Protein 6JEQ (pdb70)

Secondary structure (DSSP, 8-state):
----SS------GGGGTT--TTSGGGGGS-----S--EEEE-SS-EEEEEE-TT-SEEEEEEESSTTS-EEEEEEPEE-STTEEEEEE-S--TT-EEEEEEEETTEEEEE--TT-SSB-GGG-SEEP--GGGGPPTTGGG--PPP-S-GGG--EEEE-HHHHH-STTS--SSTTSGGGGG--S-B-GGG-B-HHHHHHHHT--EEEES--EEE-TTT--TT-TTS-------SEEEEEEE-GGGSS-TTSHHHHHHHHHHHHHHHHHTT-EEEEEE-TT--S-TTTSHHHHHSTTTSB-B-TTSSBP-TTSSS--B-TTSHHHHHHHHHHHHHHHHHH---EEEETTGGGSBHHHHHHHHHHHHHH-TTSEEEE-------SS-GGGB-SGGGGGGSTT-EEE-HHHHHHHH--SSSTT---TTTT-SS-HHHHHHHHTTTSEEETTEE-S-SSGGGEEE-S--SSSS-HHHHHHHH-TTS-HHHHHHHHHHHHHHHHHSSSEEEEETTGGGT---TT-S--TT--HHHHS--HHHHHHTHHHHHHHHHHHHHHHH-GGGG---HHHHHHHEEEEP--TTEEEEEE-SSGGG-SSSEEEEEEE---SEEEEE--SSS--EEEE-GGGEEEEE---EEEEESSEEEEEEE--

Foldseek 3Di:
DDDDPDDFFQADCVLVVNDGLQDPVVLPFLQDDDPDAAWDADQFKIKHKAQFSRFPWKWKFKAQAQPDDTPDIGTWDQDPSRMTMDIDGHGRANMWIWMWTHGHNDIFTAERLPAQWAAFQRGIGHDDDLVVLADVCNVVQDAFDDDFLLLAAEAEDELQQQFQAPFQQFDLHSALCSQLDPCGAGPPGHDGHVVLVLLLVGAEYEYQAFAAFGCVQPPLVPLVDFHFFSRLAHARLNYTHLNNFPHSRPRSGSLNSLLSSQSSCRVSRHAYEYEHEQFDHNDLCPHRCCRRNNPHQWDADPVRAAWCQVVRRTTTPCVRSVNLVSVLSSVVSCCVSRVHQEYEYEQQQSHFLVSLQVSQVVVVVVPNRRAAEYAQDQIDTPPDNCGGRHLVNQVSRPLYAHEDVLLLCQQAHDLVPLQGGHLLQDDFDSQLSLVLQLLLQDCLDDPSHHRDPWSQHYEYENAELAFFGSLLSLCNNRVPDDVVSSVLSLQLSLLSQLQGEHRRYYYVLSLLSDGQPNDTHCRTPTSVRRHNNVVSCVVRVVSSVSSSVSSVVSVLFCLSYAGGSVLSSVFKAWDDDDISKTKIKGAQCRRVHQFHMKIKMQHSDAAKDKADDDLPADKDWDPDCVFWPDFDNVTITIGHGGHMTMITHGD

Sequence (651 aa):
QKEFHGTIDYGDVTVTGGISVFDDAKFDELYVYDGDDLGAVYAPEETRRFRLWAPTASEAFVVLYETEDGMMPVKELPMKRDVQGTWTLTVAEDCGGLFYTYRVKVGEQWNEAVDPYAKAVGVNGTKTAILDLRSTNPEGWENDQKPPLASPTDAVIYELHVRDLSIHPQSGIREKGKFLGLTEEGTRGPNNGIPTGLDHITGLGVTHVQLLPIYDYSQESVDESRLDEPHYNWGYDPQNYNVVPEGSYSSTDPHNPAARILELKRLIIQKLHARGLRVIMMDVVYNHVYDGYLIHFTKLVPGYYLRYKADRTFSDGTFCGNECASERPIMRKYIIESILHWVRREYHIDGFRFDLMGMIDIEETMNEIRRRRLDEIDPTILLTIGEGWMMETVLPKELRANQDNAEKLPGIGMFNDGMMRDAVKGDIFIFDRKGFISGGDGFEDGVKRGVAGGINYGGQLRQFAVEPVQSVNYVECHDNHTLWDKIELSTPGASDEERRAMHRLASAIVLTSQGIPFLHAGQEFMMRTKGGVENSYKSPIEVNWLDWERCAAHQDDVSSYMRSSLIALRKAHPAFRLKTADEIRAHLRFEAAPPHTVAFTLRDHAGGDPDRHLYVLYNANPGALSLELPALGPWEVRFGGEHVLALEAGARLEVRGVGVVVLAVPR

B-factor: mean 20.43, std 9.41, range [8.05, 74.99]

InterPro domains:
  IPR004193 Glycoside hydrolase, family 13, N-terminal [PF02922] (41-119)
  IPR006047 Glycosyl hydrolase family 13, catalytic domain [PF00128] (192-286)
  IPR006047 Glycosyl hydrolase family 13, catalytic domain [SM00642] (167-558)
  IPR011840 Pullulanase, type I [TIGR02104] (30-626)
  IPR013780 Glycosyl hydrolase, all-beta [G3DSA:2.60.40.1180] (568-672)
  IPR013783 Immunoglobulin-like fold [G3DSA:2.60.40.10] (28-140)
  IPR014756 Immunoglobulin E-set [SSF81296] (37-139)
  IPR017853 Glycoside hydrolase superfamily [SSF51445] (138-565)
  IPR049117 Pullulanase, all-beta domain [PF21653] (572-628)

CATH classification: 2.60.40.10

Organism: NCBI:txid343517

Solvent-accessible surface area: 23795 Å² total; per-residue (Å²): 132,92,132,63,168,48,86,42,34,70,20,71,73,108,51,7,71,47,49,26,4,42,52,94,134,1,41,129,59,42,57,16,117,18,142,48,19,2,32,64,58,28,94,145,60,0,107,4,38,5,7,0,0,6,2,53,71,1,40,0,0,0,13,110,72,35,124,26,157,60,70,94,75,49,83,14,142,87,42,84,80,0,0,15,23,34,70,7,92,61,87,0,38,56,24,18,3,4,0,55,0,55,0,10,140,60,115,30,52,2,14,3,10,32,2,78,1,0,1,23,11,0,70,26,3,10,11,32,52,24,190,90,0,55,8,165,19,16,134,104,33,141,67,19,135,20,84,5,43,0,38,0,9,0,0,1,2,6,4,25,6,2,0,26,13,81,88,0,44,1,200,57,67,1,35,0,43,0,2,18,39,87,42,11,162,14,22,151,45,14,66,0,0,0,36,7,0,32,36,1,37,7,38,1,0,0,0,5,0,0,2,1,4,3,82,145,17,6,19,4,64,126,41,134,84,139,34,13,12,12,0,31,27,0,23,4,5,6,0,0,0,0,5,4,0,63,57,13,90,66,24,29,10,0,0,68,15,0,0,73,0,0,29,42,0,8,81,78,40,4,10,0,0,0,0,2,1,3,1,4,0,38,1,2,85,50,2,8,0,6,69,1,1,1,3,3,12,5,5,34,84,102,96,120,66,28,4,67,11,5,169,46,31,0,0,1,1,1,58,25,37,5,1,50,30,2,0,15,45,1,2,6,9,0,11,146,37,0,41,0,0,0,0,6,0,14,23,0,1,1,0,2,13,111,0,0,48,50,2,24,114,80,0,60,117,85,32,95,45,2,6,3,1,0,14,0,50,84,35,130,13,63,2,65,107,105,60,12,0,0,18,76,15,0,106,106,2,92,38,1,1,2,6,0,40,36,1,18,40,8,0,6,0,45,8,145,70,74,95,122,77,0,1,2,6,33,9,116,64,56,33,62,13,0,42,63,0,1,1,0,0,1,64,41,32,74,153,25,135,44,35,4,75,61,0,26,4,0,0,0,7,0,1,15,6,43,30,7,0,0,25,4,2,1,78,61,0,5,105,84,22,58,70,117,96,29,79,30,24,3,67,0,0,1,0,0,0,0,2,0,2,0,1,0,1,2,6,0,0,1,4,0,2,8,48,6,73,29,48,63,83,0,86,130,20,78,37,109,33,1,46,0,43,0,87,53,0,20,85,26,58,116,16,1,52,24,5,89,43,1,7,58,18,3,160,59,10,31,1,0,42,2,110,54,0,102,54,0,88,66,37,0,96,43,30,86,41,41,100,44,2,0,2,1,0,2,69,91,60,1,38,58,4,79,10,82,21,2,2,0,0,0,2,7,35,98,33,79,42,54,15,106,8,23,90,36,35,94,23,69,57,85,27,5,35,129,34,26,120,48,52,97,124,96,15,88,0,50,2,143,15,23,4,3,1,0,0,0,0,43,223

Nearest PDB structures (foldseek):
  6jhf-assembly1_A  TM=1.001E+00  e=0.000E+00  Paenibacillus barengoltzii
  6jfj-assembly1_A  TM=1.000E+00  e=0.000E+00  Paenibacillus barengoltzii
  6jhi-assembly1_A  TM=1.000E+00  e=0.000E+00  Paenibacillus barengoltzii
  6jhh-assembly1_A  TM=1.000E+00  e=0.000E+00  Paenibacillus barengoltzii
  2wan-assembly1_A  TM=9.531E-01  e=9.839E-85  Bacillus acidopullulyticus

Radius of gyration: 26.3 Å; Cα contacts (8 Å, |Δi|>4): 1578; chains: 1; bounding box: 51×52×86 Å

Structure (mmCIF, N/CA/C/O backbone):
data_6JEQ
#
_entry.id   6JEQ
#
_cell.length_a   50.108
_cell.length_b   97.866
_cell.length_c   141.027
_cell.angle_alpha   90.00
_cell.angle_beta   90.00
_cell.angle_gamma   90.00
#
_symmetry.space_group_name_H-M   'P 2 21 21'
#
loop_
_entity.id
_entity.type
_entity.pdbx_description
1 polymer Pulullanase
2 branched Cycloheptakis-(1-4)-(alpha-D-glucopyranose)
3 non-polymer IMIDAZOLE
4 non-polymer 'TRIETHYLENE GLYCOL'
5 non-polymer DI(HYDROXYETHYL)ETHER
6 non-polymer 'CALCIUM ION'
7 non-polymer 'CHLORIDE ION'
8 water water
#
loop_
_atom_site.group_PDB
_atom_site.id
_atom_site.type_symbol
_atom_site.label_atom_id
_atom_site.label_alt_id
_atom_site.label_comp_id
_atom_site.label_asym_id
_atom_site.label_entity_id
_atom_site.label_seq_id
_atom_site.pdbx_PDB_ins_code
_atom_site.Cartn_x
_atom_site.Cartn_y
_atom_site.Cartn_z
_atom_site.occupancy
_atom_site.B_iso_or_equiv
_atom_site.auth_seq_id
_atom_site.auth_comp_id
_atom_site.auth_asym_id
_atom_site.auth_atom_id
_atom_site.pdbx_PDB_model_num
ATOM 1 N N . GLN A 1 5 ? -17.094 24.694 -48.126 1.00 41.88 5 GLN A N 1
ATOM 2 C CA . GLN A 1 5 ? -16.443 25.879 -47.578 1.00 46.61 5 GLN A CA 1
ATOM 3 C C . GLN A 1 5 ? -16.434 27.029 -48.586 1.00 46.70 5 GLN A C 1
ATOM 4 O O . GLN A 1 5 ? -16.866 28.132 -48.259 1.00 55.12 5 GLN A O 1
ATOM 10 N N . LYS A 1 6 ? -15.959 26.776 -49.806 1.00 44.42 6 LYS A N 1
ATOM 11 C CA . LYS A 1 6 ? -15.756 27.825 -50.801 1.00 51.41 6 LYS A CA 1
ATOM 12 C C . LYS A 1 6 ? -16.664 27.623 -52.015 1.00 53.09 6 LYS A C 1
ATOM 13 O O . LYS A 1 6 ? -17.281 26.570 -52.210 1.00 42.91 6 LYS A O 1
ATOM 19 N N . GLU A 1 7 ? -16.741 28.669 -52.837 1.00 50.62 7 GLU A N 1
ATOM 20 C CA . GLU A 1 7 ? -17.454 28.584 -54.106 1.00 55.86 7 GLU A CA 1
ATOM 21 C C . GLU A 1 7 ? -16.673 27.703 -55.074 1.00 52.20 7 GLU A C 1
ATOM 22 O O . GLU A 1 7 ? -15.458 27.861 -55.233 1.00 44.03 7 GLU A O 1
ATOM 28 N N . PHE A 1 8 ? -17.369 26.772 -55.721 1.00 42.17 8 PHE A N 1
ATOM 29 C CA . PHE A 1 8 ? -16.720 25.770 -56.561 1.00 36.78 8 PHE A CA 1
ATOM 30 C C . PHE A 1 8 ? -16.737 26.241 -58.012 1.00 41.37 8 PHE A C 1
ATOM 31 O O . PHE A 1 8 ? -17.786 26.246 -58.663 1.00 36.40 8 PHE A O 1
ATOM 39 N N . HIS A 1 9 ? -15.572 26.636 -58.519 1.00 46.71 9 HIS A N 1
ATOM 40 C CA . HIS A 1 9 ? -15.452 27.051 -59.910 1.00 48.10 9 HIS A CA 1
ATOM 41 C C . HIS A 1 9 ? -15.545 25.847 -60.840 1.00 46.62 9 HIS A C 1
ATOM 42 O O . HIS A 1 9 ? -14.565 25.505 -61.512 1.00 47.66 9 HIS A O 1
ATOM 49 N N . GLY A 1 10 ? -16.705 25.200 -60.887 1.00 40.88 10 GLY A N 1
ATOM 50 C CA . GLY A 1 10 ? -16.834 24.007 -61.701 1.00 32.75 10 GLY A CA 1
ATOM 51 C C . GLY A 1 10 ? -18.192 23.352 -61.560 1.00 26.35 10 GLY A C 1
ATOM 52 O O . GLY A 1 10 ? -19.088 23.841 -60.868 1.00 30.59 10 GLY A O 1
ATOM 53 N N . THR A 1 11 ? -18.307 22.207 -62.213 1.00 22.49 11 THR A N 1
ATOM 54 C CA . THR A 1 11 ? -19.564 21.500 -62.399 1.00 17.80 11 THR A CA 1
ATOM 55 C C . THR A 1 11 ? -19.527 20.193 -61.618 1.00 20.28 11 THR A C 1
ATOM 56 O O . THR A 1 11 ? -18.485 19.534 -61.573 1.00 18.35 11 THR A O 1
ATOM 60 N N . ILE A 1 12 ? -20.657 19.810 -61.016 1.00 15.65 12 ILE A N 1
ATOM 61 C CA . ILE A 1 12 ? -20.845 18.444 -60.519 1.00 15.69 12 ILE A CA 1
ATOM 62 C C . ILE A 1 12 ? -21.764 17.713 -61.487 1.00 18.51 12 ILE A C 1
ATOM 63 O O . ILE A 1 12 ? -22.898 18.149 -61.724 1.00 15.09 12 ILE A O 1
ATOM 68 N N . ASP A 1 13 ? -21.291 16.590 -62.015 1.00 16.89 13 ASP A N 1
ATOM 69 C CA . ASP A 1 13 ? -22.057 15.733 -62.915 1.00 16.22 13 ASP A CA 1
ATOM 70 C C . ASP A 1 13 ? -22.389 14.457 -62.147 1.00 14.36 13 ASP A C 1
ATOM 71 O O . ASP A 1 13 ? -21.482 13.767 -61.681 1.00 13.86 13 ASP A O 1
ATOM 76 N N . TYR A 1 14 ? -23.675 14.152 -61.994 1.00 12.28 14 TYR A N 1
ATOM 77 C CA . TYR A 1 14 ? -24.068 13.035 -61.140 1.00 14.58 14 TYR A CA 1
ATOM 78 C C . TYR A 1 14 ? -24.081 11.697 -61.859 1.00 15.37 14 TYR A C 1
ATOM 79 O O . TYR A 1 14 ? -24.336 10.670 -61.222 1.00 15.54 14 TYR A O 1
ATOM 88 N N . GLY A 1 15 ? -23.757 11.674 -63.147 1.00 15.95 15 GLY A N 1
ATOM 89 C CA . GLY A 1 15 ? -23.498 10.415 -63.812 1.00 13.59 15 GLY A CA 1
ATOM 90 C C . GLY A 1 15 ? -24.378 10.161 -65.011 1.00 19.69 15 GLY A C 1
ATOM 91 O O . GLY A 1 15 ? -25.451 10.756 -65.148 1.00 18.08 15 GLY A O 1
ATOM 92 N N . ASP A 1 16 ? -23.905 9.288 -65.894 1.00 16.97 16 ASP A N 1
ATOM 93 C CA . ASP A 1 16 ? -24.712 8.720 -66.969 1.00 22.72 16 ASP A CA 1
ATOM 94 C C . ASP A 1 16 ? -25.550 7.597 -66.364 1.00 19.51 16 ASP A C 1
ATOM 95 O O . ASP A 1 16 ? -25.013 6.543 -66.012 1.00 19.44 16 ASP A O 1
ATOM 100 N N . VAL A 1 17 ? -26.859 7.820 -66.196 1.00 17.21 17 VAL A N 1
ATOM 101 C CA . VAL A 1 17 ? -27.656 6.853 -65.441 1.00 17.71 17 VAL A CA 1
ATOM 102 C C . VAL A 1 17 ? -27.798 5.516 -66.153 1.00 20.31 17 VAL A C 1
ATOM 103 O O . VAL A 1 17 ? -28.207 4.534 -65.519 1.00 21.37 17 VAL A O 1
ATOM 107 N N . THR A 1 18 ? -27.457 5.429 -67.441 1.00 21.32 18 THR A N 1
ATOM 108 C CA . THR A 1 18 ? -27.460 4.109 -68.066 1.00 24.85 18 THR A CA 1
ATOM 109 C C . THR A 1 18 ? -26.403 3.199 -67.455 1.00 26.80 18 THR A C 1
ATOM 110 O O . THR A 1 18 ? -26.523 1.973 -67.562 1.00 23.41 18 THR A O 1
ATOM 114 N N . VAL A 1 19 ? -25.386 3.769 -66.800 1.00 20.81 19 VAL A N 1
ATOM 115 C CA . VAL A 1 19 ? -24.349 2.954 -66.173 1.00 21.43 19 VAL A CA 1
ATOM 116 C C . VAL A 1 19 ? -24.923 2.154 -65.003 1.00 25.40 19 VAL A C 1
ATOM 117 O O . VAL A 1 19 ? -24.444 1.051 -64.696 1.00 20.11 19 VAL A O 1
ATOM 121 N N . THR A 1 20 ? -25.972 2.662 -64.362 1.00 18.88 20 THR A N 1
ATOM 122 C CA . THR A 1 20 ? -26.552 2.034 -63.182 1.00 20.29 20 THR A CA 1
ATOM 123 C C . THR A 1 20 ? -27.995 1.612 -63.440 1.00 19.50 20 THR A C 1
ATOM 124 O O . THR A 1 20 ? -28.852 1.683 -62.560 1.00 21.22 20 THR A O 1
ATOM 128 N N . GLY A 1 21 ? -28.269 1.159 -64.663 1.00 25.42 21 GLY A N 1
ATOM 129 C CA . GLY A 1 21 ? -29.574 0.604 -64.985 1.00 26.45 21 GLY A CA 1
ATOM 130 C C . GLY A 1 21 ? -30.705 1.604 -64.931 1.00 28.42 21 GLY A C 1
ATOM 131 O O . GLY A 1 21 ? -31.861 1.216 -64.713 1.00 25.13 21 GLY A O 1
ATOM 132 N N . GLY A 1 22 ? -30.406 2.887 -65.129 1.00 25.75 22 GLY A N 1
ATOM 133 C CA . GLY A 1 22 ? -31.412 3.923 -65.051 1.00 22.69 22 GLY A CA 1
ATOM 134 C C . GLY A 1 22 ? -31.708 4.422 -63.654 1.00 27.73 22 GLY A C 1
ATOM 135 O O . GLY A 1 22 ? -32.605 5.262 -63.493 1.00 25.89 22 GLY A O 1
ATOM 136 N N . ILE A 1 23 ? -30.982 3.951 -62.642 1.00 17.67 23 ILE A N 1
ATOM 137 C CA . ILE A 1 23 ? -31.240 4.302 -61.248 1.00 20.89 23 ILE A CA 1
ATOM 138 C C . ILE A 1 23 ? -30.279 5.412 -60.838 1.00 21.73 23 ILE A C 1
ATOM 139 O O . ILE A 1 23 ? -29.058 5.258 -60.943 1.00 20.68 23 ILE A O 1
ATOM 144 N N . SER A 1 24 ? -30.825 6.521 -60.351 1.00 22.98 24 SER A N 1
ATOM 145 C CA . SER A 1 24 ? -30.014 7.680 -60.000 1.00 19.26 24 SER A CA 1
ATOM 146 C C . SER A 1 24 ? -29.397 7.505 -58.619 1.00 18.65 24 SER A C 1
ATOM 147 O O . SER A 1 24 ? -29.982 6.875 -57.737 1.00 18.94 24 SER A O 1
ATOM 150 N N . VAL A 1 25 ? -28.209 8.098 -58.428 1.00 14.49 25 VAL A N 1
ATOM 151 C CA . VAL A 1 25 ? -27.549 8.059 -57.124 1.00 14.09 25 VAL A CA 1
ATOM 152 C C . VAL A 1 25 ? -28.427 8.663 -56.028 1.00 17.85 25 VAL A C 1
ATOM 153 O O . VAL A 1 25 ? -28.246 8.350 -54.846 1.00 16.55 25 VAL A O 1
ATOM 157 N N . PHE A 1 26 ? -29.401 9.504 -56.397 1.00 18.48 26 PHE A N 1
ATOM 158 C CA . PHE A 1 26 ? -30.304 10.101 -55.418 1.00 18.97 26 PHE A CA 1
ATOM 159 C C . PHE A 1 26 ? -31.489 9.204 -55.079 1.00 25.81 26 PHE A C 1
ATOM 160 O O . PHE A 1 26 ? -32.103 9.391 -54.018 1.00 29.25 26 PHE A O 1
ATOM 168 N N A ASP A 1 27 ? -31.817 8.244 -55.943 0.44 26.27 27 ASP A N 1
ATOM 169 N N B ASP A 1 27 ? -31.825 8.246 -55.940 0.56 26.32 27 ASP A N 1
ATOM 170 C CA A ASP A 1 27 ? -32.983 7.395 -55.730 0.44 24.56 27 ASP A CA 1
ATOM 171 C CA B ASP A 1 27 ? -33.006 7.415 -55.728 0.56 24.56 27 ASP A CA 1
ATOM 172 C C A ASP A 1 27 ? -32.812 6.542 -54.480 0.44 25.05 27 ASP A C 1
ATOM 173 C C B ASP A 1 27 ? -32.826 6.511 -54.513 0.56 25.05 27 ASP A C 1
ATOM 174 O O A ASP A 1 27 ? -31.704 6.138 -54.120 0.44 23.68 27 ASP A O 1
ATOM 175 O O B ASP A 1 27 ? -31.726 6.042 -54.214 0.56 23.63 27 ASP A O 1
ATOM 184 N N . ALA A 1 28 ? -33.934 6.260 -53.812 1.00 27.18 28 ALA A N 1
ATOM 185 C CA . ALA A 1 28 ? -33.875 5.413 -52.626 1.00 28.48 28 ALA A CA 1
ATOM 186 C C . ALA A 1 28 ? -33.516 3.974 -52.984 1.00 22.62 28 ALA A C 1
ATOM 187 O O . ALA A 1 28 ? -32.893 3.275 -52.176 1.00 26.43 28 ALA A O 1
ATOM 189 N N . LYS A 1 29 ? -33.869 3.526 -54.194 1.00 19.61 29 LYS A N 1
ATOM 190 C CA . LYS A 1 29 ? -33.488 2.187 -54.643 1.00 24.36 29 LYS A CA 1
ATOM 191 C C . LYS A 1 29 ? -31.990 2.049 -54.885 1.00 26.65 29 LYS A C 1
ATOM 192 O O . LYS A 1 29 ? -31.490 0.920 -54.945 1.00 23.76 29 LYS A O 1
ATOM 198 N N . PHE A 1 30 ? -31.258 3.161 -55.027 1.00 19.85 30 PHE A N 1
ATOM 199 C CA . PHE A 1 30 ? -29.822 3.056 -55.264 1.00 21.32 30 PHE A CA 1
ATOM 200 C C . PHE A 1 30 ? -29.102 2.386 -54.101 1.00 21.22 30 PHE A C 1
ATOM 201 O O . PHE A 1 30 ? -28.079 1.728 -54.309 1.00 21.86 30 PHE A O 1
ATOM 209 N N . ASP A 1 31 ? -29.609 2.553 -52.875 1.00 18.78 31 ASP A N 1
ATOM 210 C CA . ASP A 1 31 ? -28.890 2.062 -51.703 1.00 23.27 31 ASP A CA 1
ATOM 211 C C . ASP A 1 31 ? -28.761 0.547 -51.707 1.00 33.35 31 ASP A C 1
ATOM 212 O O . ASP A 1 31 ? -27.774 0.011 -51.194 1.00 35.82 31 ASP A O 1
ATOM 217 N N . GLU A 1 32 ? -29.739 -0.157 -52.279 1.00 22.61 32 GLU A N 1
ATOM 218 C CA . GLU A 1 32 ? -29.716 -1.610 -52.253 1.00 26.41 32 GLU A CA 1
ATOM 219 C C . GLU A 1 32 ? -28.837 -2.205 -53.343 1.00 24.58 32 GLU A C 1
ATOM 220 O O . GLU A 1 32 ? -28.597 -3.416 -53.333 1.00 25.69 32 GLU A O 1
ATOM 226 N N . LEU A 1 33 ? -28.366 -1.401 -54.285 1.00 22.27 33 LEU A N 1
ATOM 227 C CA . LEU A 1 33 ? -27.411 -1.871 -55.274 1.00 23.02 33 LEU A CA 1
ATOM 228 C C . LEU A 1 33 ? -26.001 -1.531 -54.800 1.00 20.66 33 LEU A C 1
ATOM 229 O O . LEU A 1 33 ? -25.797 -0.619 -53.995 1.00 30.28 33 LEU A O 1
ATOM 234 N N . TYR A 1 34 ? -25.031 -2.297 -55.281 1.00 28.14 34 TYR A N 1
ATOM 235 C CA . TYR A 1 34 ? -23.616 -1.982 -55.062 1.00 21.25 34 TYR A CA 1
ATOM 236 C C . TYR A 1 34 ? -23.246 -1.879 -53.583 1.00 19.76 34 TYR A C 1
ATOM 237 O O . TYR A 1 34 ? -22.509 -0.973 -53.188 1.00 22.53 34 TYR A O 1
ATOM 246 N N . VAL A 1 35 ? -23.736 -2.801 -52.750 1.00 16.81 35 VAL A N 1
ATOM 247 C CA . VAL A 1 35 ? -23.332 -2.751 -51.342 1.00 16.92 35 VAL A CA 1
ATOM 248 C C . VAL A 1 35 ? -22.174 -3.710 -51.104 1.00 18.15 35 VAL A C 1
ATOM 249 O O . VAL A 1 35 ? -22.365 -4.844 -50.648 1.00 24.88 35 VAL A O 1
ATOM 253 N N . TYR A 1 36 ? -20.963 -3.249 -51.393 1.00 21.49 36 TYR A N 1
ATOM 254 C CA . TYR A 1 36 ? -19.772 -4.073 -51.246 1.00 18.74 36 TYR A CA 1
ATOM 255 C C . TYR A 1 36 ? -19.468 -4.318 -49.771 1.00 19.60 36 TYR A C 1
ATOM 256 O O . TYR A 1 36 ? -19.496 -3.390 -48.960 1.00 20.94 36 TYR A O 1
ATOM 265 N N . ASP A 1 37 ? -19.163 -5.571 -49.431 1.00 20.75 37 ASP A N 1
ATOM 266 C CA . ASP A 1 37 ? -18.933 -5.974 -48.047 1.00 28.21 37 ASP A CA 1
ATOM 267 C C . ASP A 1 37 ? -17.496 -6.410 -47.775 1.00 25.94 37 ASP A C 1
ATOM 268 O O . ASP A 1 37 ? -17.215 -6.935 -46.691 1.00 22.82 37 ASP A O 1
ATOM 273 N N . GLY A 1 38 ? -16.585 -6.227 -48.724 1.00 22.16 38 GLY A N 1
ATOM 274 C CA . GLY A 1 38 ? -15.230 -6.694 -48.529 1.00 21.82 38 GLY A CA 1
ATOM 275 C C . GLY A 1 38 ? -14.411 -5.783 -47.631 1.00 21.18 38 GLY A C 1
ATOM 276 O O . GLY A 1 38 ? -14.752 -4.632 -47.373 1.00 20.80 38 GLY A O 1
ATOM 277 N N . ASP A 1 39 ? -13.288 -6.314 -47.150 1.00 20.99 39 ASP A N 1
ATOM 278 C CA . ASP A 1 39 ? -12.440 -5.593 -46.211 1.00 21.37 39 ASP A CA 1
ATOM 279 C C . ASP A 1 39 ? -11.218 -4.974 -46.883 1.00 22.99 39 ASP A C 1
ATOM 280 O O . ASP A 1 39 ? -10.264 -4.598 -46.195 1.00 25.01 39 ASP A O 1
ATOM 285 N N . ASP A 1 40 ? -11.240 -4.834 -48.210 1.00 17.70 40 ASP A N 1
ATOM 286 C CA . ASP A 1 40 ? -10.039 -4.498 -48.963 1.00 16.19 40 ASP A CA 1
ATOM 287 C C . ASP A 1 40 ? -10.192 -3.219 -49.775 1.00 17.01 40 ASP A C 1
ATOM 288 O O . ASP A 1 40 ? -9.457 -3.026 -50.749 1.00 16.46 40 ASP A O 1
ATOM 293 N N . LEU A 1 41 ? -11.136 -2.343 -49.422 1.00 16.47 41 LEU A N 1
ATOM 294 C CA . LEU A 1 41 ? -11.148 -1.038 -50.075 1.00 16.14 41 LEU A CA 1
ATOM 295 C C . LEU A 1 41 ? -9.842 -0.309 -49.774 1.00 18.16 41 LEU A C 1
ATOM 296 O O . LEU A 1 41 ? -9.330 -0.342 -48.647 1.00 14.24 41 LEU A O 1
ATOM 301 N N . GLY A 1 42 ? -9.281 0.323 -50.802 1.00 14.09 42 GLY A N 1
ATOM 302 C CA . GLY A 1 42 ? -8.025 1.032 -50.656 1.00 13.94 42 GLY A CA 1
ATOM 303 C C . GLY A 1 42 ? -6.913 0.333 -51.412 1.00 18.22 42 GLY A C 1
ATOM 304 O O . GLY A 1 42 ? -7.172 -0.350 -52.406 1.00 17.32 42 GLY A O 1
ATOM 305 N N . ALA A 1 43 ? -5.674 0.491 -50.952 1.00 16.26 43 ALA A N 1
ATOM 306 C CA . ALA A 1 43 ? -4.523 -0.156 -51.564 1.00 16.08 43 ALA A CA 1
ATOM 307 C C . ALA A 1 43 ? -3.822 -1.022 -50.529 1.00 25.74 43 ALA A C 1
ATOM 308 O O . ALA A 1 43 ? -3.663 -0.613 -49.374 1.00 23.14 43 ALA A O 1
ATOM 310 N N . VAL A 1 44 ? -3.410 -2.217 -50.941 1.00 19.42 44 VAL A N 1
ATOM 311 C CA . VAL A 1 44 ? -2.650 -3.125 -50.085 1.00 23.46 44 VAL A CA 1
ATOM 312 C C . VAL A 1 44 ? -1.286 -3.334 -50.731 1.00 23.89 44 VAL A C 1
ATOM 313 O O . VAL A 1 44 ? -1.192 -3.885 -51.837 1.00 19.42 44 VAL A O 1
ATOM 317 N N . TYR A 1 45 ? -0.228 -2.892 -50.047 1.00 21.61 45 TYR A N 1
ATOM 318 C CA . TYR A 1 45 ? 1.120 -2.901 -50.602 1.00 22.77 45 TYR A CA 1
ATOM 319 C C . TYR A 1 45 ? 1.831 -4.195 -50.229 1.00 24.89 45 TYR A C 1
ATOM 320 O O . TYR A 1 45 ? 1.831 -4.594 -49.062 1.00 24.82 45 TYR A O 1
ATOM 329 N N . ALA A 1 46 ? 2.424 -4.842 -51.219 1.00 25.38 46 ALA A N 1
ATOM 330 C CA . ALA A 1 46 ? 3.323 -5.972 -51.047 1.00 25.22 46 ALA A CA 1
ATOM 331 C C . ALA A 1 46 ? 4.560 -5.697 -51.887 1.00 25.21 46 ALA A C 1
ATOM 332 O O . ALA A 1 46 ? 4.510 -4.897 -52.825 1.00 26.86 46 ALA A O 1
ATOM 334 N N . PRO A 1 47 ? 5.694 -6.331 -51.573 1.00 27.67 47 PRO A N 1
ATOM 335 C CA . PRO A 1 47 ? 6.923 -6.009 -52.318 1.00 28.18 47 PRO A CA 1
ATOM 336 C C . PRO A 1 47 ? 6.827 -6.265 -53.811 1.00 27.44 47 PRO A C 1
ATOM 337 O O . PRO A 1 47 ? 7.440 -5.533 -54.598 1.00 29.36 47 PRO A O 1
ATOM 341 N N . GLU A 1 48 ? 6.069 -7.273 -54.230 1.00 22.31 48 GLU A N 1
ATOM 342 C CA . GLU A 1 48 ? 5.963 -7.619 -55.639 1.00 24.78 48 GLU A CA 1
ATOM 343 C C . GLU A 1 48 ? 4.744 -7.024 -56.329 1.00 23.48 48 GLU A C 1
ATOM 344 O O . GLU A 1 48 ? 4.733 -6.960 -57.563 1.00 27.24 48 GLU A O 1
ATOM 350 N N . GLU A 1 49 ? 3.729 -6.586 -55.580 1.00 21.04 49 GLU A N 1
ATOM 351 C CA . GLU A 1 49 ? 2.519 -6.068 -56.210 1.00 21.35 49 GLU A CA 1
ATOM 352 C C . GLU A 1 49 ? 1.718 -5.247 -55.208 1.00 19.45 49 GLU A C 1
ATOM 353 O O . GLU A 1 49 ? 1.764 -5.501 -54.002 1.00 21.91 49 GLU A O 1
ATOM 359 N N . THR A 1 50 ? 0.980 -4.258 -55.722 1.00 20.45 50 THR A N 1
ATOM 360 C CA . THR A 1 50 ? 0.021 -3.504 -54.922 1.00 19.17 50 THR A CA 1
ATOM 361 C C . THR A 1 50 ? -1.362 -3.685 -55.530 1.00 22.13 50 THR A C 1
ATOM 362 O O . THR A 1 50 ? -1.530 -3.568 -56.747 1.00 18.32 50 THR A O 1
ATOM 366 N N . ARG A 1 51 ? -2.345 -3.963 -54.685 1.00 17.96 51 ARG A N 1
ATOM 367 C CA A ARG A 1 51 ? -3.710 -4.235 -55.114 0.52 18.39 51 ARG A CA 1
ATOM 368 C CA B ARG A 1 51 ? -3.705 -4.225 -55.129 0.48 18.40 51 ARG A CA 1
ATOM 369 C C . ARG A 1 51 ? -4.605 -3.072 -54.711 1.00 21.16 51 ARG A C 1
ATOM 370 O O . ARG A 1 51 ? -4.635 -2.693 -53.536 1.00 19.12 51 ARG A O 1
ATOM 385 N N . PHE A 1 52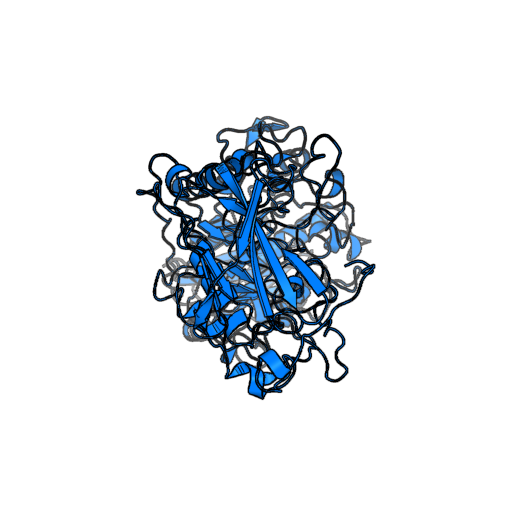 ? -5.320 -2.508 -55.683 1.00 16.15 52 PHE A N 1
ATOM 386 C CA . PHE A 1 52 ? -6.216 -1.376 -55.463 1.00 16.21 52 PHE A CA 1
ATOM 387 C C . PHE A 1 52 ? -7.663 -1.829 -55.607 1.00 17.40 52 PHE A C 1
ATOM 388 O O . PHE A 1 52 ? -7.985 -2.631 -56.491 1.00 16.83 52 PHE A O 1
ATOM 396 N N . ARG A 1 53 ? -8.537 -1.319 -54.736 1.00 12.54 53 ARG A N 1
ATOM 397 C CA . ARG A 1 53 ? -9.975 -1.466 -54.932 1.00 13.45 53 ARG A CA 1
ATOM 398 C C . ARG A 1 53 ? -10.662 -0.142 -54.629 1.00 12.72 53 ARG A C 1
ATOM 399 O O . ARG A 1 53 ? -10.456 0.453 -53.566 1.00 14.87 53 ARG A O 1
ATOM 407 N N . LEU A 1 54 ? -11.478 0.305 -55.571 1.00 14.21 54 LEU A N 1
ATOM 408 C CA . LEU A 1 54 ? -12.178 1.575 -55.491 1.00 13.28 54 LEU A CA 1
ATOM 409 C C . LEU A 1 54 ? -13.664 1.305 -55.632 1.00 12.60 54 LEU A C 1
ATOM 410 O O . LEU A 1 54 ? -14.074 0.565 -56.533 1.00 13.54 54 LEU A O 1
ATOM 415 N N . TRP A 1 55 ? -14.477 1.897 -54.762 1.00 11.14 55 TRP A N 1
ATOM 416 C CA . TRP A 1 55 ? -15.925 1.824 -54.940 1.00 9.49 55 TRP A CA 1
ATOM 417 C C . TRP A 1 55 ? -16.361 3.057 -55.729 1.00 12.20 55 TRP A C 1
ATOM 418 O O . TRP A 1 55 ? -16.258 4.187 -55.239 1.00 12.49 55 TRP A O 1
ATOM 429 N N . ALA A 1 56 ? -16.832 2.853 -56.961 1.00 12.56 56 ALA A N 1
ATOM 430 C CA . ALA A 1 56 ? -17.271 3.962 -57.814 1.00 10.34 56 ALA A CA 1
ATOM 431 C C . ALA A 1 56 ? -18.327 3.460 -58.792 1.00 11.79 56 ALA A C 1
ATOM 432 O O . ALA A 1 56 ? -18.075 3.307 -59.993 1.00 11.94 56 ALA A O 1
ATOM 434 N N . PRO A 1 57 ? -19.540 3.195 -58.300 1.00 12.15 57 PRO A N 1
ATOM 435 C CA . PRO A 1 57 ? -20.547 2.535 -59.146 1.00 9.76 57 PRO A CA 1
ATOM 436 C C . PRO A 1 57 ? -21.045 3.374 -60.307 1.00 13.32 57 PRO A C 1
ATOM 437 O O . PRO A 1 57 ? -21.491 2.802 -61.310 1.00 15.66 57 PRO A O 1
ATOM 441 N N . THR A 1 58 ? -21.036 4.694 -60.201 1.00 12.93 58 THR A N 1
ATOM 442 C CA . THR A 1 58 ? -21.601 5.531 -61.258 1.00 12.04 58 THR A CA 1
ATOM 443 C C . THR A 1 58 ? -20.583 5.881 -62.341 1.00 14.95 58 THR A C 1
ATOM 444 O O . THR A 1 58 ? -20.951 6.484 -63.357 1.00 16.02 58 THR A O 1
ATOM 448 N N . ALA A 1 59 ? -19.327 5.510 -62.157 1.00 10.73 59 ALA A N 1
ATOM 449 C CA . ALA A 1 59 ? -18.296 5.806 -63.133 1.00 14.08 59 ALA A CA 1
ATOM 450 C C . ALA A 1 59 ? -18.365 4.836 -64.308 1.00 14.82 59 ALA A C 1
ATOM 451 O O . ALA A 1 59 ? -18.679 3.649 -64.146 1.00 15.11 59 ALA A O 1
ATOM 453 N N . SER A 1 60 ? -18.091 5.352 -65.498 1.00 13.52 60 SER A N 1
ATOM 454 C CA . SER A 1 60 ? -17.978 4.507 -66.683 1.00 13.76 60 SER A CA 1
ATOM 455 C C . SER A 1 60 ? -16.560 4.003 -66.914 1.00 16.56 60 SER A C 1
ATOM 456 O O . SER A 1 60 ? -16.383 2.988 -67.599 1.00 14.36 60 SER A O 1
ATOM 459 N N . GLU A 1 61 ? -15.554 4.692 -66.375 1.00 15.07 61 GLU A N 1
ATOM 460 C CA . GLU A 1 61 ? -14.156 4.281 -66.454 1.00 12.78 61 GLU A CA 1
ATOM 461 C C . GLU A 1 61 ? -13.455 4.692 -65.168 1.00 13.18 61 GLU A C 1
ATOM 462 O O . GLU A 1 61 ? -13.853 5.662 -64.516 1.00 13.17 61 GLU A O 1
ATOM 468 N N . ALA A 1 62 ? -12.382 3.968 -64.830 1.00 12.08 62 ALA A N 1
ATOM 469 C CA . ALA A 1 62 ? -11.587 4.275 -63.646 1.00 11.51 62 ALA A CA 1
ATOM 470 C C . ALA A 1 62 ? -10.127 3.895 -63.889 1.00 13.92 62 ALA A C 1
ATOM 471 O O . ALA A 1 62 ? -9.842 2.867 -64.510 1.00 14.50 62 ALA A O 1
ATOM 473 N N . PHE A 1 63 ? -9.216 4.728 -63.382 1.00 10.65 63 PHE A N 1
ATOM 474 C CA . PHE A 1 63 ? -7.779 4.601 -63.577 1.00 12.18 63 PHE A CA 1
ATOM 475 C C . PHE A 1 63 ? -7.052 4.812 -62.256 1.00 14.37 63 PHE A C 1
ATOM 476 O O . PHE A 1 63 ? -7.489 5.604 -61.423 1.00 13.90 63 PHE A O 1
ATOM 484 N N . VAL A 1 64 ? -5.917 4.127 -62.094 1.00 14.34 64 VAL A N 1
ATOM 485 C CA . VAL A 1 64 ? -4.925 4.456 -61.073 1.00 12.01 64 VAL A CA 1
ATOM 486 C C . VAL A 1 64 ? -3.858 5.320 -61.724 1.00 15.40 64 VAL A C 1
ATOM 487 O O . VAL A 1 64 ? -3.268 4.931 -62.738 1.00 17.89 64 VAL A O 1
ATOM 491 N N . VAL A 1 65 ? -3.609 6.492 -61.154 1.00 12.56 65 VAL A N 1
ATOM 492 C CA . VAL A 1 65 ? -2.610 7.421 -61.677 1.00 13.64 65 VAL A CA 1
ATOM 493 C C . VAL A 1 65 ? -1.427 7.380 -60.728 1.00 19.52 65 VAL A C 1
ATOM 494 O O . VAL A 1 65 ? -1.584 7.660 -59.538 1.00 14.62 65 VAL A O 1
ATOM 498 N N . LEU A 1 66 ? -0.249 7.041 -61.245 1.00 15.29 66 LEU A N 1
ATOM 499 C CA . LEU A 1 66 ? 0.933 6.845 -60.417 1.00 15.74 66 LEU A CA 1
ATOM 500 C C . LEU A 1 66 ? 1.896 8.019 -60.569 1.00 20.19 66 LEU A C 1
ATOM 501 O O . LEU A 1 66 ? 2.104 8.528 -61.672 1.00 20.50 66 LEU A O 1
ATOM 506 N N . TYR A 1 67 ? 2.472 8.441 -59.446 1.00 14.73 67 TYR A N 1
ATOM 507 C CA . TYR A 1 67 ? 3.394 9.563 -59.370 1.00 17.36 67 TYR A CA 1
ATOM 508 C C . TYR A 1 67 ? 4.640 9.124 -58.621 1.00 19.82 67 TYR A C 1
ATOM 509 O O . TYR A 1 67 ? 4.555 8.330 -57.679 1.00 18.65 67 TYR A O 1
ATOM 518 N N . GLU A 1 68 ? 5.795 9.662 -59.027 1.00 17.85 68 GLU A N 1
ATOM 519 C CA . GLU A 1 68 ? 7.047 9.381 -58.331 1.00 20.88 68 GLU A CA 1
ATOM 520 C C . GLU A 1 68 ? 7.316 10.348 -57.181 1.00 19.65 68 GLU A C 1
ATOM 521 O O . GLU A 1 68 ? 7.987 9.970 -56.218 1.00 18.97 68 GLU A O 1
ATOM 527 N N . THR A 1 69 ? 6.806 11.578 -57.257 1.00 19.72 69 THR A N 1
ATOM 528 C CA . THR A 1 69 ? 6.983 12.584 -56.217 1.00 21.70 69 THR A CA 1
ATOM 529 C C . THR A 1 69 ? 5.643 13.230 -55.902 1.00 25.13 69 THR A C 1
ATOM 530 O O . THR A 1 69 ? 4.719 13.214 -56.719 1.00 26.60 69 THR A O 1
ATOM 534 N N . GLU A 1 70 ? 5.565 13.827 -54.709 1.00 24.57 70 GLU A N 1
ATOM 535 C CA . GLU A 1 70 ? 4.309 14.369 -54.201 1.00 27.64 70 GLU A CA 1
ATOM 536 C C . GLU A 1 70 ? 3.795 15.553 -55.023 1.00 32.87 70 GLU A C 1
ATOM 537 O O . GLU A 1 70 ? 2.591 15.838 -54.985 1.00 29.67 70 GLU A O 1
ATOM 543 N N . ASP A 1 71 ? 4.666 16.236 -55.770 1.00 25.18 71 ASP A N 1
ATOM 544 C CA . ASP A 1 71 ? 4.267 17.358 -56.612 1.00 27.20 71 ASP A CA 1
ATOM 545 C C . ASP A 1 71 ? 4.560 17.128 -58.092 1.00 34.45 71 ASP A C 1
ATOM 546 O O . ASP A 1 71 ? 4.528 18.085 -58.876 1.00 34.12 71 ASP A O 1
ATOM 551 N N . GLY A 1 72 ? 4.839 15.891 -58.504 1.00 34.03 72 GLY A N 1
ATOM 552 C CA . GLY A 1 72 ? 5.298 15.631 -59.850 1.00 27.47 72 GLY A CA 1
ATOM 553 C C . GLY A 1 72 ? 4.183 15.324 -60.838 1.00 26.31 72 GLY A C 1
ATOM 554 O O . GLY A 1 72 ? 2.990 15.386 -60.540 1.00 29.79 72 GLY A O 1
ATOM 555 N N . MET A 1 73 ? 4.602 15.001 -62.046 1.00 24.52 73 MET A N 1
ATOM 556 C CA A MET A 1 73 ? 3.710 14.621 -63.126 0.49 27.16 73 MET A CA 1
ATOM 557 C CA B MET A 1 73 ? 3.723 14.618 -63.138 0.51 27.16 73 MET A CA 1
ATOM 558 C C . MET A 1 73 ? 3.447 13.120 -63.093 1.00 22.17 73 MET A C 1
ATOM 559 O O . MET A 1 73 ? 4.269 12.348 -62.587 1.00 27.18 73 MET A O 1
ATOM 568 N N . PRO A 1 74 ? 2.296 12.686 -63.607 1.00 22.33 74 PRO A N 1
ATOM 569 C CA . PRO A 1 74 ? 2.022 11.245 -63.679 1.00 22.23 74 PRO A CA 1
ATOM 570 C C . PRO A 1 74 ? 3.109 10.519 -64.460 1.00 27.27 74 PRO A C 1
ATOM 571 O O . PRO A 1 74 ? 3.551 10.980 -65.514 1.00 27.78 74 PRO A O 1
ATOM 575 N N . VAL A 1 75 ? 3.556 9.384 -63.921 1.00 24.12 75 VAL A N 1
ATOM 576 C CA . VAL A 1 75 ? 4.492 8.523 -64.640 1.00 32.06 75 VAL A CA 1
ATOM 577 C C . VAL A 1 75 ? 3.803 7.309 -65.248 1.00 33.03 75 VAL A C 1
ATOM 578 O O . VAL A 1 75 ? 4.393 6.656 -66.124 1.00 34.90 75 VAL A O 1
ATOM 582 N N . LYS A 1 76 ? 2.569 7.007 -64.840 1.00 24.67 76 LYS A N 1
ATOM 583 C CA . LYS A 1 76 ? 1.814 5.861 -65.333 1.00 28.41 76 LYS A CA 1
ATOM 584 C C . LYS A 1 76 ? 0.338 6.107 -65.052 1.00 29.73 76 LYS A C 1
ATOM 585 O O . LYS A 1 76 ? -0.017 6.657 -64.009 1.00 23.70 76 LYS A O 1
ATOM 591 N N . GLU A 1 77 ? -0.516 5.697 -65.981 1.00 20.89 77 GLU A N 1
ATOM 592 C CA . GLU A 1 77 ? -1.960 5.820 -65.797 1.00 20.39 77 GLU A CA 1
ATOM 593 C C . GLU A 1 77 ? -2.578 4.505 -66.246 1.00 25.23 77 GLU A C 1
ATOM 594 O O . GLU A 1 77 ? -2.588 4.209 -67.442 1.00 20.05 77 GLU A O 1
ATOM 600 N N . LEU A 1 78 ? -3.079 3.710 -65.298 1.00 15.94 78 LEU A N 1
ATOM 601 C CA . LEU A 1 78 ? -3.480 2.342 -65.599 1.00 16.48 78 LEU A CA 1
ATOM 602 C C . LEU A 1 78 ? -4.982 2.164 -65.445 1.00 16.57 78 LEU A C 1
ATOM 603 O O . LEU A 1 78 ? -5.534 2.494 -64.388 1.00 15.25 78 LEU A O 1
ATOM 608 N N . PRO A 1 79 ? -5.681 1.629 -66.444 1.00 14.05 79 PRO A N 1
ATOM 609 C CA . PRO A 1 79 ? -7.128 1.447 -66.288 1.00 14.62 79 PRO A CA 1
ATOM 610 C C . PRO A 1 79 ? -7.439 0.314 -65.329 1.00 14.08 79 PRO A C 1
ATOM 611 O O . PRO A 1 79 ? -6.760 -0.715 -65.310 1.00 14.80 79 PRO A O 1
ATOM 615 N N . MET A 1 80 ? -8.475 0.517 -64.522 1.00 12.76 80 MET A N 1
ATOM 616 C CA . MET A 1 80 ? -8.955 -0.509 -63.615 1.00 12.66 80 MET A CA 1
ATOM 617 C C . MET A 1 80 ? -10.033 -1.351 -64.285 1.00 14.86 80 MET A C 1
ATOM 618 O O . MET A 1 80 ? -10.639 -0.964 -65.295 1.00 13.86 80 MET A O 1
ATOM 623 N N . LYS A 1 81 ? -10.269 -2.514 -63.698 1.00 15.65 81 LYS A N 1
ATOM 624 C CA . LYS A 1 81 ? -11.265 -3.461 -64.183 1.00 15.77 81 LYS A CA 1
ATOM 625 C C . LYS A 1 81 ? -12.534 -3.340 -63.342 1.00 17.92 81 LYS A C 1
ATOM 626 O O . LYS A 1 81 ? -12.465 -3.306 -62.110 1.00 15.61 81 LYS A O 1
ATOM 632 N N . ARG A 1 82 ? -13.686 -3.279 -64.004 1.00 14.36 82 ARG A N 1
ATOM 633 C CA . ARG A 1 82 ? -14.947 -3.254 -63.274 1.00 18.13 82 ARG A CA 1
ATOM 634 C C . ARG A 1 82 ? -15.145 -4.588 -62.564 1.00 19.68 82 ARG A C 1
ATOM 635 O O . ARG A 1 82 ? -15.057 -5.649 -63.192 1.00 19.03 82 ARG A O 1
ATOM 643 N N . ASP A 1 83 ? -15.395 -4.531 -61.252 1.00 15.88 83 ASP A N 1
ATOM 644 C CA . ASP A 1 83 ? -15.443 -5.719 -60.400 1.00 17.59 83 ASP A CA 1
ATOM 645 C C . ASP A 1 83 ? -16.825 -5.823 -59.760 1.00 21.77 83 ASP A C 1
ATOM 646 O O . ASP A 1 83 ? -17.794 -5.280 -60.302 1.00 18.44 83 ASP A O 1
ATOM 651 N N . VAL A 1 84 ? -16.938 -6.490 -58.605 1.00 19.02 84 VAL A N 1
ATOM 652 C CA . VAL A 1 84 ? -18.250 -6.776 -58.034 1.00 19.84 84 VAL A CA 1
ATOM 653 C C . VAL A 1 84 ? -18.782 -5.573 -57.259 1.00 17.55 84 VAL A C 1
ATOM 654 O O . VAL A 1 84 ? -18.024 -4.778 -56.693 1.00 17.61 84 VAL A O 1
ATOM 658 N N . GLN A 1 85 ? -20.116 -5.461 -57.238 1.00 19.77 85 GLN A N 1
ATOM 659 C CA . GLN A 1 85 ? -20.869 -4.573 -56.339 1.00 19.09 85 GLN A CA 1
ATOM 660 C C . GLN A 1 85 ? -20.354 -3.128 -56.372 1.00 19.00 85 GLN A C 1
ATOM 661 O O . GLN A 1 85 ? -20.150 -2.481 -55.338 1.00 17.66 85 GLN A O 1
ATOM 667 N N . GLY A 1 86 ? -20.178 -2.613 -57.583 1.00 19.48 86 GLY A N 1
ATOM 668 C CA . GLY A 1 86 ? -19.798 -1.228 -57.780 1.00 18.87 86 GLY A CA 1
ATOM 669 C C . GLY A 1 86 ? -18.319 -0.925 -57.674 1.00 16.06 86 GLY A C 1
ATOM 670 O O . GLY A 1 86 ? -17.936 0.249 -57.808 1.00 12.94 86 GLY A O 1
ATOM 671 N N . THR A 1 87 ? -17.472 -1.924 -57.443 1.00 15.80 87 THR A N 1
ATOM 672 C CA . THR A 1 87 ? -16.053 -1.649 -57.252 1.00 11.74 87 THR A CA 1
ATOM 673 C C . THR A 1 87 ? -15.258 -1.827 -58.542 1.00 13.69 87 THR A C 1
ATOM 674 O O . THR A 1 87 ? -15.725 -2.397 -59.532 1.00 18.25 87 THR A O 1
ATOM 678 N N . TRP A 1 88 ? -14.045 -1.289 -58.507 1.00 12.90 88 TRP A N 1
ATOM 679 C CA . TRP A 1 88 ? -13.042 -1.391 -59.553 1.00 11.74 88 TRP A CA 1
ATOM 680 C C . TRP A 1 88 ? -11.780 -1.957 -58.926 1.00 12.60 88 TRP A C 1
ATOM 681 O O . TRP A 1 88 ? -11.434 -1.591 -57.797 1.00 12.98 88 TRP A O 1
ATOM 692 N N . THR A 1 89 ? -11.070 -2.820 -59.650 1.00 12.46 89 THR A N 1
ATOM 693 C CA . THR A 1 89 ? -9.853 -3.419 -59.105 1.00 12.98 89 THR A CA 1
ATOM 694 C C . THR A 1 89 ? -8.687 -3.273 -60.074 1.00 18.52 89 THR A C 1
ATOM 695 O O . THR A 1 89 ? -8.864 -3.099 -61.282 1.00 16.19 89 THR A O 1
ATOM 699 N N . LEU A 1 90 ? -7.482 -3.358 -59.513 1.00 12.78 90 LEU A N 1
ATOM 700 C CA . LEU A 1 90 ? -6.260 -3.333 -60.302 1.00 12.21 90 LEU A CA 1
ATOM 701 C C . LEU A 1 90 ? -5.141 -3.889 -59.445 1.00 16.60 90 LEU A C 1
ATOM 702 O O . LEU A 1 90 ? -4.996 -3.492 -58.286 1.00 14.62 90 LEU A O 1
ATOM 707 N N . THR A 1 91 ? -4.351 -4.789 -60.008 1.00 14.97 91 THR A N 1
ATOM 708 C CA . THR A 1 91 ? -3.090 -5.183 -59.391 1.00 11.53 91 THR A CA 1
ATOM 709 C C . THR A 1 91 ? -1.942 -4.618 -60.221 1.00 16.07 91 THR A C 1
ATOM 710 O O . THR A 1 91 ? -1.839 -4.909 -61.416 1.00 16.96 91 THR A O 1
ATOM 714 N N . VAL A 1 92 ? -1.091 -3.801 -59.599 1.00 17.47 92 VAL A N 1
ATOM 715 C CA . VAL A 1 92 ? 0.095 -3.259 -60.256 1.00 14.07 92 VAL A CA 1
ATOM 716 C C . VAL A 1 92 ? 1.272 -4.157 -59.892 1.00 20.43 92 VAL A C 1
ATOM 717 O O . VAL A 1 92 ? 1.687 -4.220 -58.727 1.00 20.07 92 VAL A O 1
ATOM 721 N N . ALA A 1 93 ? 1.802 -4.865 -60.891 1.00 19.00 93 ALA A N 1
ATOM 722 C CA . ALA A 1 93 ? 2.805 -5.909 -60.671 1.00 21.01 93 ALA A CA 1
ATOM 723 C C . ALA A 1 93 ? 4.206 -5.298 -60.694 1.00 27.27 93 ALA A C 1
ATOM 724 O O . ALA A 1 93 ? 5.022 -5.542 -61.584 1.00 29.95 93 ALA A O 1
ATOM 726 N N . GLU A 1 94 ? 4.468 -4.477 -59.686 1.00 21.24 94 GLU A N 1
ATOM 727 C CA . GLU A 1 94 ? 5.803 -3.938 -59.467 1.00 27.38 94 GLU A CA 1
ATOM 728 C C . GLU A 1 94 ? 5.878 -3.505 -58.012 1.00 27.55 94 GLU A C 1
ATOM 729 O O . GLU A 1 94 ? 4.871 -3.487 -57.299 1.00 23.67 94 GLU A O 1
ATOM 735 N N . ASP A 1 95 ? 7.094 -3.197 -57.570 1.00 26.15 95 ASP A N 1
ATOM 736 C CA . ASP A 1 95 ? 7.302 -2.643 -56.238 1.00 26.49 95 ASP A CA 1
ATOM 737 C C . ASP A 1 95 ? 6.862 -1.188 -56.260 1.00 23.75 95 ASP A C 1
ATOM 738 O O . ASP A 1 95 ? 7.530 -0.345 -56.863 1.00 23.82 95 ASP A O 1
ATOM 743 N N . CYS A 1 96 ? 5.730 -0.894 -55.623 1.00 23.89 96 CYS A N 1
ATOM 744 C CA . CYS A 1 96 ? 5.182 0.454 -55.639 1.00 21.70 96 CYS A CA 1
ATOM 745 C C . CYS A 1 96 ? 5.622 1.287 -54.448 1.00 20.02 96 CYS A C 1
ATOM 746 O O . CYS A 1 96 ? 5.146 2.415 -54.305 1.00 19.30 96 CYS A O 1
ATOM 749 N N . GLY A 1 97 ? 6.497 0.758 -53.593 1.00 26.62 97 GLY A N 1
ATOM 750 C CA . GLY A 1 97 ? 6.972 1.490 -52.434 1.00 21.46 97 GLY A CA 1
ATOM 751 C C . GLY A 1 97 ? 7.591 2.820 -52.812 1.00 23.21 97 GLY A C 1
ATOM 752 O O . GLY A 1 97 ? 8.375 2.902 -53.760 1.00 21.95 97 GLY A O 1
ATOM 753 N N . GLY A 1 98 ? 7.233 3.881 -52.091 1.00 21.51 98 GLY A N 1
ATOM 754 C CA . GLY A 1 98 ? 7.730 5.200 -52.400 1.00 20.94 98 GLY A CA 1
ATOM 755 C C . GLY A 1 98 ? 6.957 5.942 -53.465 1.00 20.66 98 GLY A C 1
ATOM 756 O O . GLY A 1 98 ? 7.244 7.121 -53.702 1.00 21.66 98 GLY A O 1
ATOM 757 N N . LEU A 1 99 ? 5.982 5.305 -54.109 1.00 16.87 99 LEU A N 1
ATOM 758 C CA . LEU A 1 99 ? 5.192 5.998 -55.112 1.00 14.96 99 LEU A CA 1
ATOM 759 C C . LEU A 1 99 ? 3.976 6.652 -54.464 1.00 18.31 99 LEU A C 1
ATOM 760 O O . LEU A 1 99 ? 3.618 6.371 -53.316 1.00 16.30 99 LEU A O 1
ATOM 765 N N . PHE A 1 100 ? 3.340 7.534 -55.228 1.00 14.08 100 PHE A N 1
ATOM 766 C CA . PHE A 1 100 ? 2.087 8.167 -54.858 1.00 15.04 100 PHE A CA 1
ATOM 767 C C . PHE A 1 100 ? 1.027 7.817 -55.894 1.00 13.39 100 PHE A C 1
ATOM 768 O O . PHE A 1 100 ? 1.342 7.504 -57.048 1.00 14.94 100 PHE A O 1
ATOM 776 N N . TYR A 1 101 ? -0.244 7.911 -55.504 1.00 13.20 101 TYR A N 1
ATOM 777 C CA . TYR A 1 101 ? -1.278 7.653 -56.493 1.00 12.85 101 TYR A CA 1
ATOM 778 C C . TYR A 1 101 ? -2.552 8.425 -56.193 1.00 13.11 101 TYR A C 1
ATOM 779 O O . TYR A 1 101 ? -2.789 8.891 -55.075 1.00 14.24 101 TYR A O 1
ATOM 788 N N . THR A 1 102 ? -3.353 8.576 -57.241 1.00 14.66 102 THR A N 1
ATOM 789 C CA . THR A 1 102 ? -4.726 9.038 -57.170 1.00 12.15 102 THR A CA 1
ATOM 790 C C . THR A 1 102 ? -5.578 8.115 -58.031 1.00 14.99 102 THR A C 1
ATOM 791 O O . THR A 1 102 ? -5.063 7.287 -58.789 1.00 15.44 102 THR A O 1
ATOM 795 N N . TYR A 1 103 ? -6.889 8.267 -57.922 1.00 11.61 103 TYR A N 1
ATOM 796 C CA . TYR A 1 103 ? -7.806 7.657 -58.872 1.00 11.18 103 TYR A CA 1
ATOM 797 C C . TYR A 1 103 ? -8.308 8.720 -59.828 1.00 13.37 103 TYR A C 1
ATOM 798 O O . TYR A 1 103 ? -8.530 9.862 -59.430 1.00 16.24 103 TYR A O 1
ATOM 807 N N . ARG A 1 104 ? -8.506 8.340 -61.087 1.00 12.89 104 ARG A N 1
ATOM 808 C CA . ARG A 1 104 ? -9.182 9.200 -62.045 1.00 12.78 104 ARG A CA 1
ATOM 809 C C . ARG A 1 104 ? -10.392 8.447 -62.576 1.00 14.60 104 ARG A C 1
ATOM 810 O O . ARG A 1 104 ? -10.258 7.312 -63.048 1.00 14.40 104 ARG A O 1
ATOM 818 N N . VAL A 1 105 ? -11.570 9.063 -62.476 1.00 12.60 105 VAL A N 1
ATOM 819 C CA . VAL A 1 105 ? -12.807 8.431 -62.914 1.00 11.48 105 VAL A CA 1
ATOM 820 C C . VAL A 1 105 ? -13.484 9.322 -63.944 1.00 12.70 105 VAL A C 1
ATOM 821 O O . VAL A 1 105 ? -13.265 10.535 -64.000 1.00 14.20 105 VAL A O 1
ATOM 825 N N . LYS A 1 106 ? -14.309 8.693 -64.777 1.00 12.94 106 LYS A N 1
ATOM 826 C CA . LYS A 1 106 ? -15.249 9.403 -65.641 1.00 11.59 106 LYS A CA 1
ATOM 827 C C . LYS A 1 106 ? -16.650 9.168 -65.085 1.00 13.38 106 LYS A C 1
ATOM 828 O O . LYS A 1 106 ? -17.149 8.041 -65.101 1.00 17.04 106 LYS A O 1
ATOM 834 N N . VAL A 1 107 ? -17.290 10.230 -64.609 1.00 14.51 107 VAL A N 1
ATOM 835 C CA . VAL A 1 107 ? -18.666 10.172 -64.127 1.00 13.21 107 VAL A CA 1
ATOM 836 C C . VAL A 1 107 ? -19.469 11.164 -64.951 1.00 15.57 107 VAL A C 1
ATOM 837 O O . VAL A 1 107 ? -19.183 12.368 -64.925 1.00 15.51 107 VAL A O 1
ATOM 841 N N . GLY A 1 108 ? -20.467 10.668 -65.680 1.00 16.19 108 GLY A N 1
ATOM 842 C CA . GLY A 1 108 ? -21.092 11.534 -66.674 1.00 18.37 108 GLY A CA 1
ATOM 843 C C . GLY A 1 108 ? -20.050 11.938 -67.709 1.00 21.93 108 GLY A C 1
ATOM 844 O O . GLY A 1 108 ? -19.307 11.096 -68.234 1.00 18.69 108 GLY A O 1
ATOM 845 N N . GLU A 1 109 ? -19.965 13.240 -67.990 1.00 16.62 109 GLU A N 1
ATOM 846 C CA . GLU A 1 109 ? -18.976 13.773 -68.923 1.00 20.38 109 GLU A CA 1
ATOM 847 C C . GLU A 1 109 ? -17.725 14.303 -68.233 1.00 22.92 109 GLU A C 1
ATOM 848 O O . GLU A 1 109 ? -16.818 14.810 -68.908 1.00 24.34 109 GLU A O 1
ATOM 854 N N . GLN A 1 110 ? -17.648 14.207 -66.916 1.00 17.37 110 GLN A N 1
ATOM 855 C CA . GLN A 1 110 ? -16.551 14.786 -66.158 1.00 19.04 110 GLN A CA 1
ATOM 856 C C . GLN A 1 110 ? -15.491 13.734 -65.879 1.00 20.02 110 GLN A C 1
ATOM 857 O O . GLN A 1 110 ? -15.807 12.598 -65.518 1.00 17.43 110 GLN A O 1
ATOM 863 N N . TRP A 1 111 ? -14.235 14.126 -66.024 1.00 17.76 111 TRP A N 1
ATOM 864 C CA . TRP A 1 111 ? -13.110 13.341 -65.535 1.00 14.34 111 TRP A CA 1
ATOM 865 C C . TRP A 1 111 ? -12.609 13.980 -64.247 1.00 18.15 111 TRP A C 1
ATOM 866 O O . TRP A 1 111 ? -12.255 15.162 -64.240 1.00 19.26 111 TRP A O 1
ATOM 877 N N . ASN A 1 112 ? -12.578 13.204 -63.169 1.00 16.81 112 ASN A N 1
ATOM 878 C CA . ASN A 1 112 ? -12.221 13.699 -61.848 1.00 16.30 112 ASN A CA 1
ATOM 879 C C . ASN A 1 112 ? -11.042 12.906 -61.309 1.00 18.18 112 ASN A C 1
ATOM 880 O O . ASN A 1 112 ? -10.948 11.698 -61.529 1.00 15.83 112 ASN A O 1
ATOM 885 N N . GLU A 1 113 ? -10.153 13.581 -60.584 1.00 16.39 113 GLU A N 1
ATOM 886 C CA . GLU A 1 113 ? -8.996 12.942 -59.970 1.00 14.97 113 GLU A CA 1
ATOM 887 C C . GLU A 1 113 ? -9.079 13.135 -58.464 1.00 15.44 113 GLU A C 1
ATOM 888 O O . GLU A 1 113 ? -9.406 14.233 -58.004 1.00 19.53 113 GLU A O 1
ATOM 894 N N . ALA A 1 114 ? -8.810 12.072 -57.692 1.00 14.51 114 ALA A N 1
ATOM 895 C CA . ALA A 1 114 ? -9.042 12.153 -56.250 1.00 14.23 114 ALA A CA 1
ATOM 896 C C . ALA A 1 114 ? -8.098 11.247 -55.468 1.00 15.00 114 ALA A C 1
ATOM 897 O O . ALA A 1 114 ? -7.714 10.168 -55.921 1.00 14.81 114 ALA A O 1
ATOM 899 N N . VAL A 1 115 ? -7.750 11.704 -54.264 1.00 11.05 115 VAL A N 1
ATOM 900 C CA . VAL A 1 115 ? -7.079 10.847 -53.298 1.00 11.82 115 VAL A CA 1
ATOM 901 C C . VAL A 1 115 ? -7.993 9.675 -52.925 1.00 14.14 115 VAL A C 1
ATOM 902 O O . VAL A 1 115 ? -9.227 9.784 -52.951 1.00 14.76 115 VAL A O 1
ATOM 906 N N . ASP A 1 116 ? -7.383 8.541 -52.598 1.00 13.00 116 ASP A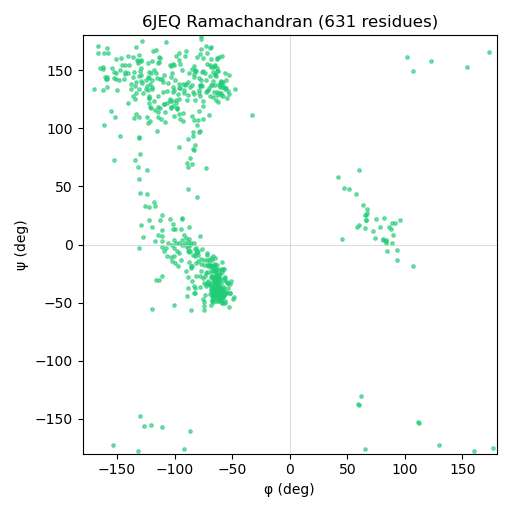 N 1
ATOM 907 C CA . ASP A 1 116 ? -8.128 7.375 -52.134 1.00 11.35 116 ASP A CA 1
ATOM 908 C C . ASP A 1 116 ? -8.848 7.721 -50.831 1.00 10.90 116 ASP A C 1
ATOM 909 O O . ASP A 1 116 ? -8.195 8.161 -49.868 1.00 13.67 116 ASP A O 1
ATOM 914 N N . PRO A 1 117 ? -10.174 7.577 -50.758 1.00 11.20 117 PRO A N 1
ATOM 915 C CA . PRO A 1 117 ? -10.852 7.792 -49.467 1.00 12.61 117 PRO A CA 1
ATOM 916 C C . PRO A 1 117 ? -10.287 6.915 -48.370 1.00 13.07 117 PRO A C 1
ATOM 917 O O . PRO A 1 117 ? -10.310 7.306 -47.194 1.00 13.55 117 PRO A O 1
ATOM 921 N N . TYR A 1 118 ? -9.736 5.750 -48.732 1.00 11.26 118 TYR A N 1
ATOM 922 C CA . TYR A 1 118 ? -9.132 4.836 -47.770 1.00 12.39 118 TYR A CA 1
ATOM 923 C C . TYR A 1 118 ? -7.625 5.048 -47.623 1.00 13.14 118 TYR A C 1
ATOM 924 O O . TYR A 1 118 ? -6.917 4.142 -47.176 1.00 16.71 118 TYR A O 1
ATOM 933 N N . ALA A 1 119 ? -7.125 6.230 -47.984 1.00 13.93 119 ALA A N 1
ATOM 934 C CA . ALA A 1 119 ? -5.713 6.557 -47.795 1.00 13.60 119 ALA A CA 1
ATOM 935 C C . ALA A 1 119 ? -5.279 6.345 -46.346 1.00 13.90 119 ALA A C 1
ATOM 936 O O . ALA A 1 119 ? -5.940 6.809 -45.415 1.00 18.94 119 ALA A O 1
ATOM 938 N N . LYS A 1 120 ? -4.150 5.661 -46.161 1.00 13.84 120 LYS A N 1
ATOM 939 C CA . LYS A 1 120 ? -3.522 5.537 -44.846 1.00 15.06 120 LYS A CA 1
ATOM 940 C C . LYS A 1 120 ? -2.253 6.374 -44.702 1.00 16.28 120 LYS A C 1
ATOM 941 O O . LYS A 1 120 ? -1.735 6.517 -43.583 1.00 17.35 120 LYS A O 1
ATOM 947 N N . ALA A 1 121 ? -1.755 6.940 -45.796 1.00 14.31 121 ALA A N 1
ATOM 948 C CA . ALA A 1 121 ? -0.613 7.835 -45.809 1.00 14.60 121 ALA A CA 1
ATOM 949 C C . ALA A 1 121 ? -0.785 8.750 -47.008 1.00 12.95 121 ALA A C 1
ATOM 950 O O . ALA A 1 121 ? -1.361 8.346 -48.023 1.00 11.64 121 ALA A O 1
ATOM 952 N N . VAL A 1 122 ? -0.299 9.986 -46.885 1.00 11.30 122 VAL A N 1
ATOM 953 C CA . VAL A 1 122 ? -0.450 10.987 -47.937 1.00 12.65 122 VAL A CA 1
ATOM 954 C C . VAL A 1 122 ? 0.827 11.811 -48.055 1.00 18.61 122 VAL A C 1
ATOM 955 O O . VAL A 1 122 ? 1.656 11.857 -47.143 1.00 16.65 122 VAL A O 1
ATOM 959 N N . GLY A 1 123 ? 0.960 12.490 -49.200 1.00 14.93 123 GLY A N 1
ATOM 960 C CA . GLY A 1 123 ? 1.970 13.517 -49.375 1.00 18.52 123 GLY A CA 1
ATOM 961 C C . GLY A 1 123 ? 1.574 14.812 -48.681 1.00 17.12 123 GLY A C 1
ATOM 962 O O . GLY A 1 123 ? 0.513 14.917 -48.071 1.00 17.47 123 GLY A O 1
ATOM 963 N N . VAL A 1 124 ? 2.450 15.822 -48.782 1.00 14.12 124 VAL A N 1
ATOM 964 C CA . VAL A 1 124 ? 2.199 17.083 -48.085 1.00 14.66 124 VAL A CA 1
ATOM 965 C C . VAL A 1 124 ? 0.863 17.661 -48.535 1.00 19.31 124 VAL A C 1
ATOM 966 O O . VAL A 1 124 ? 0.483 17.574 -49.710 1.00 16.61 124 VAL A O 1
ATOM 970 N N . ASN A 1 125 ? 0.118 18.210 -47.576 1.00 15.01 125 ASN A N 1
ATOM 971 C CA . ASN A 1 125 ? -1.214 18.775 -47.770 1.00 13.32 125 ASN A CA 1
ATOM 972 C C . ASN A 1 125 ? -2.234 17.777 -48.329 1.00 17.15 125 ASN A C 1
ATOM 973 O O . ASN A 1 125 ? -3.301 18.186 -48.784 1.00 16.53 125 ASN A O 1
ATOM 978 N N . GLY A 1 126 ? -1.940 16.481 -48.302 1.00 13.61 126 GLY A N 1
ATOM 979 C CA . GLY A 1 126 ? -2.956 15.470 -48.545 1.00 12.76 126 GLY A CA 1
ATOM 980 C C . GLY A 1 126 ? -3.531 15.412 -49.945 1.00 20.11 126 GLY A C 1
ATOM 981 O O . GLY A 1 126 ? -4.693 15.018 -50.104 1.00 16.63 126 GLY A O 1
ATOM 982 N N . THR A 1 127 ? -2.741 15.763 -50.969 1.00 14.93 127 THR A N 1
ATOM 983 C CA . THR A 1 127 ? -3.216 15.840 -52.349 1.00 19.97 127 THR A CA 1
ATOM 984 C C . THR A 1 127 ? -2.970 14.560 -53.139 1.00 16.91 127 THR A C 1
ATOM 985 O O . THR A 1 127 ? -3.501 14.414 -54.253 1.00 14.58 127 THR A O 1
ATOM 989 N N . LYS A 1 128 ? -2.148 13.657 -52.618 1.00 15.48 128 LYS A N 1
ATOM 990 C CA . LYS A 1 128 ? -1.893 12.380 -53.261 1.00 13.02 128 LYS A CA 1
ATOM 991 C C . LYS A 1 128 ? -1.825 11.324 -52.178 1.00 14.10 128 LYS A C 1
ATOM 992 O O . LYS A 1 128 ? -1.373 11.595 -51.061 1.00 14.76 128 LYS A O 1
ATOM 998 N N . THR A 1 129 ? -2.255 10.119 -52.526 1.00 13.13 129 THR A N 1
ATOM 999 C CA . THR A 1 129 ? -2.086 8.976 -51.645 1.00 11.87 129 THR A CA 1
ATOM 1000 C C . THR A 1 129 ? -0.649 8.473 -51.707 1.00 18.21 129 THR A C 1
ATOM 1001 O O . THR A 1 129 ? -0.075 8.351 -52.790 1.00 16.56 129 THR A O 1
ATOM 1005 N N . ALA A 1 130 ? -0.079 8.146 -50.549 1.00 13.84 130 ALA A N 1
ATOM 1006 C CA . ALA A 1 130 ? 1.272 7.599 -50.474 1.00 14.79 130 ALA A CA 1
ATOM 1007 C C . ALA A 1 130 ? 1.197 6.090 -50.274 1.00 17.81 130 ALA A C 1
ATOM 1008 O O . ALA A 1 130 ? 0.456 5.611 -49.409 1.00 18.52 130 ALA A O 1
ATOM 1010 N N . ILE A 1 131 ? 1.959 5.344 -51.072 1.00 13.83 131 ILE A N 1
ATOM 1011 C CA . ILE A 1 131 ? 2.053 3.895 -50.919 1.00 19.57 131 ILE A CA 1
ATOM 1012 C C . ILE A 1 131 ? 3.174 3.578 -49.940 1.00 20.03 131 ILE A C 1
ATOM 1013 O O . ILE A 1 131 ? 4.307 4.056 -50.092 1.00 23.53 131 ILE A O 1
ATOM 1018 N N . LEU A 1 132 ? 2.860 2.759 -48.940 1.00 24.83 132 LEU A N 1
ATOM 1019 C CA . LEU A 1 132 ? 3.690 2.673 -47.751 1.00 28.08 132 LEU A CA 1
ATOM 1020 C C . LEU A 1 132 ? 3.440 1.349 -47.038 1.00 29.39 132 LEU A C 1
ATOM 1021 O O . LEU A 1 132 ? 2.290 0.945 -46.863 1.00 31.36 132 LEU A O 1
ATOM 1026 N N . ASP A 1 133 ? 4.521 0.689 -46.620 1.00 29.77 133 ASP A N 1
ATOM 1027 C CA . ASP A 1 133 ? 4.426 -0.448 -45.702 1.00 36.14 133 ASP A CA 1
ATOM 1028 C C . ASP A 1 133 ? 4.272 0.105 -44.288 1.00 26.38 133 ASP A C 1
ATOM 1029 O O . ASP A 1 133 ? 5.238 0.567 -43.677 1.00 28.37 133 ASP A O 1
ATOM 1034 N N . LEU A 1 134 ? 3.047 0.062 -43.763 1.00 26.40 134 LEU A N 1
ATOM 1035 C CA . LEU A 1 134 ? 2.777 0.710 -42.486 1.00 29.20 134 LEU A CA 1
ATOM 1036 C C . LEU A 1 134 ? 3.482 0.023 -41.322 1.00 28.45 134 LEU A C 1
ATOM 1037 O O . LEU A 1 134 ? 3.645 0.641 -40.265 1.00 25.19 134 LEU A O 1
ATOM 1042 N N . ARG A 1 135 ? 3.910 -1.231 -41.488 1.00 26.61 135 ARG A N 1
ATOM 1043 C CA . ARG A 1 135 ? 4.676 -1.882 -40.426 1.00 34.50 135 ARG A CA 1
ATOM 1044 C C . ARG A 1 135 ? 6.011 -1.191 -40.183 1.00 32.47 135 ARG A C 1
ATOM 1045 O O . ARG A 1 135 ? 6.548 -1.266 -39.069 1.00 28.73 135 ARG A O 1
ATOM 1053 N N . SER A 1 136 ? 6.545 -0.502 -41.192 1.00 23.68 136 SER A N 1
ATOM 1054 C CA . SER A 1 136 ? 7.783 0.243 -41.021 1.00 23.50 136 SER A CA 1
ATOM 1055 C C . SER A 1 136 ? 7.606 1.487 -40.163 1.00 26.78 136 SER A C 1
ATOM 1056 O O . SER A 1 136 ? 8.602 2.129 -39.828 1.00 28.44 136 SER A O 1
ATOM 1059 N N . THR A 1 137 ? 6.375 1.843 -39.801 1.00 21.15 137 THR A N 1
ATOM 1060 C CA . THR A 1 137 ? 6.111 3.034 -39.009 1.00 21.68 137 THR A CA 1
ATOM 1061 C C . THR A 1 137 ? 5.889 2.721 -37.536 1.00 20.79 137 THR A C 1
ATOM 1062 O O . THR A 1 137 ? 5.577 3.629 -36.759 1.00 22.89 137 THR A O 1
ATOM 1066 N N . ASN A 1 138 ? 6.036 1.472 -37.137 1.00 18.57 138 ASN A N 1
ATOM 1067 C CA . ASN A 1 138 ? 5.738 1.111 -35.756 1.00 22.79 138 ASN A CA 1
ATOM 1068 C C . ASN A 1 138 ? 6.941 1.408 -34.870 1.00 26.71 138 ASN A C 1
ATOM 1069 O O . ASN A 1 138 ? 8.064 1.023 -35.215 1.00 25.84 138 ASN A O 1
ATOM 1074 N N . PRO A 1 139 ? 6.750 2.089 -33.738 1.00 23.77 139 PRO A N 1
ATOM 1075 C CA . PRO A 1 139 ? 7.870 2.348 -32.824 1.00 23.46 139 PRO A CA 1
ATOM 1076 C C . PRO A 1 139 ? 8.441 1.052 -32.272 1.00 27.22 139 PRO A C 1
ATOM 1077 O O . PRO A 1 139 ? 7.791 0.006 -32.266 1.00 22.35 139 PRO A O 1
ATOM 1081 N N . GLU A 1 140 ? 9.672 1.138 -31.776 1.00 27.66 140 GLU A N 1
ATOM 1082 C CA . GLU A 1 140 ? 10.254 -0.002 -31.081 1.00 27.27 140 GLU A CA 1
ATOM 1083 C C . GLU A 1 140 ? 9.377 -0.392 -29.894 1.00 24.61 140 GLU A C 1
ATOM 1084 O O . GLU A 1 140 ? 9.011 0.454 -29.079 1.00 27.89 140 GLU A O 1
ATOM 1090 N N . GLY A 1 141 ? 9.012 -1.672 -29.819 1.00 26.61 141 GLY A N 1
ATOM 1091 C CA . GLY A 1 141 ? 8.202 -2.178 -28.725 1.00 30.18 141 GLY A CA 1
ATOM 1092 C C . GLY A 1 141 ? 6.709 -1.990 -28.885 1.00 28.71 141 GLY A C 1
ATOM 1093 O O . GLY A 1 141 ? 5.950 -2.346 -27.970 1.00 26.69 141 GLY A O 1
ATOM 1094 N N . TRP A 1 142 ? 6.266 -1.453 -30.022 1.00 23.25 142 TRP A N 1
ATOM 1095 C CA . TRP A 1 142 ? 4.845 -1.208 -30.261 1.00 23.82 142 TRP A CA 1
ATOM 1096 C C . TRP A 1 142 ? 4.003 -2.444 -29.997 1.00 23.89 142 TRP A C 1
ATOM 1097 O O . TRP A 1 142 ? 2.845 -2.337 -29.575 1.00 27.78 142 TRP A O 1
ATOM 1108 N N . GLU A 1 143 ? 4.570 -3.627 -30.239 1.00 33.77 143 GLU A N 1
ATOM 1109 C CA . GLU A 1 143 ? 3.859 -4.873 -29.994 1.00 33.08 143 GLU A CA 1
ATOM 1110 C C . GLU A 1 143 ? 3.540 -5.062 -28.516 1.00 32.39 143 GLU A C 1
ATOM 1111 O O . GLU A 1 143 ? 2.540 -5.701 -28.178 1.00 38.91 143 GLU A O 1
ATOM 1117 N N . ASN A 1 144 ? 4.369 -4.521 -27.626 1.00 31.57 144 ASN A N 1
ATOM 1118 C CA . ASN A 1 144 ? 4.161 -4.646 -26.190 1.00 36.98 144 ASN A CA 1
ATOM 1119 C C . ASN A 1 144 ? 3.345 -3.501 -25.597 1.00 31.30 144 ASN A C 1
ATOM 1120 O O . ASN A 1 144 ? 3.252 -3.403 -24.373 1.00 33.29 144 ASN A O 1
ATOM 1125 N N . ASP A 1 145 ? 2.772 -2.628 -26.427 1.00 30.79 145 ASP A N 1
ATOM 1126 C CA . ASP A 1 145 ? 1.980 -1.513 -25.916 1.00 28.21 145 ASP A CA 1
ATOM 1127 C C . ASP A 1 145 ? 0.805 -2.034 -25.093 1.00 29.20 145 ASP A C 1
ATOM 1128 O O . ASP A 1 145 ? 0.058 -2.908 -25.540 1.00 31.38 145 ASP A O 1
ATOM 1133 N N . GLN A 1 146 ? 0.661 -1.518 -23.872 1.00 27.43 146 GLN A N 1
ATOM 1134 C CA . GLN A 1 146 ? -0.371 -1.975 -22.947 1.00 26.47 146 GLN A CA 1
ATOM 1135 C C . GLN A 1 146 ? -1.166 -0.792 -22.410 1.00 17.44 146 GLN A C 1
ATOM 1136 O O . GLN A 1 146 ? -0.591 0.247 -22.071 1.00 24.87 146 GLN A O 1
ATOM 1142 N N . LYS A 1 147 ? -2.504 -0.969 -22.304 1.00 23.70 147 LYS A N 1
ATOM 1143 C CA . LYS A 1 147 ? -3.373 0.115 -21.851 1.00 25.25 147 LYS A CA 1
ATOM 1144 C C . LYS A 1 147 ? -3.391 0.197 -20.325 1.00 24.61 147 LYS A C 1
ATOM 1145 O O . LYS A 1 147 ? -3.344 -0.830 -19.647 1.00 21.91 147 LYS A O 1
ATOM 1151 N N . PRO A 1 148 ? -3.475 1.403 -19.761 1.00 24.32 148 PRO A N 1
ATOM 1152 C CA . PRO A 1 148 ? -3.745 1.515 -18.330 1.00 22.44 148 PRO A CA 1
ATOM 1153 C C . PRO A 1 148 ? -5.129 0.985 -18.008 1.00 19.82 148 PRO A C 1
ATOM 1154 O O . PRO A 1 148 ? -6.060 1.112 -18.822 1.00 23.23 148 PRO A O 1
ATOM 1158 N N . PRO A 1 149 ? -5.320 0.381 -16.830 1.00 21.09 149 PRO A N 1
ATOM 1159 C CA . PRO A 1 149 ? -6.635 -0.180 -16.492 1.00 21.49 149 PRO A CA 1
ATOM 1160 C C . PRO A 1 149 ? -7.715 0.893 -16.416 1.00 22.66 149 PRO A C 1
ATOM 1161 O O . PRO A 1 149 ? -7.441 2.055 -16.113 1.00 23.17 149 PRO A O 1
ATOM 1165 N N . LEU A 1 150 ? -8.957 0.484 -16.696 1.00 21.07 150 LEU A N 1
ATOM 1166 C CA . LEU A 1 150 ? -10.122 1.370 -16.585 1.00 18.57 150 LEU A CA 1
ATOM 1167 C C . LEU A 1 150 ? -11.346 0.517 -16.281 1.00 21.52 150 LEU A C 1
ATOM 1168 O O . LEU A 1 150 ? -11.822 -0.212 -17.156 1.00 22.24 150 LEU A O 1
ATOM 1173 N N . ALA A 1 151 ? -11.876 0.619 -15.060 1.00 22.57 151 ALA A N 1
ATOM 1174 C CA . ALA A 1 151 ? -12.948 -0.284 -14.643 1.00 21.05 151 ALA A CA 1
ATOM 1175 C C . ALA A 1 151 ? -14.338 0.194 -15.041 1.00 27.37 151 ALA A C 1
ATOM 1176 O O . ALA A 1 151 ? -15.267 -0.619 -15.112 1.00 25.58 151 ALA A O 1
ATOM 1178 N N . SER A 1 152 ? -14.504 1.482 -15.315 1.00 19.65 152 SER A N 1
ATOM 1179 C CA . SER A 1 152 ? -15.813 2.066 -15.541 1.00 20.95 152 SER A CA 1
ATOM 1180 C C . SER A 1 152 ? -15.597 3.373 -16.273 1.00 15.79 152 SER A C 1
ATOM 1181 O O . SER A 1 152 ? -14.610 4.059 -15.979 1.00 18.31 152 SER A O 1
ATOM 1184 N N . PRO A 1 153 ? -16.474 3.760 -17.203 1.00 20.64 153 PRO A N 1
ATOM 1185 C CA . PRO A 1 153 ? -16.385 5.125 -17.747 1.00 16.38 153 PRO A CA 1
ATOM 1186 C C . PRO A 1 153 ? -16.397 6.191 -16.661 1.00 13.80 153 PRO A C 1
ATOM 1187 O O . PRO A 1 153 ? -15.734 7.218 -16.810 1.00 14.92 153 PRO A O 1
ATOM 1191 N N . THR A 1 154 ? -17.113 5.964 -15.552 1.00 14.93 154 THR A N 1
ATOM 1192 C CA . THR A 1 154 ? -17.150 6.928 -14.458 1.00 15.42 154 THR A CA 1
ATOM 1193 C C . THR A 1 154 ? -15.815 7.065 -13.727 1.00 15.33 154 THR A C 1
ATOM 1194 O O . THR A 1 154 ? -15.670 7.987 -12.917 1.00 13.80 154 THR A O 1
ATOM 1198 N N . ASP A 1 155 ? -14.848 6.178 -13.973 1.00 13.02 155 ASP A N 1
ATOM 1199 C CA . ASP A 1 155 ? -13.509 6.307 -13.404 1.00 14.36 155 ASP A CA 1
ATOM 1200 C C . ASP A 1 155 ? -12.576 7.131 -14.276 1.00 17.08 155 ASP A C 1
ATOM 1201 O O . ASP A 1 155 ? -11.422 7.334 -13.898 1.00 17.51 155 ASP A O 1
ATOM 1206 N N . ALA A 1 156 ? -13.033 7.574 -15.440 1.00 13.90 156 ALA A N 1
ATOM 1207 C CA . ALA A 1 156 ? -12.207 8.386 -16.313 1.00 12.50 156 ALA A CA 1
ATOM 1208 C C . ALA A 1 156 ? -12.254 9.838 -15.865 1.00 14.22 156 ALA A C 1
ATOM 1209 O O . ALA A 1 156 ? -13.241 10.302 -15.290 1.00 14.72 156 ALA A O 1
ATOM 1211 N N . VAL A 1 157 ? -11.155 10.543 -16.095 1.00 12.62 157 VAL A N 1
ATOM 1212 C CA . VAL A 1 157 ? -11.085 11.996 -15.935 1.00 12.21 157 VAL A CA 1
ATOM 1213 C C . VAL A 1 157 ? -10.456 12.496 -17.214 1.00 10.94 157 VAL A C 1
ATOM 1214 O O . VAL A 1 157 ? -9.271 12.251 -17.452 1.00 10.91 157 VAL A O 1
ATOM 1218 N N . ILE A 1 158 ? -11.252 13.166 -18.050 1.00 12.19 158 ILE A N 1
ATOM 1219 C CA . ILE A 1 158 ? -10.847 13.524 -19.405 1.00 10.23 158 ILE A CA 1
ATOM 1220 C C . ILE A 1 158 ? -10.239 14.917 -19.393 1.00 13.01 158 ILE A C 1
ATOM 1221 O O . ILE A 1 158 ? -10.748 15.829 -18.732 1.00 14.84 158 ILE A O 1
ATOM 1226 N N . TYR A 1 159 ? -9.152 15.085 -20.140 1.00 12.48 159 TYR A N 1
ATOM 1227 C CA . TYR A 1 159 ? -8.422 16.347 -20.240 1.00 10.83 159 TYR A CA 1
ATOM 1228 C C . TYR A 1 159 ? -8.356 16.714 -21.719 1.00 10.60 159 TYR A C 1
ATOM 1229 O O . TYR A 1 159 ? -7.680 16.030 -22.495 1.00 10.62 159 TYR A O 1
ATOM 1238 N N . GLU A 1 160 ? -9.092 17.757 -22.125 1.00 11.52 160 GLU A N 1
ATOM 1239 C CA . GLU A 1 160 ? -9.252 18.084 -23.542 1.00 8.05 160 GLU A CA 1
ATOM 1240 C C . GLU A 1 160 ? -8.136 19.027 -23.984 1.00 12.71 160 GLU A C 1
ATOM 1241 O O . GLU A 1 160 ? -7.989 20.107 -23.416 1.00 14.94 160 GLU A O 1
ATOM 1247 N N . LEU A 1 161 ? -7.384 18.640 -25.025 1.00 9.88 161 LEU A N 1
ATOM 1248 C CA . LEU A 1 161 ? -6.146 19.325 -25.378 1.00 11.53 161 LEU A CA 1
ATOM 1249 C C . LEU A 1 161 ? -5.928 19.398 -26.890 1.00 13.08 161 LEU A C 1
ATOM 1250 O O . LEU A 1 161 ? -6.226 18.443 -27.615 1.00 12.16 161 LEU A O 1
ATOM 1255 N N . HIS A 1 162 ? -5.391 20.529 -27.360 1.00 10.83 162 HIS A N 1
ATOM 1256 C CA . HIS A 1 162 ? -4.988 20.715 -28.757 1.00 10.00 162 HIS A CA 1
ATOM 1257 C C . HIS A 1 162 ? -3.473 20.549 -28.845 1.00 14.09 162 HIS A C 1
ATOM 1258 O O . HIS A 1 162 ? -2.740 21.085 -28.007 1.00 13.96 162 HIS A O 1
ATOM 1265 N N . VAL A 1 163 ? -3.010 19.811 -29.864 1.00 12.09 163 VAL A N 1
ATOM 1266 C CA . VAL A 1 163 ? -1.588 19.471 -29.965 1.00 9.85 163 VAL A CA 1
ATOM 1267 C C . VAL A 1 163 ? -0.732 20.731 -30.096 1.00 13.87 163 VAL A C 1
ATOM 1268 O O . VAL A 1 163 ? 0.383 20.800 -29.557 1.00 13.66 163 VAL A O 1
ATOM 1272 N N . ARG A 1 164 ? -1.227 21.741 -30.814 1.00 12.66 164 ARG A N 1
ATOM 1273 C CA . ARG A 1 164 ? -0.444 22.969 -30.944 1.00 13.49 164 ARG A CA 1
ATOM 1274 C C . ARG A 1 164 ? -0.462 23.771 -29.642 1.00 16.17 164 ARG A C 1
ATOM 1275 O O . ARG A 1 164 ? 0.583 24.277 -29.203 1.00 15.30 164 ARG A O 1
ATOM 1283 N N . ASP A 1 165 ? -1.633 23.882 -29.005 1.00 11.73 165 ASP A N 1
ATOM 1284 C CA . ASP A 1 165 ? -1.751 24.639 -27.758 1.00 13.30 165 ASP A CA 1
ATOM 1285 C C . ASP A 1 165 ? -0.752 24.162 -26.722 1.00 14.06 165 ASP A C 1
ATOM 1286 O O . ASP A 1 165 ? -0.254 24.954 -25.911 1.00 12.78 165 ASP A O 1
ATOM 1291 N N . LEU A 1 166 ? -0.525 22.849 -26.687 1.00 13.03 166 LEU A N 1
ATOM 1292 C CA . LEU A 1 166 ? 0.209 22.217 -25.596 1.00 14.79 166 LEU A CA 1
ATOM 1293 C C . LEU A 1 166 ? 1.590 22.834 -25.424 1.00 14.29 166 LEU A C 1
ATOM 1294 O O . LEU A 1 166 ? 2.041 23.067 -24.296 1.00 14.95 166 LEU A O 1
ATOM 1299 N N . SER A 1 167 ? 2.273 23.118 -26.531 1.00 14.92 167 SER A N 1
ATOM 1300 C CA . SER A 1 167 ? 3.707 23.371 -26.483 1.00 13.20 167 SER A CA 1
ATOM 1301 C C . SER A 1 167 ? 4.167 24.629 -27.208 1.00 13.72 167 SER A C 1
ATOM 1302 O O . SER A 1 167 ? 5.358 24.945 -27.149 1.00 15.55 167 SER A O 1
ATOM 1305 N N . ILE A 1 168 ? 3.274 25.361 -27.875 1.00 12.35 168 ILE A N 1
ATOM 1306 C CA . ILE A 1 168 ? 3.729 26.439 -28.755 1.00 14.15 168 ILE A CA 1
ATOM 1307 C C . ILE A 1 168 ? 4.096 27.718 -28.011 1.00 15.37 168 ILE A C 1
ATOM 1308 O O . ILE A 1 168 ? 4.759 28.590 -28.598 1.00 17.15 168 ILE A O 1
ATOM 1313 N N . HIS A 1 169 ? 3.717 27.860 -26.741 1.00 15.29 169 HIS A N 1
ATOM 1314 C CA . HIS A 1 169 ? 4.140 29.030 -25.976 1.00 14.35 169 HIS A CA 1
ATOM 1315 C C . HIS A 1 169 ? 5.666 29.072 -25.893 1.00 16.86 169 HIS A C 1
ATOM 1316 O O . HIS A 1 169 ? 6.298 28.036 -25.690 1.00 14.32 169 HIS A O 1
ATOM 1323 N N . PRO A 1 170 ? 6.285 30.249 -26.029 1.00 16.99 170 PRO A N 1
ATOM 1324 C CA . PRO A 1 170 ? 7.758 30.308 -26.055 1.00 21.65 170 PRO A CA 1
ATOM 1325 C C . PRO A 1 170 ? 8.438 29.838 -24.775 1.00 22.78 170 PRO A C 1
ATOM 1326 O O . PRO A 1 170 ? 9.623 29.495 -24.824 1.00 22.50 170 PRO A O 1
ATOM 1330 N N . GLN A 1 171 ? 7.745 29.820 -23.637 1.00 16.29 171 GLN A N 1
ATOM 1331 C CA . GLN A 1 171 ? 8.318 29.352 -22.379 1.00 20.58 171 GLN A CA 1
ATOM 1332 C C . GLN A 1 171 ? 7.818 27.963 -21.993 1.00 21.10 171 GLN A C 1
ATOM 1333 O O . GLN A 1 171 ? 7.873 27.597 -20.817 1.00 18.97 171 GLN A O 1
ATOM 1339 N N . SER A 1 172 ? 7.338 27.180 -22.958 1.00 18.90 172 SER A N 1
ATOM 1340 C CA . SER A 1 172 ? 6.874 25.839 -22.638 1.00 14.34 172 SER A CA 1
ATOM 1341 C C . SER A 1 172 ? 8.010 24.915 -22.231 1.00 15.99 172 SER A C 1
ATOM 1342 O O . SER A 1 172 ? 7.760 23.914 -21.557 1.00 16.84 172 SER A O 1
ATOM 1345 N N . GLY A 1 173 ? 9.250 25.220 -22.619 1.00 19.33 173 GLY A N 1
ATOM 1346 C CA . GLY A 1 173 ? 10.348 24.312 -22.335 1.00 15.02 173 GLY A CA 1
ATOM 1347 C C . GLY A 1 173 ? 10.355 23.045 -23.157 1.00 16.56 173 GLY A C 1
ATOM 1348 O O . GLY A 1 173 ? 11.105 22.116 -22.839 1.00 16.11 173 GLY A O 1
ATOM 1349 N N . ILE A 1 174 ? 9.536 22.986 -24.204 1.00 15.40 174 ILE A N 1
ATOM 1350 C CA . ILE A 1 174 ? 9.369 21.811 -25.050 1.00 16.70 174 ILE A CA 1
ATOM 1351 C C . ILE A 1 174 ? 10.068 22.095 -26.374 1.00 18.07 174 ILE A C 1
ATOM 1352 O O . ILE A 1 174 ? 9.905 23.176 -26.950 1.00 21.55 174 ILE A O 1
ATOM 1357 N N . ARG A 1 175 ? 10.874 21.144 -26.836 1.00 17.81 175 ARG A N 1
ATOM 1358 C CA . ARG A 1 175 ? 11.659 21.376 -28.040 1.00 21.23 175 ARG A CA 1
ATOM 1359 C C . ARG A 1 175 ? 10.796 21.309 -29.296 1.00 19.67 175 ARG A C 1
ATOM 1360 O O . ARG A 1 175 ? 10.853 22.205 -30.143 1.00 20.44 175 ARG A O 1
ATOM 1368 N N . GLU A 1 176 ? 9.999 20.252 -29.437 1.00 17.85 176 GLU A N 1
ATOM 1369 C CA . GLU A 1 176 ? 9.201 20.054 -30.654 1.00 19.85 176 GLU A CA 1
ATOM 1370 C C . GLU A 1 176 ? 7.847 20.750 -30.497 1.00 21.57 176 GLU A C 1
ATOM 1371 O O . GLU A 1 176 ? 6.784 20.126 -30.389 1.00 16.45 176 GLU A O 1
ATOM 1377 N N . LYS A 1 177 ? 7.913 22.084 -30.511 1.00 17.10 177 LYS A N 1
ATOM 1378 C CA . LYS A 1 177 ? 6.742 22.913 -30.254 1.00 17.22 177 LYS A CA 1
ATOM 1379 C C . LYS A 1 177 ? 5.705 22.752 -31.360 1.00 19.19 177 LYS A C 1
ATOM 1380 O O . LYS A 1 177 ? 6.023 22.869 -32.549 1.00 18.35 177 LYS A O 1
ATOM 1386 N N . GLY A 1 178 ? 4.452 22.517 -30.958 1.00 17.53 178 GLY A N 1
ATOM 1387 C CA . GLY A 1 178 ? 3.363 22.350 -31.892 1.00 17.69 178 GLY A CA 1
ATOM 1388 C C . GLY A 1 178 ? 3.253 20.974 -32.512 1.00 14.00 178 GLY A C 1
ATOM 1389 O O . GLY A 1 178 ? 2.393 20.776 -33.377 1.00 14.21 178 GLY A O 1
ATOM 1390 N N . LYS A 1 179 ? 4.076 20.016 -32.089 1.00 12.96 179 LYS A N 1
ATOM 1391 C CA . LYS A 1 179 ? 4.149 18.707 -32.722 1.00 13.92 179 LYS A CA 1
ATOM 1392 C C . LYS A 1 179 ? 3.656 17.604 -31.793 1.00 12.17 179 LYS A C 1
ATOM 1393 O O . LYS A 1 179 ? 3.665 17.752 -30.564 1.00 15.18 179 LYS A O 1
ATOM 1399 N N . PHE A 1 180 ? 3.235 16.482 -32.404 1.00 11.59 180 PHE A N 1
ATOM 1400 C CA . PHE A 1 180 ? 2.932 15.272 -31.633 1.00 11.50 180 PHE A CA 1
ATOM 1401 C C . PHE A 1 180 ? 4.056 14.967 -30.653 1.00 14.17 180 PHE A C 1
ATOM 1402 O O . PHE A 1 180 ? 3.814 14.630 -29.486 1.00 11.39 180 PHE A O 1
ATOM 1410 N N . LEU A 1 181 ? 5.306 15.052 -31.124 1.00 13.72 181 LEU A N 1
ATOM 1411 C CA . LEU A 1 181 ? 6.437 14.665 -30.286 1.00 14.78 181 LEU A CA 1
ATOM 1412 C C . LEU A 1 181 ? 6.622 15.597 -29.098 1.00 18.75 181 LEU A C 1
ATOM 1413 O O . LEU A 1 181 ? 7.277 15.212 -28.122 1.00 16.62 181 LEU A O 1
ATOM 1418 N N . GLY A 1 182 ? 6.063 16.806 -29.159 1.00 16.21 182 GLY A N 1
ATOM 1419 C CA . GLY A 1 182 ? 6.139 17.701 -28.015 1.00 14.05 182 GLY A CA 1
ATOM 1420 C C . GLY A 1 182 ? 5.483 17.130 -26.775 1.00 18.61 182 GLY A C 1
ATOM 1421 O O . GLY A 1 182 ? 5.906 17.421 -25.654 1.00 17.97 182 GLY A O 1
ATOM 1422 N N . LEU A 1 183 ? 4.460 16.300 -26.951 1.00 15.26 183 LEU A N 1
ATOM 1423 C CA . LEU A 1 183 ? 3.788 15.667 -25.823 1.00 18.68 183 LEU A CA 1
ATOM 1424 C C . LEU A 1 183 ? 4.476 14.378 -25.371 1.00 17.75 183 LEU A C 1
ATOM 1425 O O . LEU A 1 183 ? 4.006 13.742 -24.420 1.00 20.06 183 LEU A O 1
ATOM 1430 N N . THR A 1 184 ? 5.587 13.979 -26.006 1.00 15.63 184 THR A N 1
ATOM 1431 C CA . THR A 1 184 ? 6.383 12.860 -25.505 1.00 12.83 184 THR A CA 1
ATOM 1432 C C . THR A 1 184 ? 7.557 13.304 -24.637 1.00 16.14 184 THR A C 1
ATOM 1433 O O . THR A 1 184 ? 8.226 12.445 -24.044 1.00 21.59 184 THR A O 1
ATOM 1437 N N . GLU A 1 185 ? 7.830 14.602 -24.549 1.00 16.09 185 GLU A N 1
ATOM 1438 C CA . GLU A 1 185 ? 9.039 15.067 -23.875 1.00 21.40 185 GLU A CA 1
ATOM 1439 C C . GLU A 1 185 ? 8.813 15.108 -22.366 1.00 22.72 185 GLU A C 1
ATOM 1440 O O . GLU A 1 185 ? 7.877 15.755 -21.879 1.00 19.22 185 GLU A O 1
ATOM 1446 N N . GLU A 1 186 ? 9.671 14.416 -21.633 1.00 20.05 186 GLU A N 1
ATOM 1447 C CA . GLU A 1 186 ? 9.563 14.314 -20.188 1.00 20.48 186 GLU A CA 1
ATOM 1448 C C . GLU A 1 186 ? 10.555 15.261 -19.532 1.00 20.15 186 GLU A C 1
ATOM 1449 O O . GLU A 1 186 ? 11.577 15.627 -20.121 1.00 18.97 186 GLU A O 1
ATOM 1455 N N . GLY A 1 187 ? 10.240 15.661 -18.304 1.00 20.84 187 GLY A N 1
ATOM 1456 C CA . GLY A 1 187 ? 11.119 16.571 -17.594 1.00 20.04 187 GLY A CA 1
ATOM 1457 C C . GLY A 1 187 ? 11.203 17.954 -18.193 1.00 22.49 187 GLY A C 1
ATOM 1458 O O . GLY A 1 187 ? 12.231 18.628 -18.040 1.00 25.14 187 GLY A O 1
ATOM 1459 N N . THR A 1 188 ? 10.156 18.405 -18.882 1.00 17.98 188 THR A N 1
ATOM 1460 C CA . THR A 1 188 ? 10.182 19.749 -19.428 1.00 13.38 188 THR A CA 1
ATOM 1461 C C . THR A 1 188 ? 9.775 20.752 -18.354 1.00 18.48 188 THR A C 1
ATOM 1462 O O . THR A 1 188 ? 8.956 20.462 -17.474 1.00 18.77 188 THR A O 1
ATOM 1466 N N . ARG A 1 189 ? 10.365 21.944 -18.426 1.00 17.69 189 ARG A N 1
ATOM 1467 C CA . ARG A 1 189 ? 10.195 22.942 -17.384 1.00 16.66 189 ARG A CA 1
ATOM 1468 C C . ARG A 1 189 ? 9.818 24.293 -17.972 1.00 15.94 189 ARG A C 1
ATOM 1469 O O . ARG A 1 189 ? 10.277 24.677 -19.056 1.00 17.91 189 ARG A O 1
ATOM 1477 N N . GLY A 1 190 ? 8.979 25.017 -17.240 1.00 14.43 190 GLY A N 1
ATOM 1478 C CA . GLY A 1 190 ? 8.545 26.327 -17.654 1.00 18.82 190 GLY A CA 1
ATOM 1479 C C . GLY A 1 190 ? 9.095 27.427 -16.770 1.00 16.59 190 GLY A C 1
ATOM 1480 O O . GLY A 1 190 ? 10.133 27.268 -16.117 1.00 22.10 190 GLY A O 1
ATOM 1481 N N . PRO A 1 191 ? 8.412 28.577 -16.760 1.00 20.94 191 PRO A N 1
ATOM 1482 C CA . PRO A 1 191 ? 8.832 29.694 -15.905 1.00 18.99 191 PRO A CA 1
ATOM 1483 C C . PRO A 1 191 ? 8.929 29.278 -14.445 1.00 23.40 191 PRO A C 1
ATOM 1484 O O . PRO A 1 191 ? 8.110 28.506 -13.948 1.00 18.74 191 PRO A O 1
ATOM 1488 N N . ASN A 1 192 ? 9.950 29.804 -13.760 1.00 19.05 192 ASN A N 1
ATOM 1489 C CA A ASN A 1 192 ? 10.243 29.475 -12.364 0.47 19.92 192 ASN A CA 1
ATOM 1490 C CA B ASN A 1 192 ? 10.228 29.478 -12.361 0.53 19.91 192 ASN A CA 1
ATOM 1491 C C . ASN A 1 192 ? 10.442 27.980 -12.148 1.00 18.50 192 ASN A C 1
ATOM 1492 O O . ASN A 1 192 ? 10.326 27.485 -11.022 1.00 21.41 192 ASN A O 1
ATOM 1501 N N . GLY A 1 193 ? 10.743 27.240 -13.214 1.00 19.39 193 GLY A N 1
ATOM 1502 C CA . GLY A 1 193 ? 11.017 25.826 -13.085 1.00 15.36 193 GLY A CA 1
ATOM 1503 C C . GLY A 1 193 ? 9.821 24.911 -12.936 1.00 17.89 193 GLY A C 1
ATOM 1504 O O . GLY A 1 193 ? 10.003 23.750 -12.564 1.00 20.90 193 GLY A O 1
ATOM 1505 N N . ILE A 1 194 ? 8.606 25.378 -13.225 1.00 15.85 194 ILE A N 1
ATOM 1506 C CA . ILE A 1 194 ? 7.423 24.531 -13.065 1.00 12.59 194 ILE A CA 1
ATOM 1507 C C . ILE A 1 194 ? 7.415 23.392 -14.081 1.00 16.89 194 ILE A C 1
ATOM 1508 O O . ILE A 1 194 ? 7.968 23.530 -15.186 1.00 16.83 194 ILE A O 1
ATOM 1513 N N . PRO A 1 195 ? 6.781 22.266 -13.761 1.00 15.78 195 PRO A N 1
ATOM 1514 C CA . PRO A 1 195 ? 6.569 21.226 -14.775 1.00 13.65 195 PRO A CA 1
ATOM 1515 C C . PRO A 1 195 ? 5.610 21.715 -15.846 1.00 14.50 195 PRO A C 1
ATOM 1516 O O . PRO A 1 195 ? 4.629 22.400 -15.555 1.00 16.58 195 PRO A O 1
ATOM 1520 N N . THR A 1 196 ? 5.913 21.363 -17.092 1.00 13.42 196 THR A N 1
ATOM 1521 C CA . THR A 1 196 ? 5.059 21.664 -18.240 1.00 12.14 196 THR A CA 1
ATOM 1522 C C . THR A 1 196 ? 4.803 20.388 -19.033 1.00 12.69 196 THR A C 1
ATOM 1523 O O . THR A 1 196 ? 5.353 19.326 -18.738 1.00 13.76 196 THR A O 1
ATOM 1527 N N . GLY A 1 197 ? 3.953 20.510 -20.055 1.00 12.98 197 GLY A N 1
ATOM 1528 C CA . GLY A 1 197 ? 3.779 19.421 -21.004 1.00 12.31 197 GLY A CA 1
ATOM 1529 C C . GLY A 1 197 ? 3.296 18.140 -20.354 1.00 16.28 197 GLY A C 1
ATOM 1530 O O . GLY A 1 197 ? 2.416 18.142 -19.482 1.00 15.40 197 GLY A O 1
ATOM 1531 N N . LEU A 1 198 ? 3.897 17.023 -20.779 1.00 14.68 198 LEU A N 1
ATOM 1532 C CA . LEU A 1 198 ? 3.473 15.709 -20.302 1.00 14.23 198 LEU A CA 1
ATOM 1533 C C . LEU A 1 198 ? 3.570 15.601 -18.784 1.00 16.96 198 LEU A C 1
ATOM 1534 O O . LEU A 1 198 ? 2.655 15.079 -18.131 1.00 17.98 198 LEU A O 1
ATOM 1539 N N . ASP A 1 199 ? 4.665 16.090 -18.203 1.00 14.65 199 ASP A N 1
ATOM 1540 C CA . ASP A 1 199 ? 4.839 15.965 -16.756 1.00 17.26 199 ASP A CA 1
ATOM 1541 C C . ASP A 1 199 ? 3.781 16.757 -15.994 1.00 18.13 199 ASP A C 1
ATOM 1542 O O . ASP A 1 199 ? 3.356 16.352 -14.902 1.00 17.02 199 ASP A O 1
ATOM 1547 N N . HIS A 1 200 ? 3.370 17.905 -16.530 1.00 15.18 200 HIS A N 1
ATOM 1548 C CA . HIS A 1 200 ? 2.285 18.656 -15.910 1.00 13.61 200 HIS A CA 1
ATOM 1549 C C . HIS A 1 200 ? 0.982 17.855 -15.949 1.00 14.08 200 HIS A C 1
ATOM 1550 O O . HIS A 1 200 ? 0.266 17.751 -14.945 1.00 14.93 200 HIS A O 1
ATOM 1557 N N . ILE A 1 201 ? 0.677 17.258 -17.101 1.00 12.98 201 ILE A N 1
ATOM 1558 C CA . ILE A 1 201 ? -0.588 16.550 -17.270 1.00 13.68 201 ILE A CA 1
ATOM 1559 C C . ILE A 1 201 ? -0.641 15.303 -16.396 1.00 15.00 201 ILE A C 1
ATOM 1560 O O . ILE A 1 201 ? -1.635 15.065 -15.692 1.00 13.48 201 ILE A O 1
ATOM 1565 N N . THR A 1 202 ? 0.421 14.483 -16.418 1.00 13.52 202 THR A N 1
ATOM 1566 C CA . THR A 1 202 ? 0.411 13.298 -15.560 1.00 15.81 202 THR A CA 1
ATOM 1567 C C . THR A 1 202 ? 0.370 13.685 -14.086 1.00 21.03 202 THR A C 1
ATOM 1568 O O . THR A 1 202 ? -0.250 12.984 -13.279 1.00 21.14 202 THR A O 1
ATOM 1572 N N . GLY A 1 203 ? 0.993 14.808 -13.720 1.00 16.42 203 GLY A N 1
ATOM 1573 C CA . GLY A 1 203 ? 0.946 15.267 -12.340 1.00 16.42 203 GLY A CA 1
ATOM 1574 C C . GLY A 1 203 ? -0.438 15.649 -11.851 1.00 19.37 203 GLY A C 1
ATOM 1575 O O . GLY A 1 203 ? -0.675 15.662 -10.638 1.00 15.58 203 GLY A O 1
ATOM 1576 N N . LEU A 1 204 ? -1.357 15.981 -12.765 1.00 14.46 204 LEU A N 1
ATOM 1577 C CA . LEU A 1 204 ? -2.710 16.357 -12.355 1.00 17.42 204 LEU A CA 1
ATOM 1578 C C . LEU A 1 204 ? -3.513 15.151 -11.895 1.00 15.18 204 LEU A C 1
ATOM 1579 O O . LEU A 1 204 ? -4.463 15.293 -11.112 1.00 15.96 204 LEU A O 1
ATOM 1584 N N . GLY A 1 205 ? -3.179 13.970 -12.397 1.00 14.37 205 GLY A N 1
ATOM 1585 C CA . GLY A 1 205 ? -3.957 12.782 -12.111 1.00 17.52 205 GLY A CA 1
ATOM 1586 C C . GLY A 1 205 ? -5.091 12.501 -13.072 1.00 11.78 205 GLY A C 1
ATOM 1587 O O . GLY A 1 205 ? -5.899 11.602 -12.803 1.00 13.24 205 GLY A O 1
ATOM 1588 N N . VAL A 1 206 ? -5.188 13.242 -14.178 1.00 12.93 206 VAL A N 1
ATOM 1589 C CA . VAL A 1 206 ? -6.175 12.897 -15.191 1.00 16.22 206 VAL A CA 1
ATOM 1590 C C . VAL A 1 206 ? -5.850 11.512 -15.758 1.00 19.29 206 VAL A C 1
ATOM 1591 O O . VAL A 1 206 ? -4.732 10.991 -15.618 1.00 15.01 206 VAL A O 1
ATOM 1595 N N . THR A 1 207 ? -6.858 10.889 -16.369 1.00 14.01 207 THR A N 1
ATOM 1596 C CA . THR A 1 207 ? -6.702 9.536 -16.889 1.00 11.36 207 THR A CA 1
ATOM 1597 C C . THR A 1 207 ? -6.717 9.445 -18.401 1.00 12.21 207 THR A C 1
ATOM 1598 O O . THR A 1 207 ? -6.175 8.485 -18.951 1.00 15.62 207 THR A O 1
ATOM 1602 N N . HIS A 1 208 ? -7.380 10.381 -19.077 1.00 12.56 208 HIS A N 1
ATOM 1603 C CA . HIS A 1 208 ? -7.533 10.361 -20.527 1.00 9.93 208 HIS A CA 1
ATOM 1604 C C . HIS A 1 208 ? -7.170 11.729 -21.075 1.00 10.87 208 HIS A C 1
ATOM 1605 O O . HIS A 1 208 ? -7.636 12.739 -20.549 1.00 14.68 208 HIS A O 1
ATOM 1612 N N . VAL A 1 209 ? -6.365 11.768 -22.133 1.00 10.88 209 VAL A N 1
ATOM 1613 C CA . VAL A 1 209 ? -6.149 12.993 -22.902 1.00 9.90 209 VAL A CA 1
ATOM 1614 C C . VAL A 1 209 ? -7.004 12.897 -24.156 1.00 11.52 209 VAL A C 1
ATOM 1615 O O . VAL A 1 209 ? -6.850 11.964 -24.958 1.00 12.60 209 VAL A O 1
ATOM 1619 N N . GLN A 1 210 ? -7.932 13.836 -24.312 1.00 8.43 210 GLN A N 1
ATOM 1620 C CA . GLN A 1 210 ? -8.766 13.906 -25.500 1.00 10.56 210 GLN A CA 1
ATOM 1621 C C . GLN A 1 210 ? -8.162 14.935 -26.440 1.00 12.87 210 GLN A C 1
ATOM 1622 O O . GLN A 1 210 ? -8.069 16.113 -26.092 1.00 13.50 210 GLN A O 1
ATOM 1628 N N . LEU A 1 211 ? -7.741 14.494 -27.617 1.00 12.17 211 LEU A N 1
ATOM 1629 C CA . LEU A 1 211 ? -7.000 15.359 -28.522 1.00 10.28 211 LEU A CA 1
ATOM 1630 C C . LEU A 1 211 ? -7.936 15.965 -29.552 1.00 11.51 211 LEU A C 1
ATOM 1631 O O . LEU A 1 211 ? -8.701 15.239 -30.192 1.00 11.61 211 LEU A O 1
ATOM 1636 N N . LEU A 1 212 ? -7.869 17.293 -29.711 1.00 11.09 212 LEU A N 1
ATOM 1637 C CA . LEU A 1 212 ? -8.582 17.943 -30.797 1.00 8.91 212 LEU A CA 1
ATOM 1638 C C . LEU A 1 212 ? -8.085 17.358 -32.123 1.00 10.98 212 LEU A C 1
ATOM 1639 O O . LEU A 1 212 ? -7.027 16.720 -32.164 1.00 12.40 212 LEU A O 1
ATOM 1644 N N . PRO A 1 213 ? -8.852 17.537 -33.213 1.00 10.36 213 PRO A N 1
ATOM 1645 C CA . PRO A 1 213 ? -8.585 16.800 -34.471 1.00 8.98 213 PRO A CA 1
ATOM 1646 C C . PRO A 1 213 ? -7.136 16.461 -34.816 1.00 13.23 213 PRO A C 1
ATOM 1647 O O . PRO A 1 213 ? -6.324 17.348 -35.103 1.00 13.20 213 PRO A O 1
ATOM 1651 N N . ILE A 1 214 ? -6.791 15.172 -34.784 1.00 10.77 214 ILE A N 1
ATOM 1652 C CA . ILE A 1 214 ? -5.465 14.721 -35.217 1.00 10.43 214 ILE A CA 1
ATOM 1653 C C . ILE A 1 214 ? -5.503 13.989 -36.541 1.00 10.72 214 ILE A C 1
ATOM 1654 O O . ILE A 1 214 ? -4.438 13.591 -37.041 1.00 12.45 214 ILE A O 1
ATOM 1659 N N . TYR A 1 215 ? -6.685 13.786 -37.120 1.00 12.21 215 TYR A N 1
ATOM 1660 C CA . TYR A 1 215 ? -6.803 13.385 -38.518 1.00 12.92 215 TYR A CA 1
ATOM 1661 C C . TYR A 1 215 ? -6.377 14.546 -39.422 1.00 11.98 215 TYR A C 1
ATOM 1662 O O . TYR A 1 215 ? -6.213 15.689 -38.982 1.00 11.79 215 TYR A O 1
ATOM 1671 N N . ASP A 1 216 ? -6.228 14.251 -40.712 1.00 9.46 216 ASP A N 1
ATOM 1672 C CA . ASP A 1 216 ? -5.707 15.232 -41.660 1.00 10.71 216 ASP A CA 1
ATOM 1673 C C . ASP A 1 216 ? -6.805 16.220 -42.049 1.00 15.08 216 ASP A C 1
ATOM 1674 O O . ASP A 1 216 ? -7.788 15.847 -42.701 1.00 12.52 216 ASP A O 1
ATOM 1679 N N . TYR A 1 217 ? -6.630 17.485 -41.678 1.00 12.29 217 TYR A N 1
ATOM 1680 C CA . TYR A 1 217 ? -7.605 18.507 -42.018 1.00 13.73 217 TYR A CA 1
ATOM 1681 C C . TYR A 1 217 ? -7.060 19.435 -43.106 1.00 12.40 217 TYR A C 1
ATOM 1682 O O . TYR A 1 217 ? -5.901 19.348 -43.512 1.00 13.34 217 TYR A O 1
ATOM 1691 N N . SER A 1 218 ? -7.922 20.336 -43.569 1.00 13.88 218 SER A N 1
ATOM 1692 C CA . SER A 1 218 ? -7.733 20.982 -44.864 1.00 16.68 218 SER A CA 1
ATOM 1693 C C . SER A 1 218 ? -6.550 21.948 -44.879 1.00 16.89 218 SER A C 1
ATOM 1694 O O . SER A 1 218 ? -6.160 22.527 -43.868 1.00 14.17 218 SER A O 1
ATOM 1697 N N . GLN A 1 219 ? -6.010 22.139 -46.085 1.00 16.81 219 GLN A N 1
ATOM 1698 C CA . GLN A 1 219 ? -4.940 23.108 -46.308 1.00 14.50 219 GLN A CA 1
ATOM 1699 C C . GLN A 1 219 ? -5.407 24.531 -46.034 1.00 14.57 219 GLN A C 1
ATOM 1700 O O . GLN A 1 219 ? -4.609 25.380 -45.613 1.00 17.38 219 GLN A O 1
ATOM 1706 N N . GLU A 1 220 ? -6.688 24.819 -46.279 1.00 17.58 220 GLU A N 1
ATOM 1707 C CA . GLU A 1 220 ? -7.208 26.143 -45.954 1.00 21.94 220 GLU A CA 1
ATOM 1708 C C . GLU A 1 220 ? -7.100 26.426 -44.464 1.00 22.81 220 GLU A C 1
ATOM 1709 O O . GLU A 1 220 ? -6.966 27.585 -44.059 1.00 21.74 220 GLU A O 1
ATOM 1715 N N . SER A 1 221 ? -7.164 25.383 -43.635 1.00 18.25 221 SER A N 1
ATOM 1716 C CA . SER A 1 221 ? -7.038 25.552 -42.192 1.00 16.63 221 SER A CA 1
ATOM 1717 C C . SER A 1 221 ? -5.593 25.822 -41.801 1.00 18.95 221 SER A C 1
ATOM 1718 O O . SER A 1 221 ? -5.289 26.817 -41.131 1.00 16.43 221 SER A O 1
ATOM 1721 N N . VAL A 1 222 ? -4.695 24.918 -42.183 1.00 13.59 222 VAL A N 1
ATOM 1722 C CA . VAL A 1 222 ? -3.262 25.051 -41.945 1.00 14.31 222 VAL A CA 1
ATOM 1723 C C . VAL A 1 222 ? -2.562 24.547 -43.196 1.00 15.42 222 VAL A C 1
ATOM 1724 O O . VAL A 1 222 ? -2.768 23.399 -43.599 1.00 12.98 222 VAL A O 1
ATOM 1728 N N . ASP A 1 223 ? -1.746 25.397 -43.813 1.00 15.26 223 ASP A N 1
ATOM 1729 C CA . ASP A 1 223 ? -0.988 25.016 -45.002 1.00 17.21 223 ASP A CA 1
ATOM 1730 C C . ASP A 1 223 ? 0.303 24.329 -44.571 1.00 17.47 223 ASP A C 1
ATOM 1731 O O . ASP A 1 223 ? 1.212 24.978 -44.038 1.00 16.50 223 ASP A O 1
ATOM 1736 N N . GLU A 1 224 ? 0.391 23.016 -44.823 1.00 15.36 224 GLU A N 1
ATOM 1737 C CA . GLU A 1 224 ? 1.504 22.201 -44.355 1.00 12.62 224 GLU A CA 1
ATOM 1738 C C . GLU A 1 224 ? 2.808 22.514 -45.068 1.00 17.19 224 GLU A C 1
ATOM 1739 O O . GLU A 1 224 ? 3.859 22.059 -44.610 1.00 15.92 224 GLU A O 1
ATOM 1745 N N . SER A 1 225 ? 2.768 23.255 -46.170 1.00 19.42 225 SER A N 1
ATOM 1746 C CA . SER A 1 225 ? 3.990 23.662 -46.850 1.00 19.72 225 SER A CA 1
ATOM 1747 C C . SER A 1 225 ? 4.483 25.037 -46.416 1.00 25.26 225 SER A C 1
ATOM 1748 O O . SER A 1 225 ? 5.521 25.485 -46.912 1.00 23.02 225 SER A O 1
ATOM 1751 N N . ARG A 1 226 ? 3.775 25.715 -45.508 1.00 17.40 226 ARG A N 1
ATOM 1752 C CA . ARG A 1 226 ? 4.155 27.051 -45.040 1.00 19.05 226 ARG A CA 1
ATOM 1753 C C . ARG A 1 226 ? 4.169 27.120 -43.520 1.00 15.92 226 ARG A C 1
ATOM 1754 O O . ARG A 1 226 ? 3.717 28.097 -42.917 1.00 18.48 226 ARG A O 1
ATOM 1762 N N . LEU A 1 227 ? 4.738 26.101 -42.884 1.00 20.87 227 LEU A N 1
ATOM 1763 C CA . LEU A 1 227 ? 4.753 26.070 -41.427 1.00 17.34 227 LEU A CA 1
ATOM 1764 C C . LEU A 1 227 ? 5.776 27.019 -40.820 1.00 24.18 227 LEU A C 1
ATOM 1765 O O . LEU A 1 227 ? 5.827 27.134 -39.591 1.00 20.71 227 LEU A O 1
ATOM 1770 N N . ASP A 1 228 ? 6.586 27.693 -41.642 1.00 19.78 228 ASP A N 1
ATOM 1771 C CA . ASP A 1 228 ? 7.512 28.708 -41.153 1.00 23.34 228 ASP A CA 1
ATOM 1772 C C . ASP A 1 228 ? 6.844 30.061 -40.947 1.00 26.56 228 ASP A C 1
ATOM 1773 O O . ASP A 1 228 ? 7.507 30.996 -40.478 1.00 22.77 228 ASP A O 1
ATOM 1778 N N . GLU A 1 229 ? 5.561 30.188 -41.292 1.00 19.17 229 GLU A N 1
ATOM 1779 C CA . GLU A 1 229 ? 4.753 31.375 -41.077 1.00 21.67 229 GLU A CA 1
ATOM 1780 C C . GLU A 1 229 ? 3.672 31.072 -40.047 1.00 21.83 229 GLU A C 1
ATOM 1781 O O . GLU A 1 229 ? 3.352 29.901 -39.801 1.00 19.27 229 GLU A O 1
ATOM 1787 N N . PRO A 1 230 ? 3.092 32.096 -39.420 1.00 22.57 230 PRO A N 1
ATOM 1788 C CA . PRO A 1 230 ? 2.119 31.845 -38.347 1.00 17.43 230 PRO A CA 1
ATOM 1789 C C . PRO A 1 230 ? 0.924 31.030 -38.824 1.00 20.52 230 PRO A C 1
ATOM 1790 O O . PRO A 1 230 ? 0.396 31.232 -39.922 1.00 18.32 230 PRO A O 1
ATOM 1794 N N . HIS A 1 231 ? 0.489 30.099 -37.980 1.00 15.81 231 HIS A N 1
ATOM 1795 C CA . HIS A 1 231 ? -0.645 29.268 -38.346 1.00 14.92 231 HIS A CA 1
ATOM 1796 C C . HIS A 1 231 ? -1.323 28.769 -37.077 1.00 15.75 231 HIS A C 1
ATOM 1797 O O . HIS A 1 231 ? -0.689 28.627 -36.029 1.00 16.40 231 HIS A O 1
ATOM 1804 N N . TYR A 1 232 ? -2.622 28.513 -37.185 1.00 12.88 232 TYR A N 1
ATOM 1805 C CA . TYR A 1 232 ? -3.371 27.889 -36.104 1.00 14.91 232 TYR A CA 1
ATOM 1806 C C . TYR A 1 232 ? -4.751 27.501 -36.598 1.00 17.02 232 TYR A C 1
ATOM 1807 O O . TYR A 1 232 ? -5.440 28.318 -37.218 1.00 15.94 232 TYR A O 1
ATOM 1816 N N . ASN A 1 233 ? -5.190 26.279 -36.287 1.00 13.60 233 ASN A N 1
ATOM 1817 C CA . ASN A 1 233 ? -6.594 25.957 -36.488 1.00 11.33 233 ASN A CA 1
ATOM 1818 C C . ASN A 1 233 ? -6.964 24.765 -35.612 1.00 14.23 233 ASN A C 1
ATOM 1819 O O . ASN A 1 233 ? -6.143 23.858 -35.428 1.00 14.37 233 ASN A O 1
ATOM 1824 N N . TRP A 1 234 ? -8.199 24.768 -35.084 1.00 9.38 234 TRP A N 1
ATOM 1825 C CA . TRP A 1 234 ? -8.679 23.600 -34.339 1.00 10.27 234 TRP A CA 1
ATOM 1826 C C . TRP A 1 234 ? -8.640 22.354 -35.200 1.00 15.62 234 TRP A C 1
ATOM 1827 O O . TRP A 1 234 ? -8.361 21.255 -34.698 1.00 14.49 234 TRP A O 1
ATOM 1838 N N . GLY A 1 235 ? -8.947 22.499 -36.487 1.00 12.73 235 GLY A N 1
ATOM 1839 C CA . GLY A 1 235 ? -8.939 21.381 -37.411 1.00 15.23 235 GLY A CA 1
ATOM 1840 C C . GLY A 1 235 ? -10.263 20.688 -37.674 1.00 14.92 235 GLY A C 1
ATOM 1841 O O . GLY A 1 235 ? -10.249 19.536 -38.129 1.00 14.06 235 GLY A O 1
ATOM 1842 N N . TYR A 1 236 ? -11.397 21.340 -37.420 1.00 11.54 236 TYR A N 1
ATOM 1843 C CA . TYR A 1 236 ? -12.698 20.729 -37.701 1.00 13.23 236 TYR A CA 1
ATOM 1844 C C . TYR A 1 236 ? -13.077 20.837 -39.176 1.00 18.84 236 TYR A C 1
ATOM 1845 O O . TYR A 1 236 ? -14.236 21.093 -39.505 1.00 17.61 236 TYR A O 1
ATOM 1854 N N . ASP A 1 237 ? -12.104 20.626 -40.075 1.00 12.72 237 ASP A N 1
ATOM 1855 C CA . ASP A 1 237 ? -12.301 20.664 -41.529 1.00 15.12 237 ASP A CA 1
ATOM 1856 C C . ASP A 1 237 ? -11.698 19.406 -42.145 1.00 12.31 237 ASP A C 1
ATOM 1857 O O . ASP A 1 237 ? -10.607 19.452 -42.729 1.00 13.44 237 ASP A O 1
ATOM 1862 N N . PRO A 1 238 ? -12.392 18.268 -42.058 1.00 13.02 238 PRO A N 1
ATOM 1863 C CA . PRO A 1 238 ? -11.752 16.993 -42.411 1.00 12.58 238 PRO A CA 1
ATOM 1864 C C . PRO A 1 238 ? -11.445 16.875 -43.899 1.00 13.91 238 PRO A C 1
ATOM 1865 O O . PRO A 1 238 ? -12.268 17.209 -44.757 1.00 13.80 238 PRO A O 1
ATOM 1869 N N . GLN A 1 239 ? -10.248 16.363 -44.195 1.00 11.87 239 GLN A N 1
ATOM 1870 C CA . GLN A 1 239 ? -9.855 16.083 -45.576 1.00 12.33 239 GLN A CA 1
ATOM 1871 C C . GLN A 1 239 ? -9.539 14.609 -45.794 1.00 14.30 239 GLN A C 1
ATOM 1872 O O . GLN A 1 239 ? -10.132 13.987 -46.685 1.00 14.88 239 GLN A O 1
ATOM 1878 N N . ASN A 1 240 ? -8.614 14.027 -45.023 1.00 14.75 240 ASN A N 1
ATOM 1879 C CA . ASN A 1 240 ? -8.311 12.597 -45.095 1.00 12.33 240 ASN A CA 1
ATOM 1880 C C . ASN A 1 240 ? -8.539 11.977 -43.716 1.00 13.51 240 ASN A C 1
ATOM 1881 O O . ASN A 1 240 ? -7.744 12.190 -42.793 1.00 12.55 240 ASN A O 1
ATOM 1886 N N . TYR A 1 241 ? -9.630 11.210 -43.584 1.00 13.29 241 TYR A N 1
ATOM 1887 C CA . TYR A 1 241 ? -10.088 10.738 -42.277 1.00 12.42 241 TYR A CA 1
ATOM 1888 C C . TYR A 1 241 ? -9.155 9.716 -41.626 1.00 11.56 241 TYR A C 1
ATOM 1889 O O . TYR A 1 241 ? -9.199 9.565 -40.401 1.00 12.82 241 TYR A O 1
ATOM 1898 N N . ASN A 1 242 ? -8.345 8.986 -42.404 1.00 12.25 242 ASN A N 1
ATOM 1899 C CA . ASN A 1 242 ? -7.611 7.829 -41.889 1.00 11.90 242 ASN A CA 1
ATOM 1900 C C . ASN A 1 242 ? -6.104 8.047 -41.814 1.00 15.98 242 ASN A C 1
ATOM 1901 O O . ASN A 1 242 ? -5.364 7.071 -41.636 1.00 13.76 242 ASN A O 1
ATOM 1906 N N . VAL A 1 243 ? -5.629 9.287 -41.956 1.00 11.01 243 VAL A N 1
ATOM 1907 C CA A VAL A 1 243 ? -4.204 9.614 -41.863 0.65 12.57 243 VAL A CA 1
ATOM 1908 C CA B VAL A 1 243 ? -4.203 9.591 -41.830 0.35 12.59 243 VAL A CA 1
ATOM 1909 C C . VAL A 1 243 ? -4.062 10.773 -40.876 1.00 11.52 243 VAL A C 1
ATOM 1910 O O . VAL A 1 243 ? -4.997 11.584 -40.751 1.00 11.45 243 VAL A O 1
ATOM 1917 N N . PRO A 1 244 ? -2.951 10.896 -40.153 1.00 13.05 244 PRO A N 1
ATOM 1918 C CA . PRO A 1 244 ? -2.796 12.023 -39.222 1.00 13.68 244 PRO A CA 1
ATOM 1919 C C . PRO A 1 244 ? -2.571 13.345 -39.945 1.00 15.26 244 PRO A C 1
ATOM 1920 O O . PRO A 1 244 ? -2.234 13.406 -41.127 1.00 12.40 244 PRO A O 1
ATOM 1924 N N . GLU A 1 245 ? -2.738 14.424 -39.179 1.00 13.15 245 GLU A N 1
ATOM 1925 C CA . GLU A 1 245 ? -2.509 15.776 -39.683 1.00 12.34 245 GLU A CA 1
ATOM 1926 C C . GLU A 1 245 ? -1.016 16.039 -39.869 1.00 17.56 245 GLU A C 1
ATOM 1927 O O . GLU A 1 245 ? -0.199 15.764 -38.979 1.00 14.22 245 GLU A O 1
ATOM 1933 N N . GLY A 1 246 ? -0.659 16.576 -41.035 1.00 13.52 246 GLY A N 1
ATOM 1934 C CA . GLY A 1 246 ? 0.747 16.729 -41.358 1.00 17.34 246 GLY A CA 1
ATOM 1935 C C . GLY A 1 246 ? 1.454 17.799 -40.548 1.00 13.51 246 GLY A C 1
ATOM 1936 O O . GLY A 1 246 ? 2.647 17.675 -40.274 1.00 13.50 246 GLY A O 1
ATOM 1937 N N . SER A 1 247 ? 0.737 18.857 -40.148 1.00 10.96 247 SER A N 1
ATOM 1938 C CA . SER A 1 247 ? 1.402 19.952 -39.455 1.00 11.94 247 SER A CA 1
ATOM 1939 C C . SER A 1 247 ? 1.825 19.587 -38.040 1.00 15.07 247 SER A C 1
ATOM 1940 O O . SER A 1 247 ? 2.611 20.333 -37.443 1.00 14.11 247 SER A O 1
ATOM 1943 N N . TYR A 1 248 ? 1.339 18.473 -37.493 1.00 11.91 248 TYR A N 1
ATOM 1944 C CA . TYR A 1 248 ? 1.797 18.015 -36.187 1.00 12.96 248 TYR A CA 1
ATOM 1945 C C . TYR A 1 248 ? 3.000 17.082 -36.287 1.00 14.74 248 TYR A C 1
ATOM 1946 O O . TYR A 1 248 ? 3.434 16.536 -35.268 1.00 15.88 248 TYR A O 1
ATOM 1955 N N . SER A 1 249 ? 3.552 16.895 -37.482 1.00 14.16 249 SER A N 1
ATOM 1956 C CA A SER A 1 249 ? 4.725 16.052 -37.659 0.64 15.22 249 SER A CA 1
ATOM 1957 C CA B SER A 1 249 ? 4.717 16.052 -37.702 0.36 15.23 249 SER A CA 1
ATOM 1958 C C . SER A 1 249 ? 5.966 16.911 -37.841 1.00 15.70 249 SER A C 1
ATOM 1959 O O . SER A 1 249 ? 5.893 18.083 -38.210 1.00 16.37 249 SER A O 1
ATOM 1964 N N . THR A 1 250 ? 7.122 16.304 -37.557 1.00 15.86 250 THR A N 1
ATOM 1965 C CA . THR A 1 250 ? 8.377 17.014 -37.774 1.00 19.29 250 THR A CA 1
ATOM 1966 C C . THR A 1 250 ? 8.694 17.176 -39.257 1.00 22.46 250 THR A C 1
ATOM 1967 O O . THR A 1 250 ? 9.513 18.032 -39.609 1.00 26.05 250 THR A O 1
ATOM 1971 N N . ASP A 1 251 ? 8.072 16.390 -40.135 1.00 16.70 251 ASP A N 1
ATOM 1972 C CA . ASP A 1 251 ? 8.320 16.506 -41.574 1.00 16.18 251 ASP A CA 1
ATOM 1973 C C . ASP A 1 251 ? 7.049 16.166 -42.331 1.00 16.04 251 ASP A C 1
ATOM 1974 O O . ASP A 1 251 ? 6.794 15.000 -42.656 1.00 16.57 251 ASP A O 1
ATOM 1979 N N . PRO A 1 252 ? 6.241 17.175 -42.671 1.00 17.40 252 PRO A N 1
ATOM 1980 C CA . PRO A 1 252 ? 5.001 16.905 -43.423 1.00 14.98 252 PRO A CA 1
ATOM 1981 C C . PRO A 1 252 ? 5.257 16.307 -44.798 1.00 21.58 252 PRO A C 1
ATOM 1982 O O . PRO A 1 252 ? 4.337 15.723 -45.393 1.00 17.90 252 PRO A O 1
ATOM 1986 N N . HIS A 1 253 ? 6.481 16.430 -45.315 1.00 20.25 253 HIS A N 1
ATOM 1987 C CA . HIS A 1 253 ? 6.837 15.935 -46.639 1.00 18.73 253 HIS A CA 1
ATOM 1988 C C . HIS A 1 253 ? 7.267 14.476 -46.643 1.00 25.39 253 HIS A C 1
ATOM 1989 O O . HIS A 1 253 ? 7.511 13.921 -47.724 1.00 25.36 253 HIS A O 1
ATOM 1996 N N . ASN A 1 254 ? 7.385 13.851 -45.477 1.00 15.17 254 ASN A N 1
ATOM 1997 C CA . ASN A 1 254 ? 7.752 12.443 -45.372 1.00 17.83 254 ASN A CA 1
ATOM 1998 C C . ASN A 1 254 ? 6.521 11.658 -44.937 1.00 16.99 254 ASN A C 1
ATOM 1999 O O . ASN A 1 254 ? 6.154 11.721 -43.757 1.00 16.04 254 ASN A O 1
ATOM 2004 N N . PRO A 1 255 ? 5.866 10.905 -45.825 1.00 17.17 255 PRO A N 1
ATOM 2005 C CA . PRO A 1 255 ? 4.578 10.272 -45.461 1.00 15.50 255 PRO A CA 1
ATOM 2006 C C . PRO A 1 255 ? 4.601 9.471 -44.174 1.00 17.75 255 PRO A C 1
ATOM 2007 O O . PRO A 1 255 ? 3.597 9.443 -43.446 1.00 16.86 255 PRO A O 1
ATOM 2011 N N . ALA A 1 256 ? 5.723 8.824 -43.861 1.00 16.14 256 ALA A N 1
ATOM 2012 C CA . ALA A 1 256 ? 5.814 7.981 -42.675 1.00 16.95 256 ALA A CA 1
ATOM 2013 C C . ALA A 1 256 ? 5.979 8.773 -41.380 1.00 14.40 256 ALA A C 1
ATOM 2014 O O . ALA A 1 256 ? 5.673 8.240 -40.308 1.00 17.17 256 ALA A O 1
ATOM 2016 N N . ALA A 1 257 ? 6.469 10.014 -41.447 1.00 14.71 257 ALA A N 1
ATOM 2017 C CA . ALA A 1 257 ? 6.877 10.709 -40.225 1.00 16.16 257 ALA A CA 1
ATOM 2018 C C . ALA A 1 257 ? 5.692 10.955 -39.297 1.00 16.90 257 ALA A C 1
ATOM 2019 O O . ALA A 1 257 ? 5.764 10.674 -38.093 1.00 14.52 257 ALA A O 1
ATOM 2021 N N . ARG A 1 258 ? 4.591 11.484 -39.841 1.00 13.10 258 ARG A N 1
ATOM 2022 C CA . ARG A 1 258 ? 3.411 11.770 -39.027 1.00 15.02 258 ARG A CA 1
ATOM 2023 C C . ARG A 1 258 ? 2.811 10.504 -38.424 1.00 12.93 258 ARG A C 1
ATOM 2024 O O . ARG A 1 258 ? 2.273 10.543 -37.308 1.00 13.09 258 ARG A O 1
ATOM 2032 N N . ILE A 1 259 ? 2.876 9.387 -39.151 1.00 13.12 259 ILE A N 1
ATOM 2033 C CA . ILE A 1 259 ? 2.367 8.116 -38.646 1.00 13.76 259 ILE A CA 1
ATOM 2034 C C . ILE A 1 259 ? 3.230 7.608 -37.501 1.00 15.90 259 ILE A C 1
ATOM 2035 O O . ILE A 1 259 ? 2.726 7.290 -36.416 1.00 13.30 259 ILE A O 1
ATOM 2040 N N . LEU A 1 260 ? 4.548 7.528 -37.718 1.00 10.37 260 LEU A N 1
ATOM 2041 C CA . LEU A 1 260 ? 5.426 7.060 -36.651 1.00 13.88 260 LEU A CA 1
ATOM 2042 C C . LEU A 1 260 ? 5.328 7.950 -35.415 1.00 16.11 260 LEU A C 1
ATOM 2043 O O . LEU A 1 260 ? 5.332 7.454 -34.283 1.00 13.47 260 LEU A O 1
ATOM 2048 N N . GLU A 1 261 ? 5.246 9.268 -35.608 1.00 13.93 261 GLU A N 1
ATOM 2049 C CA . GLU A 1 261 ? 5.322 10.163 -34.457 1.00 12.25 261 GLU A CA 1
ATOM 2050 C C . GLU A 1 261 ? 4.029 10.147 -33.646 1.00 16.16 261 GLU A C 1
ATOM 2051 O O . GLU A 1 261 ? 4.074 10.281 -32.417 1.00 15.66 261 GLU A O 1
ATOM 2057 N N . LEU A 1 262 ? 2.877 9.967 -34.299 1.00 12.50 262 LEU A N 1
ATOM 2058 C CA . LEU A 1 262 ? 1.638 9.790 -33.539 1.00 11.33 262 LEU A CA 1
ATOM 2059 C C . LEU A 1 262 ? 1.676 8.496 -32.738 1.00 13.90 262 LEU A C 1
ATOM 2060 O O . LEU A 1 262 ? 1.305 8.476 -31.560 1.00 13.34 262 LEU A O 1
ATOM 2065 N N . LYS A 1 263 ? 2.161 7.412 -33.346 1.00 14.16 263 LYS A N 1
ATOM 2066 C CA . LYS A 1 263 ? 2.280 6.160 -32.609 1.00 13.89 263 LYS A CA 1
ATOM 2067 C C . LYS A 1 263 ? 3.216 6.318 -31.419 1.00 12.22 263 LYS A C 1
ATOM 2068 O O . LYS A 1 263 ? 2.946 5.794 -30.332 1.00 12.57 263 LYS A O 1
ATOM 2074 N N . ARG A 1 264 ? 4.316 7.050 -31.599 1.00 17.98 264 ARG A N 1
ATOM 2075 C CA . ARG A 1 264 ? 5.233 7.278 -30.485 1.00 15.24 264 ARG A CA 1
ATOM 2076 C C . ARG A 1 264 ? 4.556 8.061 -29.364 1.00 14.74 264 ARG A C 1
ATOM 2077 O O . ARG A 1 264 ? 4.780 7.783 -28.179 1.00 14.08 264 ARG A O 1
ATOM 2085 N N . LEU A 1 265 ? 3.729 9.047 -29.724 1.00 11.53 265 LEU A N 1
ATOM 2086 C CA . LEU A 1 265 ? 2.946 9.788 -28.735 1.00 14.27 265 LEU A CA 1
ATOM 2087 C C . LEU A 1 265 ? 2.014 8.860 -27.960 1.00 12.53 265 LEU A C 1
ATOM 2088 O O . LEU A 1 265 ? 1.989 8.879 -26.721 1.00 12.86 265 LEU A O 1
ATOM 2093 N N . ILE A 1 266 ? 1.253 8.020 -28.671 1.00 13.01 266 ILE A N 1
ATOM 2094 C CA A ILE A 1 266 ? 0.300 7.144 -27.991 0.64 13.19 266 ILE A CA 1
ATOM 2095 C CA B ILE A 1 266 ? 0.301 7.131 -28.003 0.36 13.20 266 ILE A CA 1
ATOM 2096 C C . ILE A 1 266 ? 1.033 6.150 -27.099 1.00 14.60 266 ILE A C 1
ATOM 2097 O O . ILE A 1 266 ? 0.603 5.878 -25.968 1.00 13.29 266 ILE A O 1
ATOM 2106 N N . GLN A 1 267 ? 2.153 5.604 -27.589 1.00 14.37 267 GLN A N 1
ATOM 2107 C CA . GLN A 1 267 ? 2.962 4.668 -26.806 1.00 12.55 267 GLN A CA 1
ATOM 2108 C C . GLN A 1 267 ? 3.417 5.298 -25.498 1.00 13.47 267 GLN A C 1
ATOM 2109 O O . GLN A 1 267 ? 3.324 4.678 -24.428 1.00 14.39 267 GLN A O 1
ATOM 2115 N N . LYS A 1 268 ? 3.883 6.541 -25.568 1.00 12.10 268 LYS A N 1
ATOM 2116 C CA . LYS A 1 268 ? 4.392 7.230 -24.386 1.00 15.45 268 LYS A CA 1
ATOM 2117 C C . LYS A 1 268 ? 3.274 7.554 -23.406 1.00 15.71 268 LYS A C 1
ATOM 2118 O O . LYS A 1 268 ? 3.444 7.398 -22.189 1.00 13.65 268 LYS A O 1
ATOM 2124 N N . LEU A 1 269 ? 2.125 8.015 -23.907 1.00 13.78 269 LEU A N 1
ATOM 2125 C CA . LEU A 1 269 ? 1.006 8.282 -23.008 1.00 13.55 269 LEU A CA 1
ATOM 2126 C C . LEU A 1 269 ? 0.599 7.013 -22.261 1.00 14.99 269 LEU A C 1
ATOM 2127 O O . LEU A 1 269 ? 0.383 7.037 -21.038 1.00 13.47 269 LEU A O 1
ATOM 2132 N N . HIS A 1 270 ? 0.496 5.891 -22.981 1.00 10.63 270 HIS A N 1
ATOM 2133 C CA . HIS A 1 270 ? 0.133 4.629 -22.331 1.00 13.05 270 HIS A CA 1
ATOM 2134 C C . HIS A 1 270 ? 1.153 4.242 -21.272 1.00 14.87 270 HIS A C 1
ATOM 2135 O O . HIS A 1 270 ? 0.789 3.811 -20.170 1.00 13.84 270 HIS A O 1
ATOM 2142 N N . ALA A 1 271 ? 2.441 4.369 -21.601 1.00 13.21 271 ALA A N 1
ATOM 2143 C CA . ALA A 1 271 ? 3.489 4.020 -20.645 1.00 16.41 271 ALA A CA 1
ATOM 2144 C C . ALA A 1 271 ? 3.462 4.923 -19.416 1.00 17.17 271 ALA A C 1
ATOM 2145 O O . ALA A 1 271 ? 3.890 4.507 -18.329 1.00 18.89 271 ALA A O 1
ATOM 2147 N N . ARG A 1 272 ? 2.965 6.152 -19.553 1.00 14.28 272 ARG A N 1
ATOM 2148 C CA . ARG A 1 272 ? 2.836 7.057 -18.416 1.00 17.83 272 ARG A CA 1
ATOM 2149 C C . ARG A 1 272 ? 1.455 7.006 -17.772 1.00 20.18 272 ARG A C 1
ATOM 2150 O O . ARG A 1 272 ? 1.122 7.886 -16.967 1.00 18.35 272 ARG A O 1
ATOM 2158 N N . GLY A 1 273 ? 0.647 6.004 -18.106 1.00 15.50 273 GLY A N 1
ATOM 2159 C CA . GLY A 1 273 ? -0.599 5.764 -17.409 1.00 18.55 273 GLY A CA 1
ATOM 2160 C C . GLY A 1 273 ? -1.803 6.502 -17.941 1.00 18.50 273 GLY A C 1
ATOM 2161 O O . GLY A 1 273 ? -2.832 6.543 -17.252 1.00 16.47 273 GLY A O 1
ATOM 2162 N N . LEU A 1 274 ? -1.713 7.077 -19.138 1.00 13.19 274 LEU A N 1
ATOM 2163 C CA . LEU A 1 274 ? -2.783 7.858 -19.746 1.00 12.75 274 LEU A CA 1
ATOM 2164 C C . LEU A 1 274 ? -3.358 7.116 -20.947 1.00 16.60 274 LEU A C 1
ATOM 2165 O O . LEU A 1 274 ? -2.626 6.463 -21.698 1.00 18.20 274 LEU A O 1
ATOM 2170 N N . ARG A 1 275 ? -4.669 7.222 -21.120 1.00 11.34 275 ARG A N 1
ATOM 2171 C CA . ARG A 1 275 ? -5.349 6.766 -22.320 1.00 11.66 275 ARG A CA 1
ATOM 2172 C C . ARG A 1 275 ? -5.608 7.953 -23.246 1.00 12.78 275 ARG A C 1
ATOM 2173 O O . ARG A 1 275 ? -5.546 9.111 -22.836 1.00 13.82 275 ARG A O 1
ATOM 2181 N N . VAL A 1 276 ? -5.885 7.660 -24.517 1.00 11.56 276 VAL A N 1
ATOM 2182 C CA . VAL A 1 276 ? -6.028 8.695 -25.534 1.00 11.16 276 VAL A CA 1
ATOM 2183 C C . VAL A 1 276 ? -7.408 8.590 -26.161 1.00 14.53 276 VAL A C 1
ATOM 2184 O O . VAL A 1 276 ? -7.794 7.515 -26.642 1.00 15.83 276 VAL A O 1
ATOM 2188 N N . ILE A 1 277 ? -8.125 9.715 -26.191 1.00 10.88 277 ILE A N 1
ATOM 2189 C CA . ILE A 1 277 ? -9.415 9.840 -26.868 1.00 10.29 277 ILE A CA 1
ATOM 2190 C C . ILE A 1 277 ? -9.224 10.724 -28.091 1.00 9.98 277 ILE A C 1
ATOM 2191 O O . ILE A 1 277 ? -8.664 11.817 -27.995 1.00 12.12 277 ILE A O 1
ATOM 2196 N N . MET A 1 278 ? -9.718 10.265 -29.233 1.00 11.03 278 MET A N 1
ATOM 2197 C CA A MET A 1 278 ? -9.636 11.000 -30.485 0.54 11.39 278 MET A CA 1
ATOM 2198 C CA B MET A 1 278 ? -9.627 11.020 -30.470 0.46 11.40 278 MET A CA 1
ATOM 2199 C C . MET A 1 278 ? -10.941 11.743 -30.735 1.00 13.50 278 MET A C 1
ATOM 2200 O O . MET A 1 278 ? -12.008 11.132 -30.710 1.00 11.91 278 MET A O 1
ATOM 2209 N N . ASP A 1 279 ? -10.855 13.057 -30.971 1.00 11.37 279 ASP A N 1
ATOM 2210 C CA . ASP A 1 279 ? -11.996 13.843 -31.438 1.00 12.96 279 ASP A CA 1
ATOM 2211 C C . ASP A 1 279 ? -12.198 13.528 -32.919 1.00 15.01 279 ASP A C 1
ATOM 2212 O O . ASP A 1 279 ? -11.288 13.760 -33.719 1.00 14.02 279 ASP A O 1
ATOM 2217 N N . VAL A 1 280 ? -13.368 12.993 -33.294 1.00 12.34 280 VAL A N 1
ATOM 2218 C CA . VAL A 1 280 ? -13.615 12.605 -34.684 1.00 11.98 280 VAL A CA 1
ATOM 2219 C C . VAL A 1 280 ? -14.807 13.374 -35.238 1.00 13.32 280 VAL A C 1
ATOM 2220 O O . VAL A 1 280 ? -15.772 13.671 -34.528 1.00 12.66 280 VAL A O 1
ATOM 2224 N N . VAL A 1 281 ? -14.746 13.657 -36.543 1.00 10.49 281 VAL A N 1
ATOM 2225 C CA . VAL A 1 281 ? -15.664 14.598 -37.179 1.00 10.07 281 VAL A CA 1
ATOM 2226 C C . VAL A 1 281 ? -16.222 13.947 -38.438 1.00 16.35 281 VAL A C 1
ATOM 2227 O O . VAL A 1 281 ? -15.961 14.396 -39.559 1.00 17.79 281 VAL A O 1
ATOM 2231 N N . TYR A 1 282 ? -17.008 12.888 -38.254 1.00 13.78 282 TYR A N 1
ATOM 2232 C CA . TYR A 1 282 ? -17.606 12.152 -39.360 1.00 14.21 282 TYR A CA 1
ATOM 2233 C C . TYR A 1 282 ? -18.884 12.802 -39.867 1.00 16.97 282 TYR A C 1
ATOM 2234 O O . TYR A 1 282 ? -19.511 12.275 -40.791 1.00 19.68 282 TYR A O 1
ATOM 2243 N N . ASN A 1 283 ? -19.276 13.938 -39.295 1.00 14.49 283 ASN A N 1
ATOM 2244 C CA . ASN A 1 283 ? -20.536 14.565 -39.656 1.00 14.48 283 ASN A CA 1
ATOM 2245 C C . ASN A 1 283 ? -20.430 15.483 -40.866 1.00 16.25 283 ASN A C 1
ATOM 2246 O O . ASN A 1 283 ? -21.466 15.800 -41.459 1.00 14.76 283 ASN A O 1
ATOM 2251 N N . HIS A 1 284 ? -19.225 15.925 -41.243 1.00 12.46 284 HIS A N 1
ATOM 2252 C CA . HIS A 1 284 ? -19.068 16.802 -42.405 1.00 15.55 284 HIS A CA 1
ATOM 2253 C C . HIS A 1 284 ? -17.640 16.714 -42.929 1.00 15.23 284 HIS A C 1
ATOM 2254 O O . HIS A 1 284 ? -16.742 16.219 -42.249 1.00 14.08 284 HIS A O 1
ATOM 2261 N N . VAL A 1 285 ? -17.436 17.210 -44.157 1.00 12.89 285 VAL A N 1
ATOM 2262 C CA . VAL A 1 285 ? -16.103 17.305 -44.753 1.00 12.05 285 VAL A CA 1
ATOM 2263 C C . VAL A 1 285 ? -15.797 18.779 -45.035 1.00 10.54 285 VAL A C 1
ATOM 2264 O O . VAL A 1 285 ? -16.682 19.631 -45.007 1.00 14.17 285 VAL A O 1
ATOM 2268 N N . TYR A 1 286 ? -14.519 19.075 -45.312 1.00 12.56 286 TYR A N 1
ATOM 2269 C CA . TYR A 1 286 ? -14.113 20.479 -45.393 1.00 12.64 286 TYR A CA 1
ATOM 2270 C C . TYR A 1 286 ? -14.804 21.212 -46.542 1.00 18.90 286 TYR A C 1
ATOM 2271 O O . TYR A 1 286 ? -15.120 22.398 -46.412 1.00 18.44 286 TYR A O 1
ATOM 2280 N N . ASP A 1 287 ? -15.086 20.526 -47.649 1.00 14.00 287 ASP A N 1
ATOM 2281 C CA . ASP A 1 287 ? -15.717 21.181 -48.794 1.00 14.65 287 ASP A CA 1
ATOM 2282 C C . ASP A 1 287 ? -16.455 20.118 -49.591 1.00 15.25 287 ASP A C 1
ATOM 2283 O O . ASP A 1 287 ? -15.812 19.238 -50.171 1.00 16.17 287 ASP A O 1
ATOM 2288 N N . GLY A 1 288 ? -17.787 20.224 -49.642 1.00 13.20 288 GLY A N 1
ATOM 2289 C CA . GLY A 1 288 ? -18.599 19.205 -50.295 1.00 17.31 288 GLY A CA 1
ATOM 2290 C C . GLY A 1 288 ? -18.381 19.105 -51.790 1.00 13.12 288 GLY A C 1
ATOM 2291 O O . GLY A 1 288 ? -18.640 18.044 -52.378 1.00 17.07 288 GLY A O 1
ATOM 2292 N N . TYR A 1 289 ? -17.891 20.174 -52.416 1.00 16.07 289 TYR A N 1
ATOM 2293 C CA . TYR A 1 289 ? -17.625 20.133 -53.855 1.00 19.77 289 TYR A CA 1
ATOM 2294 C C . TYR A 1 289 ? -16.257 19.544 -54.189 1.00 22.45 289 TYR A C 1
ATOM 2295 O O . TYR A 1 289 ? -16.106 18.896 -55.236 1.00 20.01 289 TYR A O 1
ATOM 2304 N N . LEU A 1 290 ? -15.262 19.736 -53.319 1.00 16.06 290 LEU A N 1
ATOM 2305 C CA . LEU A 1 290 ? -13.881 19.359 -53.610 1.00 15.72 290 LEU A CA 1
ATOM 2306 C C . LEU A 1 290 ? -13.438 18.036 -52.989 1.00 14.68 290 LEU A C 1
ATOM 2307 O O . LEU A 1 290 ? -12.400 17.499 -53.401 1.00 17.51 290 LEU A O 1
ATOM 2312 N N . ILE A 1 291 ? -14.172 17.508 -52.007 1.00 14.02 291 ILE A N 1
ATOM 2313 C CA . ILE A 1 291 ? -13.748 16.293 -51.315 1.00 15.56 291 ILE A CA 1
ATOM 2314 C C . ILE A 1 291 ? -13.696 15.089 -52.271 1.00 13.12 291 ILE A C 1
ATOM 2315 O O . ILE A 1 291 ? -14.457 14.993 -53.249 1.00 13.78 291 ILE A O 1
ATOM 2320 N N . HIS A 1 292 ? -12.776 14.159 -51.981 1.00 11.73 292 HIS A N 1
ATOM 2321 C CA . HIS A 1 292 ? -12.637 12.962 -52.810 1.00 14.40 292 HIS A CA 1
ATOM 2322 C C . HIS A 1 292 ? -13.974 12.242 -53.006 1.00 15.81 292 HIS A C 1
ATOM 2323 O O . HIS A 1 292 ? -14.290 11.810 -54.123 1.00 14.67 292 HIS A O 1
ATOM 2330 N N . PHE A 1 293 ? -14.785 12.125 -51.941 1.00 11.73 293 PHE A N 1
ATOM 2331 C CA . PHE A 1 293 ? -16.099 11.482 -52.047 1.00 15.95 293 PHE A CA 1
ATOM 2332 C C . PHE A 1 293 ? -16.898 12.030 -53.226 1.00 13.77 293 PHE A C 1
ATOM 2333 O O . PHE A 1 293 ? -17.501 11.273 -53.996 1.00 14.07 293 PHE A O 1
ATOM 2341 N N . THR A 1 294 ? -16.946 13.358 -53.359 1.00 11.01 294 THR A N 1
ATOM 2342 C CA . THR A 1 294 ? -17.779 1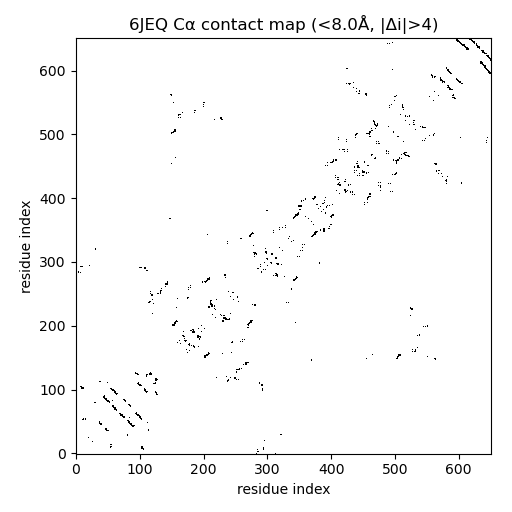3.954 -54.396 1.00 11.70 294 THR A CA 1
ATOM 2343 C C . THR A 1 294 ? -17.140 13.808 -55.770 1.00 14.29 294 THR A C 1
ATOM 2344 O O . THR A 1 294 ? -17.852 13.727 -56.775 1.00 13.75 294 THR A O 1
ATOM 2348 N N . LYS A 1 295 ? -15.806 13.747 -55.838 1.00 13.89 295 LYS A N 1
ATOM 2349 C CA . LYS A 1 295 ? -15.174 13.542 -57.138 1.00 11.92 295 LYS A CA 1
ATOM 2350 C C . LYS A 1 295 ? -15.364 12.114 -57.625 1.00 14.26 295 LYS A C 1
ATOM 2351 O O . LYS A 1 295 ? -15.517 11.884 -58.836 1.00 14.57 295 LYS A O 1
ATOM 2357 N N . LEU A 1 296 ? -15.377 11.152 -56.706 1.00 11.02 296 LEU A N 1
ATOM 2358 C CA . LEU A 1 296 ? -15.417 9.750 -57.086 1.00 12.93 296 LEU A CA 1
ATOM 2359 C C . LEU A 1 296 ? -16.834 9.226 -57.243 1.00 14.89 296 LEU A C 1
ATOM 2360 O O . LEU A 1 296 ? -17.101 8.487 -58.195 1.00 15.11 296 LEU A O 1
ATOM 2365 N N . VAL A 1 297 ? -17.736 9.552 -56.315 1.00 11.32 297 VAL A N 1
ATOM 2366 C CA . VAL A 1 297 ? -19.133 9.109 -56.396 1.00 10.90 297 VAL A CA 1
ATOM 2367 C C . VAL A 1 297 ? -20.046 10.288 -56.093 1.00 12.94 297 VAL A C 1
ATOM 2368 O O . VAL A 1 297 ? -20.652 10.333 -55.012 1.00 12.44 297 VAL A O 1
ATOM 2372 N N . PRO A 1 298 ? -20.182 11.257 -56.993 1.00 11.79 298 PRO A N 1
ATOM 2373 C CA . PRO A 1 298 ? -20.983 12.443 -56.661 1.00 13.64 298 PRO A CA 1
ATOM 2374 C C . PRO A 1 298 ? -22.416 12.074 -56.316 1.00 10.96 298 PRO A C 1
ATOM 2375 O O . PRO A 1 298 ? -23.048 11.250 -56.981 1.00 14.32 298 PRO A O 1
ATOM 2379 N N . GLY A 1 299 ? -22.918 12.689 -55.247 1.00 11.06 299 GLY A N 1
ATOM 2380 C CA . GLY A 1 299 ? -24.291 12.520 -54.849 1.00 9.98 299 GLY A CA 1
ATOM 2381 C C . GLY A 1 299 ? -24.536 11.430 -53.830 1.00 11.78 299 GLY A C 1
ATOM 2382 O O . GLY A 1 299 ? -25.673 11.296 -53.367 1.00 14.67 299 GLY A O 1
ATOM 2383 N N . TYR A 1 300 ? -23.512 10.658 -53.454 1.00 11.98 300 TYR A N 1
ATOM 2384 C CA . TYR A 1 300 ? -23.729 9.519 -52.566 1.00 10.39 300 TYR A CA 1
ATOM 2385 C C . TYR A 1 300 ? -23.355 9.787 -51.111 1.00 10.93 300 TYR A C 1
ATOM 2386 O O . TYR A 1 300 ? -24.156 9.507 -50.209 1.00 13.88 300 TYR A O 1
ATOM 2395 N N . TYR A 1 301 ? -22.143 10.278 -50.861 1.00 11.22 301 TYR A N 1
ATOM 2396 C CA . TYR A 1 301 ? -21.578 10.243 -49.513 1.00 10.83 301 TYR A CA 1
ATOM 2397 C C . TYR A 1 301 ? -22.079 11.376 -48.628 1.00 13.91 301 TYR A C 1
ATOM 2398 O O . TYR A 1 301 ? -21.883 11.318 -47.406 1.00 12.83 301 TYR A O 1
ATOM 2407 N N . LEU A 1 302 ? -22.669 12.412 -49.216 1.00 15.32 302 LEU A N 1
ATOM 2408 C CA . LEU A 1 302 ? -23.183 13.572 -48.496 1.00 14.67 302 LEU A CA 1
ATOM 2409 C C . LEU A 1 302 ? -24.700 13.635 -48.621 1.00 14.25 302 LEU A C 1
ATOM 2410 O O . LEU A 1 302 ? -25.297 13.096 -49.563 1.00 16.96 302 LEU A O 1
ATOM 2415 N N . ARG A 1 303 ? -25.330 14.307 -47.661 1.00 13.82 30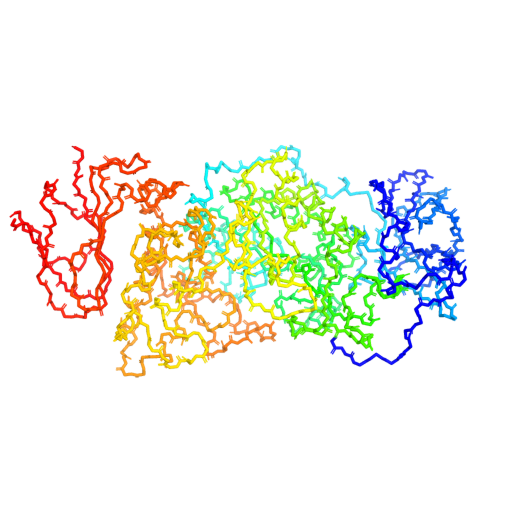3 ARG A N 1
ATOM 2416 C CA . ARG A 1 303 ? -26.786 14.381 -47.616 1.00 14.69 303 ARG A CA 1
ATOM 2417 C C . ARG A 1 303 ? -27.315 15.505 -48.489 1.00 18.19 303 ARG A C 1
ATOM 2418 O O . ARG A 1 303 ? -26.790 16.621 -48.471 1.00 16.95 303 ARG A O 1
ATOM 2426 N N . TYR A 1 304 ? -28.392 15.217 -49.220 1.00 13.89 304 TYR A N 1
ATOM 2427 C CA . TYR A 1 304 ? -29.034 16.195 -50.087 1.00 16.64 304 TYR A CA 1
ATOM 2428 C C . TYR A 1 304 ? -30.493 16.375 -49.698 1.00 19.38 304 TYR A C 1
ATOM 2429 O O . TYR A 1 304 ? -31.173 15.416 -49.315 1.00 21.11 304 TYR A O 1
ATOM 2438 N N . LYS A 1 305 ? -30.968 17.610 -49.803 1.00 16.54 305 LYS A N 1
ATOM 2439 C CA . LYS A 1 305 ? -32.395 17.854 -49.688 1.00 19.87 305 LYS A CA 1
ATOM 2440 C C . LYS A 1 305 ? -33.109 17.351 -50.940 1.00 19.87 305 LYS A C 1
ATOM 2441 O O . LYS A 1 305 ? -32.483 16.960 -51.930 1.00 20.96 305 LYS A O 1
ATOM 2447 N N . ALA A 1 306 ? -34.447 17.350 -50.878 1.00 18.88 306 ALA A N 1
ATOM 2448 C CA . ALA A 1 306 ? -35.256 16.891 -52.006 1.00 24.31 306 ALA A CA 1
ATOM 2449 C C . ALA A 1 306 ? -34.963 17.667 -53.286 1.00 25.32 306 ALA A C 1
ATOM 2450 O O . ALA A 1 306 ? -35.081 17.112 -54.386 1.00 25.63 306 ALA A O 1
ATOM 2452 N N . ASP A 1 307 ? -34.583 18.941 -53.169 1.00 21.88 307 ASP A N 1
ATOM 2453 C CA . ASP A 1 307 ? -34.268 19.776 -54.324 1.00 17.63 307 ASP A CA 1
ATOM 2454 C C . ASP A 1 307 ? -32.808 19.658 -54.768 1.00 20.83 307 ASP A C 1
ATOM 2455 O O . ASP A 1 307 ? -32.328 20.517 -55.513 1.00 21.71 307 ASP A O 1
ATOM 2460 N N . ARG A 1 308 ? -32.096 18.632 -54.300 1.00 17.34 308 ARG A N 1
ATOM 2461 C CA . ARG A 1 308 ? -30.719 18.316 -54.689 1.00 16.80 308 ARG A CA 1
ATOM 2462 C C . ARG A 1 308 ? -29.694 19.367 -54.260 1.00 17.40 308 ARG A C 1
ATOM 2463 O O . ARG A 1 308 ? -28.591 19.413 -54.819 1.00 20.44 308 ARG A O 1
ATOM 2471 N N . THR A 1 309 ? -30.000 20.197 -53.270 1.00 18.48 309 THR A N 1
ATOM 2472 C CA . THR A 1 309 ? -28.983 21.008 -52.617 1.00 19.70 309 THR A CA 1
ATOM 2473 C C . THR A 1 309 ? -28.514 20.304 -51.345 1.00 17.03 309 THR A C 1
ATOM 2474 O O . THR A 1 309 ? -29.203 19.433 -50.807 1.00 17.79 309 THR A O 1
ATOM 2478 N N . PHE A 1 310 ? -27.317 20.672 -50.887 1.00 18.20 310 PHE A N 1
ATOM 2479 C CA . PHE A 1 310 ? -26.760 20.085 -49.667 1.00 15.33 310 PHE A CA 1
ATOM 2480 C C . PHE A 1 310 ? -27.663 20.368 -48.471 1.00 17.83 310 PHE A C 1
ATOM 2481 O O . PHE A 1 310 ? -28.125 21.496 -48.282 1.00 19.14 310 PHE A O 1
ATOM 2489 N N . SER A 1 311 ? -27.894 19.349 -47.646 1.00 14.31 311 SER A N 1
ATOM 2490 C CA . SER A 1 311 ? -28.371 19.599 -46.294 1.00 13.46 311 SER A CA 1
ATOM 2491 C C . SER A 1 311 ? -27.220 20.173 -45.473 1.00 18.02 311 SER A C 1
ATOM 2492 O O . SER A 1 311 ? -26.099 19.656 -45.512 1.00 20.32 311 SER A O 1
ATOM 2495 N N . ASP A 1 312 ? -27.485 21.263 -44.758 1.00 19.38 312 ASP A N 1
ATOM 2496 C CA . ASP A 1 312 ? -26.449 22.023 -44.063 1.00 18.41 312 ASP A CA 1
ATOM 2497 C C . ASP A 1 312 ? -26.766 22.149 -42.575 1.00 18.52 312 ASP A C 1
ATOM 2498 O O . ASP A 1 312 ? -26.627 23.220 -41.977 1.00 21.94 312 ASP A O 1
ATOM 2503 N N . GLY A 1 313 ? -27.207 21.054 -41.955 1.00 17.65 313 GLY A N 1
ATOM 2504 C CA . GLY A 1 313 ? -27.517 21.104 -40.532 1.00 17.32 313 GLY A CA 1
ATOM 2505 C C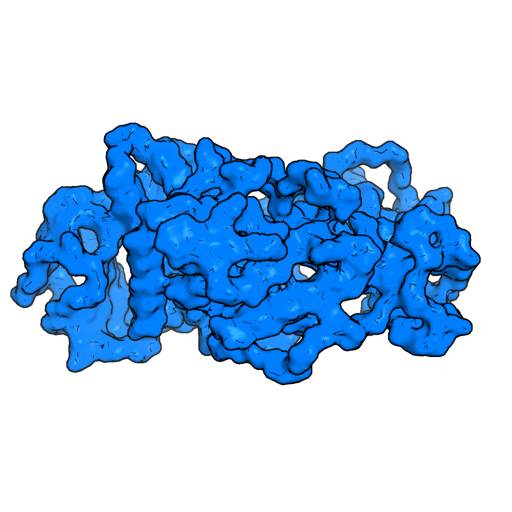 . GLY A 1 313 ? -26.298 21.253 -39.640 1.00 19.54 313 GLY A C 1
ATOM 2506 O O . GLY A 1 313 ? -26.441 21.605 -38.463 1.00 18.87 313 GLY A O 1
ATOM 2507 N N . THR A 1 314 ? -25.104 20.987 -40.171 1.00 15.48 314 THR A N 1
ATOM 2508 C CA . THR A 1 314 ? -23.860 21.157 -39.424 1.00 19.77 314 THR A CA 1
ATOM 2509 C C . THR A 1 314 ? -23.425 22.610 -39.322 1.00 20.99 314 THR A C 1
ATOM 2510 O O . THR A 1 314 ? -22.503 22.909 -38.552 1.00 20.33 314 THR A O 1
ATOM 2514 N N . PHE A 1 315 ? -24.045 23.500 -40.098 1.00 22.05 315 PHE A N 1
ATOM 2515 C CA . PHE A 1 315 ? -23.588 24.871 -40.300 1.00 19.46 315 PHE A CA 1
ATOM 2516 C C . PHE A 1 315 ? -22.186 24.925 -40.904 1.00 25.95 315 PHE A C 1
ATOM 2517 O O . PHE A 1 315 ? -21.531 25.967 -40.869 1.00 27.58 315 PHE A O 1
ATOM 2525 N N . CYS A 1 316 ? -21.702 23.822 -41.474 1.00 21.40 316 CYS A N 1
ATOM 2526 C CA . CYS A 1 316 ? -20.402 23.795 -42.125 1.00 19.27 316 CYS A CA 1
ATOM 2527 C C . CYS A 1 316 ? -20.494 23.649 -43.638 1.00 25.35 316 CYS A C 1
ATOM 2528 O O . CYS A 1 316 ? -19.456 23.546 -44.300 1.00 24.11 316 CYS A O 1
ATOM 2531 N N . GLY A 1 317 ? -21.697 23.621 -44.200 1.00 19.79 317 GLY A N 1
ATOM 2532 C CA . GLY A 1 317 ? -21.888 23.552 -45.633 1.00 18.98 317 GLY A CA 1
ATOM 2533 C C . GLY A 1 317 ? -22.363 22.210 -46.144 1.00 18.86 317 GLY A C 1
ATOM 2534 O O . GLY A 1 317 ? -22.885 22.144 -47.264 1.00 20.79 317 GLY A O 1
ATOM 2535 N N . ASN A 1 318 ? -22.201 21.142 -45.365 1.00 11.57 318 ASN A N 1
ATOM 2536 C CA . ASN A 1 318 ? -22.552 19.810 -45.839 1.00 14.31 318 ASN A CA 1
ATOM 2537 C C . ASN A 1 318 ? -22.697 18.887 -44.634 1.00 16.26 318 ASN A C 1
ATOM 2538 O O . ASN A 1 318 ? -22.280 19.219 -43.521 1.00 16.72 318 ASN A O 1
ATOM 2543 N N . GLU A 1 319 ? -23.310 17.724 -44.872 1.00 13.58 319 GLU A N 1
ATOM 2544 C CA . GLU A 1 319 ? -23.420 16.653 -43.884 1.00 14.48 319 GLU A CA 1
ATOM 2545 C C . GLU A 1 319 ? -23.060 15.329 -44.536 1.00 16.09 319 GLU A C 1
ATOM 2546 O O . GLU A 1 319 ? -23.476 15.049 -45.664 1.00 15.08 319 GLU A O 1
ATOM 2552 N N . CYS A 1 320 ? -22.328 14.495 -43.812 1.00 14.73 320 CYS A N 1
ATOM 2553 C CA . CYS A 1 320 ? -22.051 13.158 -44.315 1.00 10.35 320 CYS A CA 1
ATOM 2554 C C . CYS A 1 320 ? -23.290 12.287 -44.159 1.00 15.62 320 CYS A C 1
ATOM 2555 O O . CYS A 1 320 ? -23.971 12.324 -43.132 1.00 14.16 320 CYS A O 1
ATOM 2558 N N . ALA A 1 321 ? -23.591 11.519 -45.204 1.00 14.51 321 ALA A N 1
ATOM 2559 C CA . ALA A 1 321 ? -24.774 10.658 -45.239 1.00 15.26 321 ALA A CA 1
ATOM 2560 C C . ALA A 1 321 ? -24.450 9.319 -44.568 1.00 14.43 321 ALA A C 1
ATOM 2561 O O . ALA A 1 321 ? -24.376 8.261 -45.198 1.00 14.05 321 ALA A O 1
ATOM 2563 N N . SER A 1 322 ? -24.265 9.390 -43.244 1.00 15.93 322 SER A N 1
ATOM 2564 C CA . SER A 1 322 ? -23.886 8.224 -42.448 1.00 13.97 322 SER A CA 1
ATOM 2565 C C . SER A 1 322 ? -24.892 7.079 -42.546 1.00 18.36 322 SER A C 1
ATOM 2566 O O . SER A 1 322 ? -24.527 5.928 -42.293 1.00 20.47 322 SER A O 1
ATOM 2569 N N . GLU A 1 323 ? -26.149 7.369 -42.883 1.00 14.60 323 GLU A N 1
ATOM 2570 C CA . GLU A 1 323 ? -27.176 6.339 -42.964 1.00 18.50 323 GLU A CA 1
ATOM 2571 C C . GLU A 1 323 ? -27.115 5.533 -44.257 1.00 21.08 323 GLU A C 1
ATOM 2572 O O . GLU A 1 323 ? -27.814 4.517 -44.369 1.00 20.26 323 GLU A O 1
ATOM 2578 N N . ARG A 1 324 ? -26.304 5.946 -45.227 1.00 12.86 324 ARG A N 1
ATOM 2579 C CA . ARG A 1 324 ? -26.263 5.138 -46.443 1.00 14.40 324 ARG A CA 1
ATOM 2580 C C . ARG A 1 324 ? -25.202 4.048 -46.290 1.00 13.07 324 ARG A C 1
ATOM 2581 O O . ARG A 1 324 ? -24.134 4.310 -45.734 1.00 15.05 324 ARG A O 1
ATOM 2589 N N . PRO A 1 325 ? -25.502 2.834 -46.759 1.00 17.49 325 PRO A N 1
ATOM 2590 C CA . PRO A 1 325 ? -24.698 1.656 -46.370 1.00 15.72 325 PRO A CA 1
ATOM 2591 C C . PRO A 1 325 ? -23.194 1.791 -46.560 1.00 16.17 325 PRO A C 1
ATOM 2592 O O . PRO A 1 325 ? -22.421 1.346 -45.698 1.00 13.28 325 PRO A O 1
ATOM 2596 N N . ILE A 1 326 ? -22.756 2.373 -47.677 1.00 14.67 326 ILE A N 1
ATOM 2597 C CA . ILE A 1 326 ? -21.326 2.429 -47.962 1.00 14.78 326 ILE A CA 1
ATOM 2598 C C . ILE A 1 326 ? -20.653 3.523 -47.137 1.00 12.53 326 ILE A C 1
ATOM 2599 O O . ILE A 1 326 ? -19.458 3.426 -46.837 1.00 13.68 326 ILE A O 1
ATOM 2604 N N . MET A 1 327 ? -21.391 4.574 -46.754 1.00 11.32 327 MET A N 1
ATOM 2605 C CA . MET A 1 327 ? -20.790 5.561 -45.855 1.00 12.59 327 MET A CA 1
ATOM 2606 C C . MET A 1 327 ? -20.773 5.054 -44.417 1.00 11.81 327 MET A C 1
ATOM 2607 O O . MET A 1 327 ? -19.814 5.309 -43.675 1.00 13.67 327 MET A O 1
ATOM 2612 N N . ARG A 1 328 ? -21.819 4.329 -44.009 1.00 12.04 328 ARG A N 1
ATOM 2613 C CA . ARG A 1 328 ? -21.777 3.654 -42.711 1.00 15.04 328 ARG A CA 1
ATOM 2614 C C . ARG A 1 328 ? -20.564 2.737 -42.621 1.00 11.88 328 ARG A C 1
ATOM 2615 O O . ARG A 1 328 ? -19.814 2.769 -41.640 1.00 13.92 328 ARG A O 1
ATOM 2623 N N . LYS A 1 329 ? -20.356 1.918 -43.656 1.00 12.74 329 LYS A N 1
ATOM 2624 C CA . LYS A 1 329 ? -19.186 1.044 -43.716 1.00 15.48 329 LYS A CA 1
ATOM 2625 C C . LYS A 1 329 ? -17.895 1.846 -43.614 1.00 11.99 329 LYS A C 1
ATOM 2626 O O . LYS A 1 329 ? -16.970 1.456 -42.888 1.00 11.92 329 LYS A O 1
ATOM 2632 N N . TYR A 1 330 ? -17.822 2.976 -44.334 1.00 11.59 330 TYR A N 1
ATOM 2633 C CA . TYR A 1 330 ? -16.628 3.822 -44.298 1.00 11.31 330 TYR A CA 1
ATOM 2634 C C . TYR A 1 330 ? -16.331 4.305 -42.881 1.00 12.66 330 TYR A C 1
ATOM 2635 O O . TYR A 1 330 ? -15.191 4.221 -42.409 1.00 13.63 330 TYR A O 1
ATOM 2644 N N . ILE A 1 331 ? -17.341 4.850 -42.205 1.00 10.42 331 ILE A N 1
ATOM 2645 C CA . ILE A 1 331 ? -17.141 5.396 -40.864 1.00 9.46 331 ILE A CA 1
ATOM 2646 C C . ILE A 1 331 ? -16.693 4.299 -39.902 1.00 12.07 331 ILE A C 1
ATOM 2647 O O . ILE A 1 331 ? -15.763 4.485 -39.111 1.00 11.96 331 ILE A O 1
ATOM 2652 N N . ILE A 1 332 ? -17.351 3.137 -39.950 1.00 11.90 332 ILE A N 1
ATOM 2653 C CA . ILE A 1 332 ? -16.990 2.043 -39.047 1.00 13.22 332 ILE A CA 1
ATOM 2654 C C . ILE A 1 332 ? -15.566 1.578 -39.315 1.00 14.80 332 ILE A C 1
ATOM 2655 O O . ILE A 1 332 ? -14.778 1.382 -38.385 1.00 14.65 332 ILE A O 1
ATOM 2660 N N . GLU A 1 333 ? -15.208 1.402 -40.594 1.00 13.48 333 GLU A N 1
ATOM 2661 C CA . GLU A 1 333 ? -13.865 0.918 -40.912 1.00 12.45 333 GLU A CA 1
ATOM 2662 C C . GLU A 1 333 ? -12.805 1.955 -40.566 1.00 16.74 333 GLU A C 1
ATOM 2663 O O . GLU A 1 333 ? -11.665 1.604 -40.223 1.00 14.37 333 GLU A O 1
ATOM 2669 N N . SER A 1 334 ? -13.173 3.232 -40.610 1.00 12.36 334 SER A N 1
ATOM 2670 C CA . SER A 1 334 ? -12.250 4.280 -40.198 1.00 11.55 334 SER A CA 1
ATOM 2671 C C . SER A 1 334 ? -11.967 4.198 -38.701 1.00 11.62 334 SER A C 1
ATOM 2672 O O . SER A 1 334 ? -10.804 4.219 -38.272 1.00 11.96 334 SER A O 1
ATOM 2675 N N . ILE A 1 335 ? -13.024 4.096 -37.892 1.00 13.60 335 ILE A N 1
ATOM 2676 C CA . ILE A 1 335 ? -12.846 3.984 -36.446 1.00 13.30 335 ILE A CA 1
ATOM 2677 C C . ILE A 1 335 ? -12.020 2.748 -36.099 1.00 13.08 335 ILE A C 1
ATOM 2678 O O . ILE A 1 335 ? -11.097 2.808 -35.273 1.00 13.19 335 ILE A O 1
ATOM 2683 N N . LEU A 1 336 ? -12.301 1.618 -36.757 1.00 14.10 336 LEU A N 1
ATOM 2684 C CA . LEU A 1 336 ? -11.536 0.404 -36.480 1.00 14.86 336 LEU A CA 1
ATOM 2685 C C . LEU A 1 336 ? -10.082 0.545 -36.906 1.00 17.64 336 LEU A C 1
ATOM 2686 O O . LEU A 1 336 ? -9.191 -0.037 -36.269 1.00 15.90 336 LEU A O 1
ATOM 2691 N N . HIS A 1 337 ? -9.824 1.310 -37.973 1.00 16.48 337 HIS A N 1
ATOM 2692 C CA . HIS A 1 337 ? -8.451 1.615 -38.369 1.00 13.06 337 HIS A CA 1
ATOM 2693 C C . HIS A 1 337 ? -7.703 2.350 -37.261 1.00 13.43 337 HIS A C 1
ATOM 2694 O O . HIS A 1 337 ? -6.562 2.006 -36.932 1.00 14.66 337 HIS A O 1
ATOM 2701 N N . TRP A 1 338 ? -8.321 3.383 -36.685 1.00 12.06 338 TRP A N 1
ATOM 2702 C CA . TRP A 1 338 ? -7.646 4.119 -35.621 1.00 10.78 338 TRP A CA 1
ATOM 2703 C C . TRP A 1 338 ? -7.423 3.235 -34.392 1.00 12.38 338 TRP A C 1
ATOM 2704 O O . TRP A 1 338 ? -6.372 3.316 -33.748 1.00 14.65 338 TRP A O 1
ATOM 2715 N N . VAL A 1 339 ? -8.373 2.356 -34.072 1.00 12.69 339 VAL A N 1
ATOM 2716 C CA . VAL A 1 339 ? -8.183 1.462 -32.931 1.00 13.44 339 VAL A CA 1
ATOM 2717 C C . VAL A 1 339 ? -7.062 0.463 -33.207 1.00 13.82 339 VAL A C 1
ATOM 2718 O O . VAL A 1 339 ? -6.170 0.258 -32.375 1.00 15.74 339 VAL A O 1
ATOM 2722 N N . ARG A 1 340 ? -7.096 -0.184 -34.374 1.00 17.58 340 ARG A N 1
ATOM 2723 C CA A ARG A 1 340 ? -6.145 -1.256 -34.662 0.48 19.25 340 ARG A CA 1
ATOM 2724 C CA B ARG A 1 340 ? -6.142 -1.255 -34.649 0.52 19.24 340 ARG A CA 1
ATOM 2725 C C . ARG A 1 340 ? -4.759 -0.721 -35.003 1.00 18.95 340 ARG A C 1
ATOM 2726 O O . ARG A 1 340 ? -3.746 -1.277 -34.557 1.00 15.98 340 ARG A O 1
ATOM 2741 N N . GLU A 1 341 ? -4.687 0.341 -35.804 1.00 14.35 341 GLU A N 1
ATOM 2742 C CA . GLU A 1 341 ? -3.385 0.826 -36.253 1.00 16.09 341 GLU A CA 1
ATOM 2743 C C . GLU A 1 341 ? -2.727 1.721 -35.214 1.00 15.47 341 GLU A C 1
ATOM 2744 O O . GLU A 1 341 ? -1.505 1.684 -35.048 1.00 17.69 341 GLU A O 1
ATOM 2750 N N . TYR A 1 342 ? -3.511 2.545 -34.521 1.00 11.97 342 TYR A N 1
ATOM 2751 C CA . TYR A 1 342 ? -2.942 3.546 -33.630 1.00 11.04 342 TYR A CA 1
ATOM 2752 C C . TYR A 1 342 ? -3.199 3.278 -32.148 1.00 11.60 342 TYR A C 1
ATOM 2753 O O . TYR A 1 342 ? -2.678 4.026 -31.316 1.00 12.10 342 TYR A O 1
ATOM 2762 N N . HIS A 1 343 ? -3.940 2.214 -31.800 1.00 12.42 343 HIS A N 1
ATOM 2763 C CA . HIS A 1 343 ? -4.190 1.803 -30.401 1.00 10.72 343 HIS A CA 1
ATOM 2764 C C . HIS A 1 343 ? -4.970 2.861 -29.620 1.00 14.96 343 HIS A C 1
ATOM 2765 O O . HIS A 1 343 ? -4.774 3.037 -28.410 1.00 13.47 343 HIS A O 1
ATOM 2772 N N . ILE A 1 344 ? -5.867 3.562 -30.311 1.00 13.46 344 ILE A N 1
ATOM 2773 C CA . ILE A 1 344 ? -6.657 4.627 -29.693 1.00 16.01 344 ILE A CA 1
ATOM 2774 C C . ILE A 1 344 ? -7.649 4.025 -28.698 1.00 11.18 344 ILE A C 1
ATOM 2775 O O . ILE A 1 344 ? -8.162 2.918 -28.900 1.00 14.28 344 ILE A O 1
ATOM 2780 N N . ASP A 1 345 ? -7.906 4.759 -27.599 1.00 9.97 345 ASP A N 1
ATOM 2781 C CA . ASP A 1 345 ? -8.665 4.278 -26.447 1.00 13.19 345 ASP A CA 1
ATOM 2782 C C . ASP A 1 345 ? -10.072 4.857 -26.350 1.00 12.77 345 ASP A C 1
ATOM 2783 O O . ASP A 1 345 ? -10.786 4.562 -25.386 1.00 11.76 345 ASP A O 1
ATOM 2788 N N . GLY A 1 346 ? -10.482 5.692 -27.288 1.00 12.96 346 GLY A N 1
ATOM 2789 C CA . GLY A 1 346 ? -11.799 6.279 -27.187 1.00 11.19 346 GLY A CA 1
ATOM 2790 C C . GLY A 1 346 ? -11.979 7.310 -28.267 1.00 11.84 346 GLY A C 1
ATOM 2791 O O . GLY A 1 346 ? -11.023 7.743 -28.915 1.00 10.28 346 GLY A O 1
ATOM 2792 N N . PHE A 1 347 ? -13.239 7.687 -28.460 1.00 9.96 347 PHE A N 1
ATOM 2793 C CA . PHE A 1 347 ? -13.612 8.613 -29.510 1.00 10.45 347 PHE A CA 1
ATOM 2794 C C . PHE A 1 347 ? -14.630 9.590 -28.962 1.00 11.78 347 PHE A C 1
ATOM 2795 O O . PHE A 1 347 ? -15.521 9.203 -28.206 1.00 11.39 347 PHE A O 1
ATOM 2803 N N . ARG A 1 348 ? -14.471 10.858 -29.327 1.00 11.14 348 ARG A N 1
ATOM 2804 C CA . ARG A 1 348 ? -15.446 11.898 -29.030 1.00 12.89 348 ARG A CA 1
ATOM 2805 C C . ARG A 1 348 ? -16.039 12.343 -30.362 1.00 9.94 348 ARG A C 1
ATOM 2806 O O . ARG A 1 348 ? -15.312 12.836 -31.233 1.00 10.69 348 ARG A O 1
ATOM 2814 N N . PHE A 1 349 ? -17.346 12.148 -30.528 1.00 10.72 349 PHE A N 1
ATOM 2815 C CA . PHE A 1 349 ? -17.998 12.360 -31.819 1.00 12.09 349 PHE A CA 1
ATOM 2816 C C . PHE A 1 349 ? -18.532 13.786 -31.896 1.00 13.11 349 PHE A C 1
ATOM 2817 O O . PHE A 1 349 ? -19.530 14.117 -31.252 1.00 10.30 349 PHE A O 1
ATOM 2825 N N . ASP A 1 350 ? -17.856 14.620 -32.688 1.00 11.69 350 ASP A N 1
ATOM 2826 C CA . ASP A 1 350 ? -18.355 15.944 -33.032 1.00 12.50 350 ASP A CA 1
ATOM 2827 C C . ASP A 1 350 ? -19.745 15.836 -33.651 1.00 14.90 350 ASP A C 1
ATOM 2828 O O . ASP A 1 350 ? -19.989 14.981 -34.507 1.00 14.10 350 ASP A O 1
ATOM 2833 N N . LEU A 1 351 ? -20.657 16.701 -33.206 1.00 13.73 351 LEU A N 1
ATOM 2834 C CA . LEU A 1 351 ? -22.027 16.782 -33.735 1.00 12.37 351 LEU A CA 1
ATOM 2835 C C . LEU A 1 351 ? -22.615 15.388 -33.961 1.00 12.87 351 LEU A C 1
ATOM 2836 O O . LEU A 1 351 ? -23.015 15.005 -35.065 1.00 14.93 351 LEU A O 1
ATOM 2841 N N . MET A 1 352 ? -22.657 14.623 -32.871 1.00 11.92 352 MET A N 1
ATOM 2842 C CA . MET A 1 352 ? -23.102 13.239 -32.972 1.00 13.04 352 MET A CA 1
ATOM 2843 C C . MET A 1 352 ? -24.565 13.151 -33.403 1.00 12.28 352 MET A C 1
ATOM 2844 O O . MET A 1 352 ? -24.974 12.153 -34.005 1.00 14.06 352 MET A O 1
ATOM 2849 N N . GLY A 1 353 ? -25.355 14.187 -33.122 1.00 13.67 353 GLY A N 1
ATOM 2850 C CA . GLY A 1 353 ? -26.756 14.241 -33.531 1.00 14.74 353 GLY A CA 1
ATOM 2851 C C . GLY A 1 353 ? -26.960 14.283 -35.031 1.00 17.33 353 GLY A C 1
ATOM 2852 O O . GLY A 1 353 ? -28.097 14.127 -35.490 1.00 18.56 353 GLY A O 1
ATOM 2853 N N . MET A 1 354 ? -25.887 14.501 -35.794 1.00 13.21 354 MET A N 1
ATOM 2854 C CA . MET A 1 354 ? -25.894 14.396 -37.243 1.00 12.11 354 MET A CA 1
ATOM 2855 C C . MET A 1 354 ? -25.601 12.982 -37.731 1.00 14.27 354 MET A C 1
ATOM 2856 O O . MET A 1 354 ? -25.671 12.727 -38.939 1.00 17.03 354 MET A O 1
ATOM 2861 N N . ILE A 1 355 ? -25.257 12.068 -36.837 1.00 11.71 355 ILE A N 1
ATOM 2862 C CA . ILE A 1 355 ? -24.977 10.685 -37.214 1.00 14.23 355 ILE A CA 1
ATOM 2863 C C . ILE A 1 355 ? -26.191 9.846 -36.845 1.00 14.93 355 ILE A C 1
ATOM 2864 O O . ILE A 1 355 ? -26.894 10.141 -35.876 1.00 15.85 355 ILE A O 1
ATOM 2869 N N . ASP A 1 356 ? -26.468 8.804 -37.623 1.00 11.69 356 ASP A N 1
ATOM 2870 C CA . ASP A 1 356 ? -27.671 8.034 -37.344 1.00 16.50 356 ASP A CA 1
ATOM 2871 C C . ASP A 1 356 ? -27.427 6.995 -36.252 1.00 14.15 356 ASP A C 1
ATOM 2872 O O . ASP A 1 356 ? -26.312 6.509 -36.053 1.00 15.29 356 ASP A O 1
ATOM 2877 N N . ILE A 1 357 ? -28.510 6.649 -35.560 1.00 13.28 357 ILE A N 1
ATOM 2878 C CA . ILE A 1 357 ? -28.445 5.765 -34.396 1.00 13.69 357 ILE A CA 1
ATOM 2879 C C . ILE A 1 357 ? -27.908 4.394 -34.770 1.00 14.80 357 ILE A C 1
ATOM 2880 O O . ILE A 1 357 ? -27.110 3.804 -34.030 1.00 14.87 357 ILE A O 1
ATOM 2885 N N . GLU A 1 358 ? -28.337 3.851 -35.915 1.00 13.62 358 GLU A N 1
ATOM 2886 C CA A GLU A 1 358 ? -27.865 2.530 -36.314 0.41 16.10 358 GLU A CA 1
ATOM 2887 C CA B GLU A 1 358 ? -27.863 2.528 -36.304 0.59 16.08 358 GLU A CA 1
ATOM 2888 C C . GLU A 1 358 ? -26.350 2.514 -36.468 1.00 14.17 358 GLU A C 1
ATOM 2889 O O . GLU A 1 358 ? -25.685 1.565 -36.044 1.00 14.30 358 GLU A O 1
ATOM 2900 N N . THR A 1 359 ? -25.786 3.568 -37.056 1.00 12.97 359 THR A N 1
ATOM 2901 C CA . THR A 1 359 ? -24.336 3.632 -37.210 1.00 14.80 359 THR A CA 1
ATOM 2902 C C . THR A 1 359 ? -23.648 3.711 -35.854 1.00 13.96 359 THR A C 1
ATOM 2903 O O . THR A 1 359 ? -22.695 2.970 -35.583 1.00 14.50 359 THR A O 1
ATOM 2907 N N . MET A 1 360 ? -24.143 4.579 -34.969 1.00 11.78 360 MET A N 1
ATOM 2908 C CA . MET A 1 360 ? -23.504 4.724 -33.668 1.00 9.31 360 MET A CA 1
ATOM 2909 C C . MET A 1 360 ? -23.571 3.425 -32.867 1.00 11.80 360 MET A C 1
ATOM 2910 O O . MET A 1 360 ? -22.604 3.056 -32.187 1.00 12.90 360 MET A O 1
ATOM 2915 N N . ASN A 1 361 ? -24.700 2.717 -32.932 1.00 11.43 361 ASN A N 1
ATOM 2916 C CA . ASN A 1 361 ? -24.810 1.485 -32.153 1.00 16.12 361 ASN A CA 1
ATOM 2917 C C . ASN A 1 361 ? -23.913 0.400 -32.728 1.00 18.18 361 ASN A C 1
ATOM 2918 O O . ASN A 1 361 ? -23.341 -0.397 -31.972 1.00 14.38 361 ASN A O 1
ATOM 2923 N N . GLU A 1 362 ? -23.751 0.374 -34.055 1.00 17.11 362 GLU A N 1
ATOM 2924 C CA . GLU A 1 362 ? -22.834 -0.588 -34.652 1.00 17.65 362 GLU A CA 1
ATOM 2925 C C . GLU A 1 362 ? -21.396 -0.280 -34.271 1.00 17.62 362 GLU A C 1
ATOM 2926 O O . GLU A 1 362 ? -20.631 -1.197 -33.966 1.00 14.33 362 GLU A O 1
ATOM 2932 N N . ILE A 1 363 ? -21.016 1.005 -34.248 1.00 14.62 363 ILE A N 1
ATOM 2933 C CA . ILE A 1 363 ? -19.689 1.371 -33.754 1.00 13.16 363 ILE A CA 1
ATOM 2934 C C . ILE A 1 363 ? -19.492 0.854 -32.337 1.00 13.76 363 ILE A C 1
ATOM 2935 O O . ILE A 1 363 ? -18.476 0.220 -32.022 1.00 13.39 363 ILE A O 1
ATOM 2940 N N . ARG A 1 364 ? -20.458 1.131 -31.451 1.00 13.17 364 ARG A N 1
ATOM 2941 C CA . ARG A 1 364 ? -20.324 0.704 -30.059 1.00 12.69 364 ARG A CA 1
ATOM 2942 C C . ARG A 1 364 ? -20.239 -0.816 -29.954 1.00 16.09 364 ARG A C 1
ATOM 2943 O O . ARG A 1 364 ? -19.469 -1.355 -29.146 1.00 16.78 364 ARG A O 1
ATOM 2951 N N . ARG A 1 365 ? -21.007 -1.523 -30.780 1.00 14.28 365 ARG A N 1
ATOM 2952 C CA . ARG A 1 365 ? -20.976 -2.983 -30.764 1.00 17.09 365 ARG A CA 1
ATOM 2953 C C . ARG A 1 365 ? -19.626 -3.512 -31.231 1.00 20.38 365 ARG A C 1
ATOM 2954 O O . ARG A 1 365 ? -19.059 -4.419 -30.610 1.00 17.98 365 ARG A O 1
ATOM 2962 N N . ARG A 1 366 ? -19.099 -2.974 -32.336 1.00 15.55 366 ARG A N 1
ATOM 2963 C CA A ARG A 1 366 ? -17.832 -3.468 -32.869 0.58 16.87 366 ARG A CA 1
ATOM 2964 C CA B ARG A 1 366 ? -17.845 -3.504 -32.848 0.42 16.91 366 ARG A CA 1
ATOM 2965 C C . ARG A 1 366 ? -16.680 -3.168 -31.924 1.00 18.86 366 ARG A C 1
ATOM 2966 O O . ARG A 1 366 ? -15.742 -3.970 -31.808 1.00 20.12 366 ARG A O 1
ATOM 2981 N N . LEU A 1 367 ? -16.732 -2.019 -31.238 1.00 15.48 367 LEU A N 1
ATOM 2982 C CA . LEU A 1 367 ? -15.688 -1.685 -30.276 1.00 16.01 367 LEU A CA 1
ATOM 2983 C C . LEU A 1 367 ? -15.751 -2.608 -29.064 1.00 17.10 367 LEU A C 1
ATOM 2984 O O . LEU A 1 367 ? -14.711 -3.048 -28.556 1.00 18.20 367 LEU A O 1
ATOM 2989 N N . ASP A 1 368 ? -16.961 -2.928 -28.601 1.00 17.23 368 ASP A N 1
ATOM 2990 C CA . ASP A 1 368 ? -17.114 -3.830 -27.461 1.00 18.25 368 ASP A CA 1
ATOM 2991 C C . ASP A 1 368 ? -16.536 -5.207 -27.750 1.00 24.50 368 ASP A C 1
ATOM 2992 O O . ASP A 1 368 ? -16.058 -5.885 -26.830 1.00 20.92 368 ASP A O 1
ATOM 2997 N N . GLU A 1 369 ? -16.600 -5.652 -29.008 1.00 22.41 369 GLU A N 1
ATOM 2998 C CA . GLU A 1 369 ? -15.980 -6.921 -29.371 1.00 22.49 369 GLU A CA 1
ATOM 2999 C C . GLU A 1 369 ? -14.470 -6.870 -29.194 1.00 25.36 369 GLU A C 1
ATOM 3000 O O . GLU A 1 369 ? -13.846 -7.895 -28.901 1.00 26.63 369 GLU A O 1
ATOM 3006 N N . ILE A 1 370 ? -13.869 -5.694 -29.368 1.00 18.06 370 ILE A N 1
ATOM 3007 C CA . ILE A 1 370 ? -12.420 -5.521 -29.262 1.00 20.52 370 ILE A CA 1
ATOM 3008 C C . ILE A 1 370 ? -12.021 -5.286 -27.809 1.00 24.07 370 ILE A C 1
ATOM 3009 O O . ILE A 1 370 ? -11.167 -5.993 -27.259 1.00 19.39 370 ILE A O 1
ATOM 3014 N N . ASP A 1 371 ? -12.613 -4.268 -27.196 1.00 18.04 371 ASP A N 1
ATOM 3015 C CA . ASP A 1 371 ? -12.278 -3.840 -25.842 1.00 18.41 371 ASP A CA 1
ATOM 3016 C C . ASP A 1 371 ? -13.426 -3.000 -25.301 1.00 18.19 371 ASP A C 1
ATOM 3017 O O . ASP A 1 371 ? -13.553 -1.828 -25.670 1.00 16.99 371 ASP A O 1
ATOM 3022 N N . PRO A 1 372 ? -14.273 -3.557 -24.429 1.00 17.88 372 PRO A N 1
ATOM 3023 C CA . PRO A 1 372 ? -15.397 -2.770 -23.893 1.00 18.06 372 PRO A CA 1
ATOM 3024 C C . PRO A 1 372 ? -14.984 -1.483 -23.192 1.00 19.24 372 PRO A C 1
ATOM 3025 O O . PRO A 1 372 ? -15.821 -0.579 -23.077 1.00 19.24 372 PRO A O 1
ATOM 3029 N N . THR A 1 373 ? -13.729 -1.355 -22.739 1.00 14.79 373 THR A N 1
ATOM 3030 C CA . THR A 1 373 ? -13.297 -0.154 -22.022 1.00 14.99 373 THR A CA 1
ATOM 3031 C C . THR A 1 373 ? -12.965 1.014 -22.945 1.00 13.66 373 THR A C 1
ATOM 3032 O O . THR A 1 373 ? -12.709 2.119 -22.448 1.00 16.00 373 THR A O 1
ATOM 3036 N N . ILE A 1 374 ? -12.961 0.806 -24.263 1.00 13.53 374 ILE A N 1
ATOM 3037 C CA . ILE A 1 374 ? -12.855 1.933 -25.191 1.00 13.98 374 ILE A CA 1
ATOM 3038 C C . ILE A 1 374 ? -14.050 2.862 -24.997 1.00 18.46 374 ILE A C 1
ATOM 3039 O O . ILE A 1 374 ? -15.204 2.417 -24.981 1.00 16.34 374 ILE A O 1
ATOM 3044 N N . LEU A 1 375 ? -13.781 4.164 -24.846 1.00 14.18 375 LEU A N 1
ATOM 3045 C CA A LEU A 1 375 ? -14.824 5.151 -24.574 0.76 14.74 375 LEU A CA 1
ATOM 3046 C CA B LEU A 1 375 ? -14.828 5.140 -24.573 0.24 14.79 375 LEU A CA 1
ATOM 3047 C C . LEU A 1 375 ? -15.475 5.636 -25.862 1.00 16.60 375 LEU A C 1
ATOM 3048 O O . LEU A 1 375 ? -14.808 5.804 -26.885 1.00 14.68 375 LEU A O 1
ATOM 3057 N N . THR A 1 376 ? -16.787 5.886 -25.806 1.00 12.34 376 THR A N 1
ATOM 3058 C CA . THR A 1 376 ? -17.487 6.546 -26.905 1.00 11.13 376 THR A CA 1
ATOM 3059 C C . THR A 1 376 ? -18.356 7.634 -26.291 1.00 13.40 376 THR A C 1
ATOM 3060 O O . THR A 1 376 ? -19.304 7.333 -25.554 1.00 12.71 376 THR A O 1
ATOM 3064 N N . ILE A 1 377 ? -18.012 8.895 -26.556 1.00 11.10 377 ILE A N 1
ATOM 3065 C CA . ILE A 1 377 ? -18.808 10.031 -26.095 1.00 12.32 377 ILE A CA 1
ATOM 3066 C C . ILE A 1 377 ? -19.043 10.962 -27.282 1.00 12.44 377 ILE A C 1
ATOM 3067 O O . ILE A 1 377 ? -18.375 10.869 -28.314 1.00 11.86 377 ILE A O 1
ATOM 3072 N N . GLY A 1 378 ? -20.021 11.856 -27.150 1.00 11.72 378 GLY A N 1
ATOM 3073 C CA . GLY A 1 378 ? -20.258 12.753 -28.275 1.00 11.11 378 GLY A CA 1
ATOM 3074 C C . GLY A 1 378 ? -21.146 13.921 -27.917 1.00 11.91 378 GLY A C 1
ATOM 3075 O O . GLY A 1 378 ? -21.718 13.986 -26.830 1.00 14.04 378 GLY A O 1
ATOM 3076 N N . GLU A 1 379 ? -21.234 14.859 -28.863 1.00 12.44 379 GLU A N 1
ATOM 3077 C CA . GLU A 1 379 ? -22.116 16.023 -28.785 1.00 12.95 379 GLU A CA 1
ATOM 3078 C C . GLU A 1 379 ? -23.496 15.595 -29.265 1.00 12.94 379 GLU A C 1
ATOM 3079 O O . GLU A 1 379 ? -23.784 15.612 -30.455 1.00 16.32 379 GLU A O 1
ATOM 3085 N N . GLY A 1 380 ? -24.356 15.204 -28.342 1.00 13.78 380 GLY A N 1
ATOM 3086 C CA . GLY A 1 380 ? -25.673 14.757 -28.746 1.00 14.77 380 GLY A CA 1
ATOM 3087 C C . GLY A 1 380 ? -26.694 15.870 -28.841 1.00 16.11 380 GLY A C 1
ATOM 3088 O O . GLY A 1 380 ? -27.798 15.731 -28.314 1.00 17.01 380 GLY A O 1
ATOM 3089 N N . TRP A 1 381 ? -26.351 16.975 -29.501 1.00 13.65 381 TRP A N 1
ATOM 3090 C CA . TRP A 1 381 ? -27.286 18.093 -29.588 1.00 12.05 381 TRP A CA 1
ATOM 3091 C C . TRP A 1 381 ? -28.428 17.793 -30.550 1.00 13.59 381 TRP A C 1
ATOM 3092 O O . TRP A 1 381 ? -28.257 17.110 -31.565 1.00 13.75 381 TRP A O 1
ATOM 3103 N N . MET A 1 382 ? -29.599 18.353 -30.234 1.00 14.70 382 MET A N 1
ATOM 3104 C CA . MET A 1 382 ? -30.788 18.246 -31.078 1.00 15.69 382 MET A CA 1
ATOM 3105 C C . MET A 1 382 ? -30.718 19.307 -32.167 1.00 17.15 382 MET A C 1
ATOM 3106 O O . MET A 1 382 ? -30.902 20.497 -31.898 1.00 20.22 382 MET A O 1
ATOM 3111 N N . MET A 1 383 ? -30.459 18.883 -33.397 1.00 17.05 383 MET A N 1
ATOM 3112 C CA . MET A 1 383 ? -30.243 19.816 -34.490 1.00 16.10 383 MET A CA 1
ATOM 3113 C C . MET A 1 383 ? -30.992 19.328 -35.710 1.00 16.69 383 MET A C 1
ATOM 3114 O O . MET A 1 383 ? -31.066 18.122 -35.953 1.00 18.33 383 MET A O 1
ATOM 3119 N N . GLU A 1 384 ? -31.529 20.263 -36.486 1.00 18.75 384 GLU A N 1
ATOM 3120 C CA . GLU A 1 384 ? -32.320 19.877 -37.647 1.00 24.04 384 GLU A CA 1
ATOM 3121 C C . GLU A 1 384 ? -31.424 19.402 -38.787 1.00 16.71 384 GLU A C 1
ATOM 3122 O O . GLU A 1 384 ? -30.284 19.857 -38.949 1.00 20.52 384 GLU A O 1
ATOM 3128 N N . THR A 1 385 ? -31.959 18.476 -39.579 1.00 19.36 385 THR A N 1
ATOM 3129 C CA . THR A 1 385 ? -31.251 17.869 -40.703 1.00 19.51 385 THR A CA 1
ATOM 3130 C C . THR A 1 385 ? -32.282 17.139 -41.547 1.00 19.95 385 THR A C 1
ATOM 3131 O O . THR A 1 385 ? -33.403 16.885 -41.099 1.00 17.39 385 THR A O 1
ATOM 3135 N N . VAL A 1 386 ? -31.893 16.782 -42.773 1.00 19.41 386 VAL A N 1
ATOM 3136 C CA . VAL A 1 386 ? -32.784 15.926 -43.553 1.00 20.10 386 VAL A CA 1
ATOM 3137 C C . VAL A 1 386 ? -32.865 14.520 -42.966 1.00 19.61 386 VAL A C 1
ATOM 3138 O O . VAL A 1 386 ? -33.808 13.786 -43.271 1.00 18.73 386 VAL A O 1
ATOM 3142 N N . LEU A 1 387 ? -31.913 14.126 -42.123 1.00 14.57 387 LEU A N 1
ATOM 3143 C CA . LEU A 1 387 ? -32.004 12.841 -41.435 1.00 16.38 387 LEU A CA 1
ATOM 3144 C C . LEU A 1 387 ? -33.218 12.846 -40.507 1.00 16.18 387 LEU A C 1
ATOM 3145 O O . LEU A 1 387 ? -33.330 13.733 -39.655 1.00 15.92 387 LEU A O 1
ATOM 3150 N N . PRO A 1 388 ? -34.143 11.892 -40.643 1.00 15.79 388 PRO A N 1
ATOM 3151 C CA . PRO A 1 388 ? -35.367 11.919 -39.827 1.00 18.66 388 PRO A CA 1
ATOM 3152 C C . PRO A 1 388 ? -35.067 11.952 -38.333 1.00 18.32 388 PRO A C 1
ATOM 3153 O O . PRO A 1 388 ? -34.089 11.370 -37.861 1.00 14.91 388 PRO A O 1
ATOM 3157 N N . LYS A 1 389 ? -35.949 12.623 -37.583 1.00 16.63 389 LYS A N 1
ATOM 3158 C CA . LYS A 1 389 ? -35.676 12.892 -36.170 1.00 17.10 389 LYS A CA 1
ATOM 3159 C C . LYS A 1 389 ? -35.469 11.614 -35.365 1.00 20.18 389 LYS A C 1
ATOM 3160 O O . LYS A 1 389 ? -34.625 11.576 -34.462 1.00 15.23 389 LYS A O 1
ATOM 3166 N N . GLU A 1 390 ? -36.240 10.562 -35.649 1.00 16.42 390 GLU A N 1
ATOM 3167 C CA . GLU A 1 390 ? -36.122 9.364 -34.825 1.00 17.99 390 GLU A CA 1
ATOM 3168 C C . GLU A 1 390 ? -34.821 8.603 -35.066 1.00 16.60 390 GLU A C 1
ATOM 3169 O O . GLU A 1 390 ? -34.515 7.680 -34.308 1.00 17.25 390 GLU A O 1
ATOM 3175 N N . LEU A 1 391 ? -34.047 8.966 -36.088 1.00 13.74 391 LEU A N 1
ATOM 3176 C CA . LEU A 1 391 ? -32.770 8.323 -36.355 1.00 12.87 391 LEU A CA 1
ATOM 3177 C C . LEU A 1 391 ? -31.573 9.127 -35.855 1.00 12.54 391 LEU A C 1
ATOM 3178 O O . LEU A 1 391 ? -30.443 8.663 -35.987 1.00 13.11 391 LEU A O 1
ATOM 3183 N N . ARG A 1 392 ? -31.777 10.320 -35.302 1.00 13.07 392 ARG A N 1
ATOM 3184 C CA . ARG A 1 392 ? -30.645 11.158 -34.911 1.00 12.67 392 ARG A CA 1
ATOM 3185 C C . ARG A 1 392 ? -30.052 10.693 -33.588 1.00 13.61 392 ARG A C 1
ATOM 3186 O O . ARG A 1 392 ? -30.782 10.482 -32.615 1.00 12.99 392 ARG A O 1
ATOM 3194 N N . ALA A 1 393 ? -28.721 10.568 -33.537 1.00 14.99 393 ALA A N 1
ATOM 3195 C CA . ALA A 1 393 ? -28.069 10.072 -32.322 1.00 15.04 393 ALA A CA 1
ATOM 3196 C C . ALA A 1 393 ? -27.808 11.241 -31.366 1.00 11.59 393 ALA A C 1
ATOM 3197 O O . ALA A 1 393 ? -26.676 11.686 -31.168 1.00 14.13 393 ALA A O 1
ATOM 3199 N N . ASN A 1 394 ? -28.886 11.715 -30.735 1.00 15.57 394 ASN A N 1
ATOM 3200 C CA . ASN A 1 394 ? -28.829 12.879 -29.845 1.00 15.46 394 ASN A CA 1
ATOM 3201 C C . ASN A 1 394 ? -29.534 12.583 -28.517 1.00 14.56 394 ASN A C 1
ATOM 3202 O O . ASN A 1 394 ? -30.015 11.471 -28.283 1.00 12.69 394 ASN A O 1
ATOM 3207 N N . GLN A 1 395 ? -29.578 13.602 -27.639 1.00 13.84 395 GLN A N 1
ATOM 3208 C CA . GLN A 1 395 ? -30.116 13.421 -26.290 1.00 15.96 395 GLN A CA 1
ATOM 3209 C C . GLN A 1 395 ? -31.555 12.913 -26.300 1.00 18.71 395 GLN A C 1
ATOM 3210 O O . GLN A 1 395 ? -31.935 12.092 -25.451 1.00 18.14 395 GLN A O 1
ATOM 3216 N N . ASP A 1 396 ? -32.364 13.382 -27.245 1.00 18.54 396 ASP A N 1
ATOM 3217 C CA . ASP A 1 396 ? -33.759 12.977 -27.298 1.00 20.27 396 ASP A CA 1
ATOM 3218 C C . ASP A 1 396 ? -33.892 11.478 -27.514 1.00 22.94 396 ASP A C 1
ATOM 3219 O O . ASP A 1 396 ? -34.889 10.876 -27.099 1.00 21.64 396 ASP A O 1
ATOM 3224 N N . ASN A 1 397 ? -32.884 10.853 -28.121 1.00 15.52 397 ASN A N 1
ATOM 3225 C CA . ASN A 1 397 ? -32.888 9.425 -28.390 1.00 17.22 397 ASN A CA 1
ATOM 3226 C C . ASN A 1 397 ? -31.875 8.664 -27.540 1.00 17.83 397 ASN A C 1
ATOM 3227 O O . ASN A 1 397 ? -31.435 7.578 -27.934 1.00 16.97 397 ASN A O 1
ATOM 3232 N N . ALA A 1 398 ? -31.510 9.196 -26.363 1.00 15.34 398 ALA A N 1
ATOM 3233 C CA . ALA A 1 398 ? -30.437 8.575 -25.589 1.00 16.08 398 ALA A CA 1
ATOM 3234 C C . ALA A 1 398 ? -30.787 7.164 -25.125 1.00 17.25 398 ALA A C 1
ATOM 3235 O O . ALA A 1 398 ? -29.893 6.322 -24.971 1.00 17.90 398 ALA A O 1
ATOM 3237 N N . GLU A 1 399 ? -32.072 6.871 -24.907 1.00 18.30 399 GLU A N 1
ATOM 3238 C CA . GLU A 1 399 ? -32.445 5.523 -24.488 1.00 16.96 399 GLU A CA 1
ATOM 3239 C C . GLU A 1 399 ? -32.173 4.476 -25.566 1.00 18.05 399 GLU A C 1
ATOM 3240 O O . GLU A 1 399 ? -32.109 3.280 -25.253 1.00 20.20 399 GLU A O 1
ATOM 3246 N N . LYS A 1 400 ? -31.995 4.895 -26.816 1.00 15.06 400 LYS A N 1
ATOM 3247 C CA . LYS A 1 400 ? -31.638 4.017 -27.924 1.00 16.96 400 LYS A CA 1
ATOM 3248 C C . LYS A 1 400 ? -30.133 3.864 -28.127 1.00 21.77 400 LYS A C 1
ATOM 3249 O O . LYS A 1 400 ? -29.722 3.129 -29.035 1.00 19.98 400 LYS A O 1
ATOM 3255 N N . LEU A 1 401 ? -29.307 4.546 -27.329 1.00 16.45 401 LEU A N 1
ATOM 3256 C CA . LEU A 1 401 ? -27.855 4.583 -27.516 1.00 15.11 401 LEU A CA 1
ATOM 3257 C C . LEU A 1 401 ? -27.135 4.126 -26.254 1.00 17.09 401 LEU A C 1
ATOM 3258 O O . LEU A 1 401 ? -26.406 4.905 -25.627 1.00 15.38 401 LEU A O 1
ATOM 3263 N N . PRO A 1 402 ? -27.308 2.864 -25.855 1.00 16.78 402 PRO A N 1
ATOM 3264 C CA . PRO A 1 402 ? -26.754 2.428 -24.571 1.00 17.09 402 PRO A CA 1
ATOM 3265 C C . PRO A 1 402 ? -25.237 2.475 -24.593 1.00 20.64 402 PRO A C 1
ATOM 3266 O O . PRO A 1 402 ? -24.601 2.078 -25.572 1.00 17.06 402 PRO A O 1
ATOM 3270 N N . GLY A 1 403 ? -24.666 2.973 -23.494 1.00 16.94 403 GLY A N 1
ATOM 3271 C CA . GLY A 1 403 ? -23.234 3.004 -23.316 1.00 20.46 403 GLY A CA 1
ATOM 3272 C C . GLY A 1 403 ? -22.522 4.143 -24.011 1.00 25.61 403 GLY A C 1
ATOM 3273 O O . GLY A 1 403 ? -21.287 4.191 -23.972 1.00 22.85 403 GLY A O 1
ATOM 3274 N N . ILE A 1 404 ? -23.248 5.053 -24.655 1.00 16.41 404 ILE A N 1
ATOM 3275 C CA . ILE A 1 404 ? -22.652 6.191 -25.342 1.00 11.90 404 ILE A CA 1
ATOM 3276 C C . ILE A 1 404 ? -22.876 7.435 -24.489 1.00 16.01 404 ILE A C 1
ATOM 3277 O O . ILE A 1 404 ? -24.017 7.749 -24.126 1.00 22.51 404 ILE A O 1
ATOM 3282 N N . GLY A 1 405 ? -21.785 8.132 -24.159 1.00 15.59 405 GLY A N 1
ATOM 3283 C CA . GLY A 1 405 ? -21.883 9.320 -23.328 1.00 15.50 405 GLY A CA 1
ATOM 3284 C C . GLY A 1 405 ? -22.130 10.565 -24.157 1.00 12.83 405 GLY A C 1
ATOM 3285 O O . GLY A 1 405 ? -21.712 10.672 -25.304 1.00 14.72 405 GLY A O 1
ATOM 3286 N N . MET A 1 406 ? -22.864 11.501 -23.561 1.00 13.83 406 MET A N 1
ATOM 3287 C CA . MET A 1 406 ? -23.224 12.785 -24.166 1.00 13.12 406 MET A CA 1
ATOM 3288 C C . MET A 1 406 ? -22.879 13.922 -23.226 1.00 11.44 406 MET A C 1
ATOM 3289 O O . MET A 1 406 ? -23.087 13.815 -22.015 1.00 12.93 406 MET A O 1
ATOM 3294 N N . PHE A 1 407 ? -22.373 15.010 -23.793 1.00 13.03 407 PHE A N 1
ATOM 3295 C CA . PHE A 1 407 ? -22.061 16.179 -22.980 1.00 9.54 407 PHE A CA 1
ATOM 3296 C C . PHE A 1 407 ? -23.337 16.727 -22.362 1.00 13.64 407 PHE A C 1
ATOM 3297 O O . PHE A 1 407 ? -24.334 16.935 -23.062 1.00 12.05 407 PHE A O 1
ATOM 3305 N N . ASN A 1 408 ? -23.309 16.934 -21.042 1.00 12.44 408 ASN A N 1
ATOM 3306 C CA . ASN A 1 408 ? -24.477 17.381 -20.299 1.00 13.03 408 ASN A CA 1
ATOM 3307 C C . ASN A 1 408 ? -24.492 18.904 -20.307 1.00 14.51 408 ASN A C 1
ATOM 3308 O O . ASN A 1 408 ? -23.929 19.559 -19.430 1.00 13.03 408 ASN A O 1
ATOM 3313 N N . ASP A 1 409 ? -25.159 19.477 -21.313 1.00 10.98 409 ASP A N 1
ATOM 3314 C CA . ASP A 1 409 ? -25.212 20.935 -21.404 1.00 14.44 409 ASP A CA 1
ATOM 3315 C C . ASP A 1 409 ? -26.125 21.534 -20.347 1.00 15.88 409 ASP A C 1
ATOM 3316 O O . ASP A 1 409 ? -25.959 22.703 -19.979 1.00 14.85 409 ASP A O 1
ATOM 3321 N N . GLY A 1 410 ? -27.094 20.764 -19.851 1.00 14.54 410 GLY A N 1
ATOM 3322 C CA . GLY A 1 410 ? -27.958 21.286 -18.802 1.00 16.64 410 GLY A CA 1
ATOM 3323 C C . GLY A 1 410 ? -27.183 21.624 -17.546 1.00 16.39 410 GLY A C 1
ATOM 3324 O O . GLY A 1 410 ? -27.379 22.689 -16.940 1.00 12.57 410 GLY A O 1
ATOM 3325 N N . MET A 1 411 ? -26.278 20.729 -17.147 1.00 12.28 411 MET A N 1
ATOM 3326 C CA A MET A 1 411 ? -25.486 21.022 -15.962 0.44 13.41 411 MET A CA 1
ATOM 3327 C CA B MET A 1 411 ? -25.412 20.949 -15.992 0.56 13.39 411 MET A CA 1
ATOM 3328 C C . MET A 1 411 ? -24.440 22.092 -16.250 1.00 16.84 411 MET A C 1
ATOM 3329 O O . MET A 1 411 ? -24.198 22.942 -15.388 1.00 12.07 411 MET A O 1
ATOM 3338 N N . ARG A 1 412 ? -23.855 22.103 -17.452 1.00 11.46 412 ARG A N 1
ATOM 3339 C CA . ARG A 1 412 ? -22.913 23.152 -17.828 1.00 13.53 412 ARG A CA 1
ATOM 3340 C C . ARG A 1 412 ? -23.510 24.540 -17.614 1.00 14.02 412 ARG A C 1
ATOM 3341 O O . ARG A 1 412 ? -22.910 25.394 -16.948 1.00 14.58 412 ARG A O 1
ATOM 3349 N N . ASP A 1 413 ? -24.694 24.786 -18.192 1.00 14.93 413 ASP A N 1
ATOM 3350 C CA . ASP A 1 413 ? -25.330 26.096 -18.088 1.00 14.53 413 ASP A CA 1
ATOM 3351 C C . ASP A 1 413 ? -25.854 26.367 -16.680 1.00 15.02 413 ASP A C 1
ATOM 3352 O O . ASP A 1 413 ? -25.865 27.521 -16.241 1.00 13.79 413 ASP A O 1
ATOM 3357 N N . ALA A 1 414 ? -26.306 25.338 -15.960 1.00 14.30 414 ALA A N 1
ATOM 3358 C CA . ALA A 1 414 ? -26.762 25.579 -14.592 1.00 11.01 414 ALA A CA 1
ATOM 3359 C C . ALA A 1 414 ? -25.616 26.074 -13.719 1.00 13.49 414 ALA A C 1
ATOM 3360 O O . ALA A 1 414 ? -25.795 26.974 -12.887 1.00 14.49 414 ALA A O 1
ATOM 3362 N N . VAL A 1 415 ? -24.421 25.516 -13.919 1.00 12.05 415 VAL A N 1
ATOM 3363 C CA . VAL A 1 415 ? -23.288 25.827 -13.055 1.00 14.43 415 VAL A CA 1
ATOM 3364 C C . VAL A 1 415 ? -22.736 27.220 -13.349 1.00 13.77 415 VAL A C 1
ATOM 3365 O O . VAL A 1 415 ? -22.582 28.043 -12.439 1.00 13.24 415 VAL A O 1
ATOM 3369 N N . LYS A 1 416 ? -22.423 27.513 -14.610 1.00 12.98 416 LYS A N 1
ATOM 3370 C CA . LYS A 1 416 ? -21.719 28.756 -14.910 1.00 13.25 416 LYS A CA 1
ATOM 3371 C C . LYS A 1 416 ? -22.560 29.806 -15.619 1.00 15.12 416 LYS A C 1
ATOM 3372 O O . LYS A 1 416 ? -22.070 30.924 -15.815 1.00 15.35 416 LYS A O 1
ATOM 3378 N N . GLY A 1 417 ? -23.797 29.496 -16.001 1.00 17.44 417 GLY A N 1
ATOM 3379 C CA . GLY A 1 417 ? -24.620 30.447 -16.719 1.00 17.33 417 GLY A CA 1
ATOM 3380 C C . GLY A 1 417 ? -24.666 30.159 -18.214 1.00 19.36 417 GLY A C 1
ATOM 3381 O O . GLY A 1 417 ? -23.824 29.450 -18.775 1.00 18.23 417 GLY A O 1
ATOM 3382 N N . ASP A 1 418 ? -25.682 30.725 -18.862 1.00 17.50 418 ASP A N 1
ATOM 3383 C CA . ASP A 1 418 ? -25.932 30.496 -20.283 1.00 21.97 418 ASP A CA 1
ATOM 3384 C C . ASP A 1 418 ? -24.695 30.818 -21.122 1.00 18.52 418 ASP A C 1
ATOM 3385 O O . ASP A 1 418 ? -24.134 31.909 -21.020 1.00 22.85 418 ASP A O 1
ATOM 3390 N N . ILE A 1 419 ? -24.260 29.853 -21.943 1.00 20.16 419 ILE A N 1
ATOM 3391 C CA . ILE A 1 419 ? -23.078 30.081 -22.772 1.00 18.56 419 ILE A CA 1
ATOM 3392 C C . ILE A 1 419 ? -23.371 31.013 -23.944 1.00 19.11 419 ILE A C 1
ATOM 3393 O O . ILE A 1 419 ? -22.434 31.572 -24.525 1.00 21.89 419 ILE A O 1
ATOM 3398 N N . PHE A 1 420 ? -24.642 31.210 -24.309 1.00 15.34 420 PHE A N 1
ATOM 3399 C CA . PHE A 1 420 ? -24.972 32.091 -25.429 1.00 22.93 420 PHE A CA 1
ATOM 3400 C C . PHE A 1 420 ? -25.434 33.483 -25.008 1.00 22.89 420 PHE A C 1
ATOM 3401 O O . PHE A 1 420 ? -25.568 34.357 -25.871 1.00 25.21 420 PHE A O 1
ATOM 3409 N N . ILE A 1 421 ? -25.686 33.715 -23.730 1.00 17.75 421 ILE A N 1
ATOM 3410 C CA . ILE A 1 421 ? -25.946 35.058 -23.213 1.00 18.62 421 ILE A CA 1
ATOM 3411 C C . ILE A 1 421 ? -24.797 35.367 -22.268 1.00 23.28 421 ILE A C 1
ATOM 3412 O O . ILE A 1 421 ? -24.818 34.952 -21.104 1.00 20.72 421 ILE A O 1
ATOM 3417 N N . PHE A 1 422 ? -23.786 36.092 -22.758 1.00 18.04 422 PHE A N 1
ATOM 3418 C CA . PHE A 1 422 ? -22.494 36.083 -22.071 1.00 18.85 422 PHE A CA 1
ATOM 3419 C C . PHE A 1 422 ? -22.598 36.626 -20.651 1.00 22.57 422 PHE A C 1
ATOM 3420 O O . PHE A 1 422 ? -21.914 36.135 -19.745 1.00 18.73 422 PHE A O 1
ATOM 3428 N N . ASP A 1 423 ? -23.449 37.627 -20.422 1.00 18.18 423 ASP A N 1
ATOM 3429 C CA . ASP A 1 423 ? -23.476 38.237 -19.099 1.00 19.03 423 ASP A CA 1
ATOM 3430 C C . ASP A 1 423 ? -24.436 37.556 -18.131 1.00 17.13 423 ASP A C 1
ATOM 3431 O O . ASP A 1 423 ? -24.537 37.995 -16.984 1.00 20.25 423 ASP A O 1
ATOM 3436 N N . ARG A 1 424 ? -25.112 36.475 -18.534 1.00 17.53 424 ARG A N 1
ATOM 3437 C CA . ARG A 1 424 ? -26.095 35.839 -17.663 1.00 20.62 424 ARG A CA 1
ATOM 3438 C C . ARG A 1 424 ? -25.398 34.991 -16.597 1.00 19.35 424 ARG A C 1
ATOM 3439 O O . ARG A 1 424 ? -24.553 34.148 -16.910 1.00 17.21 424 ARG A O 1
ATOM 3447 N N . LYS A 1 425 ? -25.749 35.227 -15.334 1.00 16.33 425 LYS A N 1
ATOM 3448 C CA . LYS A 1 425 ? -25.178 34.460 -14.234 1.00 16.46 425 LYS A CA 1
ATOM 3449 C C . LYS A 1 425 ? -25.777 33.056 -14.169 1.00 17.41 425 LYS A C 1
ATOM 3450 O O . LYS A 1 425 ? -26.856 32.781 -14.703 1.00 18.08 425 LYS A O 1
ATOM 3456 N N . GLY A 1 426 ? -25.052 32.166 -13.490 1.00 15.29 426 GLY A N 1
ATOM 3457 C CA . GLY A 1 426 ? -25.522 30.830 -13.173 1.00 15.22 426 GLY A CA 1
ATOM 3458 C C . GLY A 1 426 ? -25.403 30.571 -11.682 1.00 13.93 426 GLY A C 1
ATOM 3459 O O . GLY A 1 426 ? -25.351 31.520 -10.890 1.00 13.31 426 GLY A O 1
ATOM 3460 N N . PHE A 1 427 ? -25.317 29.299 -11.288 1.00 12.67 427 PHE A N 1
ATOM 3461 C CA . PHE A 1 427 ? -25.273 28.964 -9.867 1.00 12.46 427 PHE A CA 1
ATOM 3462 C C . PHE A 1 427 ? -24.041 29.554 -9.177 1.00 14.90 427 PHE A C 1
ATOM 3463 O O . PHE A 1 427 ? -24.160 30.161 -8.104 1.00 13.25 427 PHE A O 1
ATOM 3471 N N . ILE A 1 428 ? -22.846 29.381 -9.764 1.00 11.54 428 ILE A N 1
ATOM 3472 C CA . ILE A 1 428 ? -21.622 29.776 -9.055 1.00 14.58 428 ILE A CA 1
ATOM 3473 C C . ILE A 1 428 ? -21.549 31.286 -8.882 1.00 15.75 428 ILE A C 1
ATOM 3474 O O . ILE A 1 428 ? -20.946 31.778 -7.918 1.00 15.46 428 ILE A O 1
ATOM 3479 N N . SER A 1 429 ? -22.173 32.045 -9.784 1.00 14.85 429 SER A N 1
ATOM 3480 C CA . SER A 1 429 ? -22.058 33.494 -9.795 1.00 17.11 429 SER A CA 1
ATOM 3481 C C . SER A 1 429 ? -23.247 34.193 -9.142 1.00 22.08 429 SER A C 1
ATOM 3482 O O . SER A 1 429 ? -23.395 35.413 -9.290 1.00 24.61 429 SER A O 1
ATOM 3485 N N . GLY A 1 430 ? -24.086 33.455 -8.421 1.00 16.61 430 GLY A N 1
ATOM 3486 C CA . GLY A 1 430 ? -25.159 34.055 -7.655 1.00 23.41 430 GLY A CA 1
ATOM 3487 C C . GLY A 1 430 ? -26.453 34.303 -8.395 1.00 21.43 430 GLY A C 1
ATOM 3488 O O . GLY A 1 430 ? -27.289 35.071 -7.906 1.00 21.01 430 GLY A O 1
ATOM 3489 N N . GLY A 1 431 ? -26.649 33.707 -9.567 1.00 17.66 431 GLY A N 1
ATOM 3490 C CA . GLY A 1 431 ? -27.957 33.745 -10.187 1.00 19.26 431 GLY A CA 1
ATOM 3491 C C . GLY A 1 431 ? -28.999 32.993 -9.375 1.00 20.35 431 GLY A C 1
ATOM 3492 O O . GLY A 1 431 ? -28.700 32.080 -8.606 1.00 20.44 431 GLY A O 1
ATOM 3493 N N . ASP A 1 432 ? -30.258 33.395 -9.542 1.00 17.51 432 ASP A N 1
ATOM 3494 C CA . ASP A 1 432 ? -31.359 32.784 -8.807 1.00 19.47 432 ASP A CA 1
ATOM 3495 C C . ASP A 1 432 ? -31.960 31.615 -9.581 1.00 19.17 432 ASP A C 1
ATOM 3496 O O . ASP A 1 432 ? -32.159 31.691 -10.799 1.00 18.62 432 ASP A O 1
ATOM 3501 N N . GLY A 1 433 ? -32.245 30.530 -8.867 1.00 19.35 433 GLY A N 1
ATOM 3502 C CA . GLY A 1 433 ? -33.045 29.459 -9.427 1.00 15.26 433 GLY A CA 1
ATOM 3503 C C . GLY A 1 433 ? -32.306 28.377 -10.180 1.00 18.68 433 GLY A C 1
ATOM 3504 O O . GLY A 1 433 ? -32.939 27.631 -10.942 1.00 19.85 433 GLY A O 1
ATOM 3505 N N . PHE A 1 434 ? -30.994 28.248 -9.985 1.00 14.41 434 PHE A N 1
ATOM 3506 C CA . PHE A 1 434 ? -30.197 27.255 -10.693 1.00 18.45 434 PHE A CA 1
ATOM 3507 C C . PHE A 1 434 ? -29.924 26.002 -9.879 1.00 19.94 434 PHE A C 1
ATOM 3508 O O . PHE A 1 434 ? -29.269 25.087 -10.389 1.00 14.81 434 PHE A O 1
ATOM 3516 N N . GLU A 1 435 ? -30.442 25.915 -8.650 1.00 14.17 435 GLU A N 1
ATOM 3517 C CA . GLU A 1 435 ? -30.063 24.813 -7.770 1.00 13.41 435 GLU A CA 1
ATOM 3518 C C . GLU A 1 435 ? -30.521 23.467 -8.318 1.00 13.73 435 GLU A C 1
ATOM 3519 O O . GLU A 1 435 ? -29.785 22.477 -8.244 1.00 13.58 435 GLU A O 1
ATOM 3525 N N . ASP A 1 436 ? -31.742 23.400 -8.856 1.00 15.46 436 ASP A N 1
ATOM 3526 C CA . ASP A 1 436 ? -32.219 22.122 -9.375 1.00 15.07 436 ASP A CA 1
ATOM 3527 C C . ASP A 1 436 ? -31.438 21.690 -10.607 1.00 13.48 436 ASP A C 1
ATOM 3528 O O . ASP A 1 436 ? -31.263 20.489 -10.831 1.00 12.21 436 ASP A O 1
ATOM 3533 N N . GLY A 1 437 ? -30.977 22.641 -11.419 1.00 13.70 437 GLY A N 1
ATOM 3534 C CA . GLY A 1 437 ? -30.139 22.274 -12.549 1.00 15.17 437 GLY A CA 1
ATOM 3535 C C . GLY A 1 437 ? -28.829 21.654 -12.100 1.00 14.76 437 GLY A C 1
ATOM 3536 O O . GLY A 1 437 ? -28.348 20.686 -12.699 1.00 12.89 437 GLY A O 1
ATOM 3537 N N . VAL A 1 438 ? -28.240 22.198 -11.030 1.00 15.06 438 VAL A N 1
ATOM 3538 C CA . VAL A 1 438 ? -27.030 21.597 -10.477 1.00 13.08 438 VAL A CA 1
ATOM 3539 C C . VAL A 1 438 ? -27.339 20.211 -9.920 1.00 13.28 438 VAL A C 1
ATOM 3540 O O . VAL A 1 438 ? -26.584 19.259 -10.147 1.00 12.03 438 VAL A O 1
ATOM 3544 N N . LYS A 1 439 ? -28.473 20.063 -9.224 1.00 10.49 439 LYS A N 1
ATOM 3545 C CA . LYS A 1 439 ? -28.833 18.760 -8.668 1.00 10.78 439 LYS A CA 1
ATOM 3546 C C . LYS A 1 439 ? -29.025 17.711 -9.763 1.00 13.18 439 LYS A C 1
ATOM 3547 O O . LYS A 1 439 ? -28.626 16.548 -9.595 1.00 11.89 439 LYS A O 1
ATOM 3553 N N . ARG A 1 440 ? -29.648 18.096 -10.885 1.00 13.05 440 ARG A N 1
ATOM 3554 C CA . ARG A 1 440 ? -29.833 17.154 -11.986 1.00 11.88 440 ARG A CA 1
ATOM 3555 C C . ARG A 1 440 ? -28.494 16.613 -12.477 1.00 13.56 440 ARG A C 1
ATOM 3556 O O . ARG A 1 440 ? -28.367 15.418 -12.767 1.00 12.37 440 ARG A O 1
ATOM 3564 N N . GLY A 1 441 ? -27.484 17.480 -12.554 1.00 11.48 441 GLY A N 1
ATOM 3565 C CA . GLY A 1 441 ? -26.158 17.038 -12.950 1.00 17.83 441 GLY A CA 1
ATOM 3566 C C . GLY A 1 441 ? -25.429 16.231 -11.886 1.00 12.59 441 GLY A C 1
ATOM 3567 O O . GLY A 1 441 ? -24.679 15.309 -12.217 1.00 12.04 441 GLY A O 1
ATOM 3568 N N . VAL A 1 442 ? -25.614 16.581 -10.607 1.00 11.41 442 VAL A N 1
ATOM 3569 C CA . VAL A 1 442 ? -25.034 15.794 -9.515 1.00 8.20 442 VAL A CA 1
ATOM 3570 C C . VAL A 1 442 ? -25.443 14.335 -9.632 1.00 13.65 442 VAL A C 1
ATOM 3571 O O . VAL A 1 442 ? -24.640 13.420 -9.399 1.00 9.95 442 VAL A O 1
ATOM 3575 N N . ALA A 1 443 ? -26.708 14.098 -9.976 1.00 8.85 443 ALA A N 1
ATOM 3576 C CA . ALA A 1 443 ? -27.258 12.760 -10.094 1.00 14.38 443 ALA A CA 1
ATOM 3577 C C . ALA A 1 443 ? -26.855 12.074 -11.394 1.00 13.58 443 ALA A C 1
ATOM 3578 O O . ALA A 1 443 ? -27.371 10.992 -11.694 1.00 14.26 443 ALA A O 1
ATOM 3580 N N . GLY A 1 444 ? -25.963 12.691 -12.167 1.00 11.68 444 GLY A N 1
ATOM 3581 C CA . GLY A 1 444 ? -25.492 12.103 -13.403 1.00 11.41 444 GLY A CA 1
ATOM 3582 C C . GLY A 1 444 ? -26.479 12.164 -14.542 1.00 12.92 444 GLY A C 1
ATOM 3583 O O . GLY A 1 444 ? -26.379 11.354 -15.465 1.00 14.11 444 GLY A O 1
ATOM 3584 N N . GLY A 1 445 ? -27.444 13.089 -14.498 1.00 12.55 445 GLY A N 1
ATOM 3585 C CA . GLY A 1 445 ? -28.388 13.241 -15.592 1.00 12.19 445 GLY A CA 1
ATOM 3586 C C . GLY A 1 445 ? -29.442 12.160 -15.692 1.00 14.23 445 GLY A C 1
ATOM 3587 O O . GLY A 1 445 ? -30.235 12.168 -16.641 1.00 14.18 445 GLY A O 1
ATOM 3588 N N . ILE A 1 446 ? -29.501 11.239 -14.733 1.00 11.90 446 ILE A N 1
ATOM 3589 C CA . ILE A 1 446 ? -30.452 10.135 -14.801 1.00 11.36 446 ILE A CA 1
ATOM 3590 C C . ILE A 1 446 ? -31.859 10.582 -14.420 1.00 17.59 446 ILE A C 1
ATOM 3591 O O . ILE A 1 446 ? -32.083 11.730 -14.019 1.00 14.21 446 ILE A O 1
ATOM 3596 N N . ASN A 1 447 ? -32.819 9.662 -14.510 1.00 18.19 447 ASN A N 1
ATOM 3597 C CA . ASN A 1 447 ? -34.156 9.911 -13.970 1.00 16.16 447 ASN A CA 1
ATOM 3598 C C . ASN A 1 447 ? -34.107 9.615 -12.480 1.00 15.21 447 ASN A C 1
ATOM 3599 O O . ASN A 1 447 ? -34.417 8.508 -12.033 1.00 16.37 447 ASN A O 1
ATOM 3604 N N . TYR A 1 448 ? -33.709 10.623 -11.707 1.00 11.36 448 TYR A N 1
ATOM 3605 C CA . TYR A 1 448 ? -33.506 10.432 -10.277 1.00 12.31 448 TYR A CA 1
ATOM 3606 C C . TYR A 1 448 ? -34.834 10.357 -9.535 1.00 15.58 448 TYR A C 1
ATOM 3607 O O . TYR A 1 448 ? -35.030 9.485 -8.673 1.00 17.44 448 TYR A O 1
ATOM 3616 N N . GLY A 1 449 ? -35.734 11.272 -9.828 1.00 19.92 449 GLY A N 1
ATOM 3617 C CA . GLY A 1 449 ? -37.055 11.298 -9.224 1.00 22.41 449 GLY A CA 1
ATOM 3618 C C . GLY A 1 449 ? -37.575 12.720 -9.253 1.00 23.32 449 GLY A C 1
ATOM 3619 O O . GLY A 1 449 ? -36.830 13.686 -9.242 1.00 18.79 449 GLY A O 1
ATOM 3620 N N . GLY A 1 450 ? -38.900 12.849 -9.278 1.00 18.94 450 GLY A N 1
ATOM 3621 C CA . GLY A 1 450 ? -39.507 14.167 -9.370 1.00 26.21 450 GLY A CA 1
ATOM 3622 C C . GLY A 1 450 ? -39.075 14.885 -10.632 1.00 19.08 450 GLY A C 1
ATOM 3623 O O . GLY A 1 450 ? -38.980 14.295 -11.713 1.00 19.57 450 GLY A O 1
ATOM 3624 N N . GLN A 1 451 ? -38.786 16.179 -10.490 1.00 17.60 451 GLN A N 1
ATOM 3625 C CA . GLN A 1 451 ? -38.277 16.981 -11.595 1.00 15.63 451 GLN A CA 1
ATOM 3626 C C . GLN A 1 451 ? -36.776 16.812 -11.810 1.00 16.42 451 GLN A C 1
ATOM 3627 O O . GLN A 1 451 ? -36.226 17.414 -12.743 1.00 14.78 451 GLN A O 1
ATOM 3633 N N . LEU A 1 452 ? -36.106 16.027 -10.968 1.00 16.06 452 LEU A N 1
ATOM 3634 C CA . LEU A 1 452 ? -34.671 15.769 -11.112 1.00 13.68 452 LEU A CA 1
ATOM 3635 C C . LEU A 1 452 ? -34.504 14.639 -12.114 1.00 14.44 452 LEU A C 1
ATOM 3636 O O . LEU A 1 452 ? -34.368 13.463 -11.768 1.00 14.31 452 LEU A O 1
ATOM 3641 N N . ARG A 1 453 ? -34.547 15.007 -13.389 1.00 13.07 453 ARG A N 1
ATOM 3642 C CA . ARG A 1 453 ? -34.337 14.025 -14.439 1.00 13.32 453 ARG A CA 1
ATOM 3643 C C . ARG A 1 453 ? -33.766 14.724 -15.664 1.00 15.14 453 ARG A C 1
ATOM 3644 O O . ARG A 1 453 ? -34.129 15.868 -15.958 1.00 14.87 453 ARG A O 1
ATOM 3652 N N . GLN A 1 454 ? -32.862 14.033 -16.363 1.00 12.38 454 GLN A N 1
ATOM 3653 C CA . GLN A 1 454 ? -32.396 14.492 -17.669 1.00 10.64 454 GLN A CA 1
ATOM 3654 C C . GLN A 1 454 ? -32.480 13.349 -18.672 1.00 15.56 454 GLN A C 1
ATOM 3655 O O . GLN A 1 454 ? -33.360 12.484 -18.560 1.00 21.11 454 GLN A O 1
ATOM 3661 N N . PHE A 1 455 ? -31.570 13.315 -19.638 1.00 13.69 455 PHE A N 1
ATOM 3662 C CA . PHE A 1 455 ? -31.687 12.375 -20.751 1.00 15.29 455 PHE A CA 1
ATOM 3663 C C . PHE A 1 455 ? -31.053 11.021 -20.480 1.00 17.52 455 PHE A C 1
ATOM 3664 O O . PHE A 1 455 ? -31.318 10.075 -21.232 1.00 17.80 455 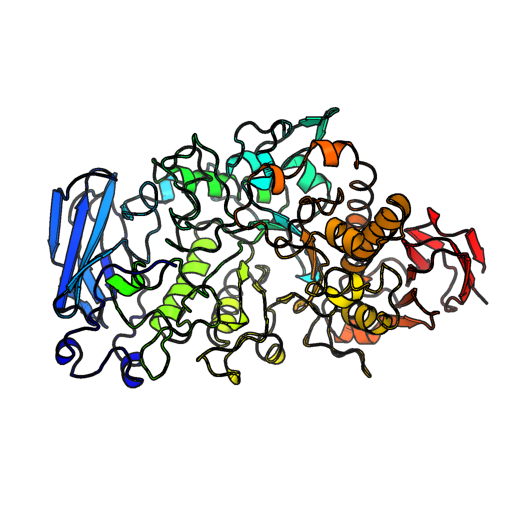PHE A O 1
ATOM 3672 N N . ALA A 1 456 ? -30.215 10.908 -19.452 1.00 14.49 456 ALA A N 1
ATOM 3673 C CA . ALA A 1 456 ? -29.414 9.707 -19.254 1.00 14.61 456 ALA A CA 1
ATOM 3674 C C . ALA A 1 456 ? -30.239 8.576 -18.655 1.00 19.14 456 ALA A C 1
ATOM 3675 O O . ALA A 1 456 ? -31.042 8.783 -17.741 1.00 17.94 456 ALA A O 1
ATOM 3677 N N . VAL A 1 457 ? -30.049 7.375 -19.192 1.00 16.85 457 VAL A N 1
ATOM 3678 C CA . VAL A 1 457 ? -30.599 6.196 -18.537 1.00 16.66 457 VAL A CA 1
ATOM 3679 C C . VAL A 1 457 ? -29.667 5.745 -17.420 1.00 19.20 457 VAL A C 1
ATOM 3680 O O . VAL A 1 457 ? -30.113 5.386 -16.322 1.00 20.03 457 VAL A O 1
ATOM 3684 N N . GLU A 1 458 ? -28.365 5.775 -17.685 1.00 17.16 458 GLU A N 1
ATOM 3685 C CA . GLU A 1 458 ? -27.307 5.387 -16.770 1.00 17.22 458 GLU A CA 1
ATOM 3686 C C . GLU A 1 458 ? -26.274 6.502 -16.707 1.00 15.40 458 GLU A C 1
ATOM 3687 O O . GLU A 1 458 ? -26.103 7.252 -17.675 1.00 14.38 458 GLU A O 1
ATOM 3693 N N . PRO A 1 459 ? -25.573 6.642 -15.581 1.00 14.88 459 PRO A N 1
ATOM 3694 C CA . PRO A 1 459 ? -24.642 7.774 -15.454 1.00 12.99 459 PRO A CA 1
ATOM 3695 C C . PRO A 1 459 ? -23.480 7.714 -16.427 1.00 15.42 459 PRO A C 1
ATOM 3696 O O . PRO A 1 459 ? -22.820 8.741 -16.626 1.00 15.99 459 PRO A O 1
ATOM 3700 N N . VAL A 1 460 ? -23.195 6.556 -17.034 1.00 11.36 460 VAL A N 1
ATOM 3701 C CA . VAL A 1 460 ? -22.162 6.508 -18.066 1.00 15.28 460 VAL A CA 1
ATOM 3702 C C . VAL A 1 460 ? -22.555 7.288 -19.308 1.00 19.49 460 VAL A C 1
ATOM 3703 O O . VAL A 1 460 ? -21.712 7.497 -20.193 1.00 18.92 460 VAL A O 1
ATOM 3707 N N . GLN A 1 461 ? -23.810 7.722 -19.407 1.00 11.92 461 GLN A N 1
ATOM 3708 C CA . GLN A 1 461 ? -24.252 8.500 -20.555 1.00 14.04 461 GLN A CA 1
ATOM 3709 C C . GLN A 1 461 ? -24.097 9.998 -20.361 1.00 14.97 461 GLN A C 1
ATOM 3710 O O . GLN A 1 461 ? -24.442 10.753 -21.271 1.00 15.38 461 GLN A O 1
ATOM 3716 N N . SER A 1 462 ? -23.574 10.453 -19.221 1.00 13.22 462 SER A N 1
ATOM 3717 C CA . SER A 1 462 ? -23.512 11.878 -18.915 1.00 10.75 462 SER A CA 1
ATOM 3718 C C . SER A 1 462 ? -22.071 12.332 -18.696 1.00 15.29 462 SER A C 1
ATOM 3719 O O . SER A 1 462 ? -21.405 11.892 -17.749 1.00 15.67 462 SER A O 1
ATOM 3722 N N . VAL A 1 463 ? -21.603 13.229 -19.554 1.00 10.73 463 VAL A N 1
ATOM 3723 C CA . VAL A 1 463 ? -20.272 13.813 -19.438 1.00 10.92 463 VAL A CA 1
ATOM 3724 C C . VAL A 1 463 ? -20.447 15.215 -18.868 1.00 12.09 463 VAL A C 1
ATOM 3725 O O . VAL A 1 463 ? -21.101 16.062 -19.493 1.00 12.03 463 VAL A O 1
ATOM 3729 N N . ASN A 1 464 ? -19.866 15.454 -17.686 1.00 10.11 464 ASN A N 1
ATOM 3730 C CA . ASN A 1 464 ? -19.991 16.720 -16.963 1.00 9.88 464 ASN A CA 1
ATOM 3731 C C . ASN A 1 464 ? -18.814 17.636 -17.254 1.00 13.14 464 ASN A C 1
ATOM 3732 O O . ASN A 1 464 ? -17.658 17.202 -17.199 1.00 11.77 464 ASN A O 1
ATOM 3737 N N . TYR A 1 465 ? -19.102 18.915 -17.517 1.00 11.02 465 TYR A N 1
ATOM 3738 C CA . TYR A 1 465 ? -18.038 19.838 -17.888 1.00 11.11 465 TYR A CA 1
ATOM 3739 C C . TYR A 1 465 ? -18.528 21.268 -17.713 1.00 13.22 465 TYR A C 1
ATOM 3740 O O . TYR A 1 465 ? -19.727 21.535 -17.797 1.00 11.88 465 TYR A O 1
ATOM 3749 N N . VAL A 1 466 ? -17.585 22.178 -17.454 1.00 13.09 466 VAL A N 1
ATOM 3750 C CA . VAL A 1 466 ? -17.899 23.604 -17.385 1.00 12.58 466 VAL A CA 1
ATOM 3751 C C . VAL A 1 466 ? -16.958 24.380 -18.302 1.00 14.56 466 VAL A C 1
ATOM 3752 O O . VAL A 1 466 ? -16.962 25.613 -18.309 1.00 14.93 466 VAL A O 1
ATOM 3756 N N . GLU A 1 467 ? -16.147 23.670 -19.076 1.00 10.44 467 GLU A N 1
ATOM 3757 C CA . GLU A 1 467 ? -15.261 24.332 -20.025 1.00 13.30 467 GLU A CA 1
ATOM 3758 C C . GLU A 1 467 ? -14.884 23.317 -21.090 1.00 13.40 467 GLU A C 1
ATOM 3759 O O . GLU A 1 467 ? -14.746 22.126 -20.798 1.00 12.64 467 GLU A O 1
ATOM 3765 N N . CYS A 1 468 ? -14.782 23.786 -22.327 1.00 13.94 468 CYS A N 1
ATOM 3766 C CA . CYS A 1 468 ? -14.231 22.995 -23.417 1.00 13.99 468 CYS A CA 1
ATOM 3767 C C . CYS A 1 468 ? -13.660 23.976 -24.436 1.00 14.10 468 CYS A C 1
ATOM 3768 O O . CYS A 1 468 ? -13.562 25.176 -24.164 1.00 13.93 468 CYS A O 1
ATOM 3771 N N . HIS A 1 469 ? -13.233 23.462 -25.595 1.00 13.63 469 HIS A N 1
ATOM 3772 C CA . HIS A 1 469 ? -12.634 24.346 -26.595 1.00 13.71 469 HIS A CA 1
ATOM 3773 C C . HIS A 1 469 ? -13.645 25.353 -27.130 1.00 15.31 469 HIS A C 1
ATOM 3774 O O . HIS A 1 469 ? -13.276 26.488 -27.468 1.00 15.08 469 HIS A O 1
ATOM 3781 N N . ASP A 1 470 ? -14.916 24.966 -27.198 1.00 13.89 470 ASP A N 1
ATOM 3782 C CA . ASP A 1 470 ? -15.986 25.819 -27.700 1.00 15.30 470 ASP A CA 1
ATOM 3783 C C . ASP A 1 470 ? -16.394 26.871 -26.670 1.00 16.77 470 ASP A C 1
ATOM 3784 O O . ASP A 1 470 ? -16.369 26.627 -25.464 1.00 14.60 470 ASP A O 1
ATOM 3789 N N . ASN A 1 471 ? -16.823 28.031 -27.167 1.00 14.90 471 ASN A N 1
ATOM 3790 C CA . ASN A 1 471 ? -17.403 29.086 -26.337 1.00 16.63 471 ASN A CA 1
ATOM 3791 C C . ASN A 1 471 ? -16.374 29.664 -25.371 1.00 14.06 471 ASN A C 1
ATOM 3792 O O . ASN A 1 471 ? -15.192 29.320 -25.439 1.00 15.83 471 ASN A O 1
ATOM 3797 N N . HIS A 1 472 ? -16.782 30.584 -24.501 1.00 13.63 472 HIS A N 1
ATOM 3798 C CA . HIS A 1 472 ? -15.809 31.211 -23.616 1.00 13.21 472 HIS A CA 1
ATOM 3799 C C . HIS A 1 472 ? -15.245 30.198 -22.632 1.00 15.06 472 HIS A C 1
ATOM 3800 O O . HIS A 1 472 ? -15.938 29.276 -22.200 1.00 13.28 472 HIS A O 1
ATOM 3807 N N . THR A 1 473 ? -13.983 30.393 -22.251 1.00 11.49 473 THR A N 1
ATOM 3808 C CA . THR A 1 473 ? -13.465 29.624 -21.123 1.00 11.72 473 THR A CA 1
ATOM 3809 C C . THR A 1 473 ? -14.273 29.951 -19.865 1.00 15.71 473 THR A C 1
ATOM 3810 O O . THR A 1 473 ? -14.988 30.958 -19.791 1.00 11.65 473 THR A O 1
ATOM 3814 N N . LEU A 1 474 ? -14.176 29.065 -18.868 1.00 13.77 474 LEU A N 1
ATOM 3815 C CA . LEU A 1 474 ? -14.905 29.292 -17.623 1.00 12.31 474 LEU A CA 1
ATOM 3816 C C . LEU A 1 474 ? -14.500 30.618 -16.993 1.00 10.60 474 LEU A C 1
ATOM 3817 O O . LEU A 1 474 ? -15.355 31.399 -16.562 1.00 10.45 474 LEU A O 1
ATOM 3822 N N . TRP A 1 475 ? -13.199 30.904 -16.963 1.00 11.75 475 TRP A N 1
ATOM 3823 C CA . TRP A 1 475 ? -12.737 32.192 -16.449 1.00 13.13 475 TRP A CA 1
ATOM 3824 C C . TRP A 1 475 ? -13.333 33.363 -17.237 1.00 13.48 475 TRP A C 1
ATOM 3825 O O . TRP A 1 475 ? -13.796 34.354 -16.653 1.00 12.43 475 TRP A O 1
ATOM 3836 N N . ASP A 1 476 ? -13.316 33.284 -18.567 1.00 10.51 476 ASP A N 1
ATOM 3837 C CA . ASP A 1 476 ? -13.806 34.417 -19.346 1.00 12.68 476 ASP A CA 1
ATOM 3838 C C . ASP A 1 476 ? -15.319 34.574 -19.211 1.00 14.59 476 ASP A C 1
ATOM 3839 O O . ASP A 1 476 ? -15.827 35.702 -19.208 1.00 15.73 476 ASP A O 1
ATOM 3844 N N . LYS A 1 477 ? -16.051 33.463 -19.092 1.00 11.96 477 LYS A N 1
ATOM 3845 C CA . LYS A 1 477 ? -17.493 33.534 -18.850 1.00 12.83 477 LYS A CA 1
ATOM 3846 C C . LYS A 1 477 ? -17.796 34.153 -17.488 1.00 13.52 477 LYS A C 1
ATOM 3847 O O . LYS A 1 477 ? -18.701 34.988 -17.370 1.00 15.14 477 LYS A O 1
ATOM 3853 N N . ILE A 1 478 ? -17.053 33.761 -16.449 1.00 11.00 478 ILE A N 1
ATOM 3854 C CA . ILE A 1 478 ? -17.248 34.371 -15.133 1.00 11.96 478 ILE A CA 1
ATOM 3855 C C . ILE A 1 478 ? -17.003 35.877 -15.206 1.00 18.16 478 ILE A C 1
ATOM 3856 O O . ILE A 1 478 ? -17.767 36.673 -14.649 1.00 17.19 478 ILE A O 1
ATOM 3861 N N . GLU A 1 479 ? -15.955 36.293 -15.916 1.00 15.50 479 GLU A N 1
ATOM 3862 C CA . GLU A 1 479 ? -15.672 37.724 -16.022 1.00 16.02 479 GLU A CA 1
ATOM 3863 C C . GLU A 1 479 ? -16.836 38.479 -16.663 1.00 21.11 479 GLU A C 1
ATOM 3864 O O . GLU A 1 479 ? -17.244 39.544 -16.178 1.00 18.55 479 GLU A O 1
ATOM 3870 N N . LEU A 1 480 ? -17.389 37.938 -17.749 1.00 18.26 480 LEU A N 1
ATOM 3871 C CA . LEU A 1 480 ? -18.468 38.611 -18.463 1.00 19.79 480 LEU A CA 1
ATOM 3872 C C . LEU A 1 480 ? -19.783 38.596 -17.690 1.00 20.45 480 LEU A C 1
ATOM 3873 O O . LEU A 1 480 ? -20.629 39.468 -17.918 1.00 20.46 480 LEU A O 1
ATOM 3878 N N . SER A 1 481 ? -19.980 37.647 -16.774 1.00 15.12 481 SER A N 1
ATOM 3879 C CA . SER A 1 481 ? -21.235 37.559 -16.033 1.00 18.93 481 SER A CA 1
ATOM 3880 C C . SER A 1 481 ? -21.143 38.106 -14.608 1.00 16.26 481 SER A C 1
ATOM 3881 O O . SER A 1 481 ? -22.151 38.103 -13.895 1.00 16.45 481 SER A O 1
ATOM 3884 N N . THR A 1 482 ? -19.978 38.587 -14.169 1.00 17.88 482 THR A N 1
ATOM 3885 C CA . THR A 1 482 ? -19.822 39.160 -12.827 1.00 16.35 482 THR A CA 1
ATOM 3886 C C . THR A 1 482 ? -19.127 40.518 -12.886 1.00 21.10 482 THR A C 1
ATOM 3887 O O . THR A 1 482 ? -18.109 40.731 -12.223 1.00 21.39 482 THR A O 1
ATOM 3891 N N . PRO A 1 483 ? -19.666 41.475 -13.655 1.00 17.53 483 PRO A N 1
ATOM 3892 C CA . PRO A 1 483 ? -18.961 42.763 -13.811 1.00 28.61 483 PRO A CA 1
ATOM 3893 C C . PRO A 1 483 ? -18.678 43.484 -12.499 1.00 27.69 483 PRO A C 1
ATOM 3894 O O . PRO A 1 483 ? -17.689 44.222 -12.417 1.00 30.78 483 PRO A O 1
ATOM 3898 N N . GLY A 1 484 ? -19.496 43.287 -11.470 1.00 23.33 484 GLY A N 1
ATOM 3899 C CA . GLY A 1 484 ? -19.253 43.934 -10.198 1.00 32.65 484 GLY A CA 1
ATOM 3900 C C . GLY A 1 484 ? -18.348 43.211 -9.221 1.00 36.22 484 GLY A C 1
ATOM 3901 O O . GLY A 1 484 ? -18.169 43.684 -8.092 1.00 36.56 484 GLY A O 1
ATOM 3902 N N . ALA A 1 485 ? -17.756 42.085 -9.603 1.00 24.46 485 ALA A N 1
ATOM 3903 C CA . ALA A 1 485 ? -16.999 41.267 -8.664 1.00 23.42 485 ALA A CA 1
ATOM 3904 C C . ALA A 1 485 ? -15.500 41.502 -8.798 1.00 23.92 485 ALA A C 1
ATOM 3905 O O . ALA A 1 485 ? -15.006 41.877 -9.863 1.00 29.00 485 ALA A O 1
ATOM 3907 N N . SER A 1 486 ? -14.777 41.249 -7.703 1.00 22.93 486 SER A N 1
ATOM 3908 C CA . SER A 1 486 ? -13.324 41.302 -7.724 1.00 25.13 486 SER A CA 1
ATOM 3909 C C . SER A 1 486 ? -12.765 40.009 -8.304 1.00 31.58 486 SER A C 1
ATOM 3910 O O . SER A 1 486 ? -13.438 38.974 -8.337 1.00 19.13 486 SER A O 1
ATOM 3913 N N . ASP A 1 487 ? -11.505 40.062 -8.744 1.00 24.97 487 ASP A N 1
ATOM 3914 C CA . ASP A 1 487 ? -10.907 38.853 -9.302 1.00 28.90 487 ASP A CA 1
ATOM 3915 C C . ASP A 1 487 ? -10.768 37.771 -8.234 1.00 22.50 487 ASP A C 1
ATOM 3916 O O . ASP A 1 487 ? -10.862 36.580 -8.544 1.00 20.22 487 ASP A O 1
ATOM 3921 N N . GLU A 1 488 ? -10.595 38.159 -6.966 1.00 24.01 488 GLU A N 1
ATOM 3922 C CA . GLU A 1 488 ? -10.525 37.164 -5.899 1.00 24.37 488 GLU A CA 1
ATOM 3923 C C . GLU A 1 488 ? -11.864 36.452 -5.701 1.00 20.39 488 GLU A C 1
ATOM 3924 O O . GLU A 1 488 ? -11.901 35.241 -5.452 1.00 20.29 488 GLU A O 1
ATOM 3930 N N . GLU A 1 489 ? -12.975 37.180 -5.816 1.00 20.06 489 GLU A N 1
ATOM 3931 C CA . GLU A 1 489 ? -14.279 36.530 -5.768 1.00 15.90 489 GLU A CA 1
ATOM 3932 C C . GLU A 1 489 ? -14.485 35.633 -6.986 1.00 16.85 489 GLU A C 1
ATOM 3933 O O . GLU A 1 489 ? -15.081 34.552 -6.878 1.00 15.85 489 GLU A O 1
ATOM 3939 N N . ARG A 1 490 ? -13.981 36.059 -8.145 1.00 15.19 490 ARG A N 1
ATOM 3940 C CA . ARG A 1 490 ? -14.138 35.269 -9.363 1.00 14.31 490 ARG A CA 1
ATOM 3941 C C . ARG A 1 490 ? -13.358 33.959 -9.287 1.00 14.47 490 ARG A C 1
ATOM 3942 O O . ARG A 1 490 ? -13.825 32.920 -9.778 1.00 13.13 490 ARG A O 1
ATOM 3950 N N . ARG A 1 491 ? -12.160 33.993 -8.701 1.00 13.51 491 ARG A N 1
ATOM 3951 C CA . ARG A 1 491 ? -11.385 32.764 -8.539 1.00 17.38 491 ARG A CA 1
ATOM 3952 C C . ARG A 1 491 ? -12.110 31.761 -7.651 1.00 13.54 491 ARG A C 1
ATOM 3953 O O . ARG A 1 491 ? -12.030 30.548 -7.885 1.00 12.19 491 ARG A O 1
ATOM 3961 N N . ALA A 1 492 ? -12.833 32.236 -6.642 1.00 12.31 492 ALA A N 1
ATOM 3962 C CA . ALA A 1 492 ? -13.579 31.303 -5.804 1.00 11.67 492 ALA A CA 1
ATOM 3963 C C . ALA A 1 492 ? -14.735 30.668 -6.579 1.00 10.85 492 ALA A C 1
ATOM 3964 O O . ALA A 1 492 ? -15.011 29.477 -6.415 1.00 13.31 492 ALA A O 1
ATOM 3966 N N . MET A 1 493 ? -15.410 31.442 -7.442 1.00 11.68 493 MET A N 1
ATOM 3967 C CA . MET A 1 493 ? -16.451 30.871 -8.300 1.00 9.98 493 MET A CA 1
ATOM 3968 C C . MET A 1 493 ? -15.870 29.828 -9.251 1.00 11.31 493 MET A C 1
ATOM 3969 O O . MET A 1 493 ? -16.478 28.776 -9.480 1.00 10.18 493 MET A O 1
ATOM 3974 N N . HIS A 1 494 ? -14.705 30.127 -9.829 1.00 11.17 494 HIS A N 1
ATOM 3975 C CA . HIS A 1 494 ? -14.032 29.200 -10.739 1.00 11.91 494 HIS A CA 1
ATOM 3976 C C . HIS A 1 494 ? -13.746 27.873 -10.044 1.00 12.06 494 HIS A C 1
ATOM 3977 O O . HIS A 1 494 ? -14.066 26.797 -10.568 1.00 11.32 494 HIS A O 1
ATOM 3984 N N . ARG A 1 495 ? -13.142 27.936 -8.850 1.00 10.56 495 ARG A N 1
ATOM 3985 C CA . ARG A 1 495 ? -12.831 26.721 -8.099 1.00 12.53 495 ARG A CA 1
ATOM 3986 C C . ARG A 1 495 ? -14.088 25.930 -7.764 1.00 10.43 495 ARG A C 1
ATOM 3987 O O . ARG A 1 495 ? -14.062 24.693 -7.751 1.00 11.99 495 ARG A O 1
ATOM 3995 N N . LEU A 1 496 ? -15.185 26.624 -7.448 1.00 9.91 496 LEU A N 1
ATOM 3996 C CA . LEU A 1 496 ? -16.430 25.926 -7.132 1.00 10.23 496 LEU A CA 1
ATOM 3997 C C . LEU A 1 496 ? -16.950 25.163 -8.344 1.00 9.75 496 LEU A C 1
ATOM 3998 O O . LEU A 1 496 ? -17.377 24.008 -8.228 1.00 9.42 496 LEU A O 1
ATOM 4003 N N . ALA A 1 497 ? -16.906 25.786 -9.525 1.00 9.22 497 ALA A N 1
ATOM 4004 C CA . ALA A 1 497 ? -17.365 25.109 -10.733 1.00 10.13 497 ALA A CA 1
ATOM 4005 C C . ALA A 1 497 ? -16.558 23.840 -11.002 1.00 12.77 497 ALA A C 1
ATOM 4006 O O . ALA A 1 497 ? -17.125 22.803 -11.357 1.00 10.86 497 ALA A O 1
ATOM 4008 N N . SER A 1 498 ? -15.238 23.887 -10.807 1.00 10.53 498 SER A N 1
ATOM 4009 C CA . SER A 1 498 ? -14.433 22.686 -11.020 1.00 11.81 498 SER A CA 1
ATOM 4010 C C . SER A 1 498 ? -14.786 21.600 -10.007 1.00 12.43 498 SER A C 1
ATOM 4011 O O . SER A 1 498 ? -14.856 20.413 -10.347 1.00 11.96 498 SER A O 1
ATOM 4014 N N . ALA A 1 499 ? -15.039 21.996 -8.765 1.00 10.19 499 ALA A N 1
ATOM 4015 C CA . ALA A 1 499 ? -15.403 21.030 -7.736 1.00 13.34 499 ALA A CA 1
ATOM 4016 C C . ALA A 1 499 ? -16.733 20.353 -8.051 1.00 10.89 499 ALA A C 1
ATOM 4017 O O . ALA A 1 499 ? -16.897 19.150 -7.799 1.00 11.65 499 ALA A O 1
ATOM 4019 N N . ILE A 1 500 ? -17.681 21.094 -8.629 1.00 9.29 500 ILE A N 1
ATOM 4020 C CA . ILE A 1 500 ? -18.973 20.503 -8.972 1.00 9.25 500 ILE A CA 1
ATOM 4021 C C . ILE A 1 500 ? -18.799 19.423 -10.041 1.00 12.85 500 ILE A C 1
ATOM 4022 O O . ILE A 1 500 ? -19.370 18.326 -9.938 1.00 12.24 500 ILE A O 1
ATOM 4027 N N . VAL A 1 501 ? -17.984 19.699 -11.062 1.00 9.64 501 VAL A N 1
ATOM 4028 C CA . VAL A 1 501 ? -17.707 18.690 -12.088 1.00 10.49 501 VAL A CA 1
ATOM 4029 C C . VAL A 1 501 ? -17.114 17.425 -11.463 1.00 15.03 501 VAL A C 1
ATOM 4030 O O . VAL A 1 501 ? -17.525 16.300 -11.785 1.00 12.82 501 VAL A O 1
ATOM 4034 N N . LEU A 1 502 ? -16.141 17.584 -10.560 1.00 14.51 502 LEU A N 1
ATOM 4035 C CA . LEU A 1 502 ? -15.407 16.415 -10.082 1.00 14.16 502 LEU A CA 1
ATOM 4036 C C . LEU A 1 502 ? -16.104 15.676 -8.944 1.00 13.18 502 LEU A C 1
ATOM 4037 O O . LEU A 1 502 ? -15.684 14.559 -8.614 1.00 12.09 502 LEU A O 1
ATOM 4042 N N . THR A 1 503 ? -17.179 16.227 -8.366 1.00 11.69 503 THR A N 1
ATOM 4043 C CA . THR A 1 503 ? -17.941 15.519 -7.339 1.00 9.09 503 THR A CA 1
ATOM 4044 C C . THR A 1 503 ? -19.331 15.101 -7.803 1.00 13.56 503 THR A C 1
ATOM 4045 O O . THR A 1 503 ? -20.110 14.588 -6.991 1.00 13.51 503 THR A O 1
ATOM 4049 N N . SER A 1 504 ? -19.649 15.268 -9.087 1.00 11.48 504 SER A N 1
ATOM 4050 C CA . SER A 1 504 ? -20.928 14.828 -9.638 1.00 11.41 504 SER A CA 1
ATOM 4051 C C . SER A 1 504 ? -20.816 13.421 -10.223 1.00 12.97 504 SER A C 1
ATOM 4052 O O . SER A 1 504 ? -19.749 13.005 -10.690 1.00 12.48 504 SER A O 1
ATOM 4055 N N . GLN A 1 505 ? -21.931 12.687 -10.189 1.00 10.86 505 GLN A N 1
ATOM 4056 C CA . GLN A 1 505 ? -21.968 11.387 -10.853 1.00 11.96 505 GLN A CA 1
ATOM 4057 C C . GLN A 1 505 ? -21.848 11.579 -12.358 1.00 13.57 505 GLN A C 1
ATOM 4058 O O . GLN A 1 505 ? -22.235 12.613 -12.890 1.00 15.09 505 GLN A O 1
ATOM 4064 N N . GLY A 1 506 ? -21.314 10.567 -13.046 1.00 12.92 506 GLY A N 1
ATOM 4065 C CA . GLY A 1 506 ? -21.115 10.653 -14.487 1.00 11.91 506 GLY A CA 1
ATOM 4066 C C . GLY A 1 506 ? -19.639 10.684 -14.815 1.00 16.78 506 GLY A C 1
ATOM 4067 O O . GLY A 1 506 ? -18.833 10.191 -14.022 1.00 12.69 506 GLY A O 1
ATOM 4068 N N . ILE A 1 507 ? -19.264 11.276 -15.947 1.00 12.14 507 ILE A N 1
ATOM 4069 C CA . ILE A 1 507 ? -17.883 11.242 -16.416 1.00 10.48 507 ILE A CA 1
ATOM 4070 C C . ILE A 1 507 ? -17.323 12.666 -16.386 1.00 11.01 507 ILE A C 1
ATOM 4071 O O . ILE A 1 507 ? -17.740 13.504 -17.200 1.00 11.68 507 ILE A O 1
ATOM 4076 N N . PRO A 1 508 ? -16.338 12.971 -15.539 1.00 11.46 508 PRO A N 1
ATOM 4077 C CA . PRO A 1 508 ? -15.841 14.350 -15.471 1.00 10.78 508 PRO A CA 1
ATOM 4078 C C . PRO A 1 508 ? -14.924 14.682 -16.636 1.00 12.66 508 PRO A C 1
ATOM 4079 O O . PRO A 1 508 ? -14.095 13.871 -17.053 1.00 11.79 508 PRO A O 1
ATOM 4083 N N . PHE A 1 509 ? -15.065 15.914 -17.131 1.00 9.22 509 PHE A N 1
ATOM 4084 C CA . PHE A 1 509 ? -14.368 16.390 -18.318 1.00 11.22 509 PHE A CA 1
ATOM 4085 C C . PHE A 1 509 ? -13.811 17.772 -18.012 1.00 12.64 509 PHE A C 1
ATOM 4086 O O . PHE A 1 509 ? -14.569 18.671 -17.627 1.00 14.09 509 PHE A O 1
ATOM 4094 N N . LEU A 1 510 ? -12.499 17.937 -18.198 1.00 9.51 510 LEU A N 1
ATOM 4095 C CA . LEU A 1 510 ? -11.790 19.193 -17.959 1.00 11.37 510 LEU A CA 1
ATOM 4096 C C . LEU A 1 510 ? -11.149 19.680 -19.248 1.00 11.40 510 LEU A C 1
ATOM 4097 O O . LEU A 1 510 ? -10.629 18.883 -20.032 1.00 12.87 510 LEU A O 1
ATOM 4102 N N . HIS A 1 511 ? -11.170 20.992 -19.457 1.00 9.23 511 HIS A N 1
ATOM 4103 C CA . HIS A 1 511 ? -10.470 21.596 -20.579 1.00 12.25 511 HIS A CA 1
ATOM 4104 C C . HIS A 1 511 ? -9.029 21.885 -20.170 1.00 11.22 511 HIS A C 1
ATOM 4105 O O . HIS A 1 511 ? -8.788 22.383 -19.072 1.00 13.45 511 HIS A O 1
ATOM 4112 N N . ALA A 1 512 ? -8.067 21.563 -21.042 1.00 11.33 512 ALA A N 1
ATOM 4113 C CA . ALA A 1 512 ? -6.674 21.866 -20.715 1.00 11.76 512 ALA A CA 1
ATOM 4114 C C . ALA A 1 512 ? -6.517 23.335 -20.341 1.00 12.89 512 ALA A C 1
ATOM 4115 O O . ALA A 1 512 ? -6.964 24.227 -21.068 1.00 14.01 512 ALA A O 1
ATOM 4117 N N . GLY A 1 513 ? -5.875 23.586 -19.207 1.00 10.77 513 GLY A N 1
ATOM 4118 C CA . GLY A 1 513 ? -5.709 24.942 -18.733 1.00 12.06 513 GLY A CA 1
ATOM 4119 C C . GLY A 1 513 ? -6.780 25.422 -17.776 1.00 12.34 513 GLY A C 1
ATOM 4120 O O . GLY A 1 513 ? -6.595 26.471 -17.140 1.00 12.79 513 GLY A O 1
ATOM 4121 N N . GLN A 1 514 ? -7.899 24.699 -17.659 1.00 11.69 514 GLN A N 1
ATOM 4122 C CA . GLN A 1 514 ? -8.883 25.015 -16.628 1.00 11.47 514 GLN A CA 1
ATOM 4123 C C . GLN A 1 514 ? -8.240 25.041 -15.246 1.00 13.23 514 GLN A C 1
ATOM 4124 O O . GLN A 1 514 ? -8.618 25.859 -14.393 1.00 14.07 514 GLN A O 1
ATOM 4130 N N . GLU A 1 515 ? -7.233 24.184 -15.030 1.00 12.15 515 GLU A N 1
ATOM 4131 C CA . GLU A 1 515 ? -6.525 24.123 -13.755 1.00 14.41 515 GLU A CA 1
ATOM 4132 C C . GLU A 1 515 ? -5.810 25.428 -13.416 1.00 16.56 515 GLU A C 1
ATOM 4133 O O . GLU A 1 515 ? -5.604 25.714 -12.233 1.00 15.72 515 GLU A O 1
ATOM 4139 N N . PHE A 1 516 ? -5.409 26.234 -14.416 1.00 11.57 516 PHE A N 1
ATOM 4140 C CA . PHE A 1 516 ? -4.804 27.534 -14.119 1.00 10.74 516 PHE A CA 1
ATOM 4141 C C . PHE A 1 516 ? -5.647 28.686 -14.667 1.00 14.49 516 PHE A C 1
ATOM 4142 O O . PHE A 1 516 ? -5.122 29.741 -15.041 1.00 15.81 516 PHE A O 1
ATOM 4150 N N . MET A 1 517 ? -6.968 28.491 -14.677 1.00 13.03 517 MET A N 1
ATOM 4151 C CA A MET A 1 517 ? -7.938 29.534 -15.006 0.50 12.76 517 MET A CA 1
ATOM 4152 C CA B MET A 1 517 ? -7.930 29.547 -15.003 0.50 12.76 517 MET A CA 1
ATOM 4153 C C . MET A 1 517 ? -7.666 30.143 -16.383 1.00 11.03 517 MET A C 1
ATOM 4154 O O . MET A 1 517 ? -7.672 31.360 -16.567 1.00 13.32 517 MET A O 1
ATOM 4163 N N . ARG A 1 518 ? -7.455 29.263 -17.360 1.00 11.68 518 ARG A N 1
ATOM 4164 C CA . ARG A 1 518 ? -7.138 29.653 -18.730 1.00 13.22 518 ARG A CA 1
ATOM 4165 C C . ARG A 1 518 ? -8.064 30.744 -19.254 1.00 14.02 518 ARG A C 1
ATOM 4166 O O . ARG A 1 518 ? -9.289 30.666 -19.117 1.00 13.77 518 ARG A O 1
ATOM 4174 N N . THR A 1 519 ? -7.467 31.755 -19.881 1.00 15.30 519 THR A N 1
ATOM 4175 C CA . THR A 1 519 ? -8.214 32.825 -20.521 1.00 12.68 519 THR A CA 1
ATOM 4176 C C . THR A 1 519 ? -7.827 32.885 -21.990 1.00 13.51 519 THR A C 1
ATOM 4177 O O . THR A 1 519 ? -6.710 32.522 -22.375 1.00 14.52 519 THR A O 1
ATOM 4181 N N . LYS A 1 520 ? -8.792 33.289 -22.811 1.00 13.32 520 LYS A N 1
ATOM 4182 C CA . LYS A 1 520 ? -8.573 33.597 -24.216 1.00 14.66 520 LYS A CA 1
ATOM 4183 C C . LYS A 1 520 ? -8.771 35.089 -24.481 1.00 17.49 520 LYS A C 1
ATOM 4184 O O . LYS A 1 520 ? -9.036 35.488 -25.615 1.00 15.67 520 LYS A O 1
ATOM 4190 N N . GLY A 1 521 ? -8.671 35.915 -23.440 1.00 16.83 521 GLY A N 1
ATOM 4191 C CA . GLY A 1 521 ? -8.869 37.340 -23.602 1.00 18.34 521 GLY A CA 1
ATOM 4192 C C . GLY A 1 521 ? -10.271 37.728 -23.994 1.00 24.71 521 GLY A C 1
ATOM 4193 O O . GLY A 1 521 ? -10.462 38.784 -24.605 1.00 22.50 521 GLY A O 1
ATOM 4194 N N . GLY A 1 522 ? -11.263 36.898 -23.669 1.00 16.15 522 GLY A N 1
ATOM 4195 C CA . GLY A 1 522 ? -12.637 37.172 -24.002 1.00 17.81 522 GLY A CA 1
ATOM 4196 C C . GLY A 1 522 ? -13.081 36.662 -25.354 1.00 19.78 522 GLY A C 1
ATOM 4197 O O . GLY A 1 522 ? -14.244 36.878 -25.727 1.00 19.06 522 GLY A O 1
ATOM 4198 N N . VAL A 1 523 ? -12.199 35.994 -26.100 1.00 19.70 523 VAL A N 1
ATOM 4199 C CA . VAL A 1 523 ? -12.578 35.445 -27.397 1.00 17.81 523 VAL A CA 1
ATOM 4200 C C . VAL A 1 523 ? -13.551 34.289 -27.194 1.00 19.47 523 VAL A C 1
ATOM 4201 O O . VAL A 1 523 ? -13.276 33.343 -26.441 1.00 20.10 523 VAL A O 1
ATOM 4205 N N . GLU A 1 524 ? -14.693 34.355 -27.882 1.00 16.56 524 GLU A N 1
ATOM 4206 C CA . GLU A 1 524 ? -15.746 33.358 -27.713 1.00 17.20 524 GLU A CA 1
ATOM 4207 C C . GLU A 1 524 ? -15.499 32.106 -28.554 1.00 19.24 524 GLU A C 1
ATOM 4208 O O . GLU A 1 524 ? -15.708 30.987 -28.078 1.00 20.39 524 GLU A O 1
ATOM 4214 N N . ASN A 1 525 ? -15.058 32.264 -29.803 1.00 16.08 525 ASN A N 1
ATOM 4215 C CA . ASN A 1 525 ? -14.909 31.147 -30.742 1.00 17.15 525 ASN A CA 1
ATOM 4216 C C . ASN A 1 525 ? -13.513 31.234 -31.365 1.00 16.10 525 ASN A C 1
ATOM 4217 O O . ASN A 1 525 ? -13.315 31.881 -32.398 1.00 17.26 525 ASN A O 1
ATOM 4222 N N . SER A 1 526 ? -12.538 30.566 -30.748 1.00 14.35 526 SER A N 1
ATOM 4223 C CA . SER A 1 526 ? -11.132 30.791 -31.079 1.00 12.68 526 SER A CA 1
ATOM 4224 C C . SER A 1 526 ? -10.572 29.819 -32.142 1.00 14.82 526 SER A C 1
ATOM 4225 O O . SER A 1 526 ? -9.348 29.686 -32.254 1.00 14.53 526 SER A O 1
ATOM 4228 N N . TYR A 1 527 ? -11.433 29.215 -32.975 1.00 14.87 527 TYR A N 1
ATOM 4229 C CA . TYR A 1 527 ? -11.013 28.138 -33.880 1.00 16.25 527 TYR A CA 1
ATOM 4230 C C . TYR A 1 527 ? -9.855 28.524 -34.808 1.00 18.92 527 TYR A C 1
ATOM 4231 O O . TYR A 1 527 ? -9.046 27.662 -35.185 1.00 14.30 527 TYR A O 1
ATOM 4240 N N . LYS A 1 528 ? -9.747 29.791 -35.204 1.00 13.41 528 LYS A N 1
ATOM 4241 C CA . LYS A 1 528 ? -8.636 30.184 -36.067 1.00 16.75 528 LYS A CA 1
ATOM 4242 C C . LYS A 1 528 ? -7.909 31.407 -35.524 1.00 18.76 528 LYS A C 1
ATOM 4243 O O . LYS A 1 528 ? -7.151 32.054 -36.259 1.00 17.17 528 LYS A O 1
ATOM 4249 N N . SER A 1 529 ? -8.121 31.725 -34.254 1.00 17.01 529 SER A N 1
ATOM 4250 C CA . SER A 1 529 ? -7.380 32.789 -33.604 1.00 15.07 529 SER A CA 1
ATOM 4251 C C . SER A 1 529 ? -5.899 32.425 -33.492 1.00 17.62 529 SER A C 1
ATOM 4252 O O . SER A 1 529 ? -5.539 31.245 -33.456 1.00 19.10 529 SER A O 1
ATOM 4255 N N . PRO A 1 530 ? -5.020 33.422 -33.428 1.00 16.24 530 PRO A N 1
ATOM 4256 C CA . PRO A 1 530 ? -3.579 33.141 -33.407 1.00 16.20 530 PRO A CA 1
ATOM 4257 C C . PRO A 1 530 ? -3.158 32.462 -32.111 1.00 17.95 530 PRO A C 1
ATOM 4258 O O . PRO A 1 530 ? -3.913 32.357 -31.143 1.00 19.04 530 PRO A O 1
ATOM 4262 N N . ILE A 1 531 ? -1.911 31.990 -32.108 1.00 16.44 531 ILE A N 1
ATOM 4263 C CA . ILE A 1 531 ? -1.421 31.229 -30.960 1.00 18.87 531 ILE A CA 1
ATOM 4264 C C . ILE A 1 531 ? -1.437 32.072 -29.690 1.00 19.30 531 ILE A C 1
ATOM 4265 O O . ILE A 1 531 ? -1.564 31.534 -28.586 1.00 18.24 531 ILE A O 1
ATOM 4270 N N . GLU A 1 532 ? -1.304 33.396 -29.811 1.00 14.22 532 GLU A N 1
ATOM 4271 C CA . GLU A 1 532 ? -1.322 34.225 -28.607 1.00 19.11 532 GLU A CA 1
ATOM 4272 C C . GLU A 1 532 ? -2.651 34.141 -27.869 1.00 21.48 532 GLU A C 1
ATOM 4273 O O . GLU A 1 532 ? -2.701 34.417 -26.660 1.00 21.97 532 GLU A O 1
ATOM 4279 N N . VAL A 1 533 ? -3.716 33.748 -28.564 1.00 14.60 533 VAL A N 1
ATOM 4280 C CA . VAL A 1 533 ? -5.019 33.523 -27.952 1.00 13.45 533 VAL A CA 1
ATOM 4281 C C . VAL A 1 533 ? -5.150 32.092 -27.446 1.00 16.41 533 VAL A C 1
ATOM 4282 O O . VAL A 1 533 ? -5.722 31.856 -26.377 1.00 17.63 533 VAL A O 1
ATOM 4286 N N . ASN A 1 534 ? -4.593 31.129 -28.193 1.00 16.57 534 ASN A N 1
ATOM 4287 C CA . ASN A 1 534 ? -4.924 29.727 -28.003 1.00 14.83 534 ASN A CA 1
ATOM 4288 C C . ASN A 1 534 ? -3.874 28.914 -27.248 1.00 13.46 534 ASN A C 1
ATOM 4289 O O . ASN A 1 534 ? -4.179 27.779 -26.862 1.00 15.56 534 ASN A O 1
ATOM 4294 N N . TRP A 1 535 ? -2.670 29.436 -27.003 1.00 15.51 535 TRP A N 1
ATOM 4295 C CA . TRP A 1 535 ? -1.669 28.566 -26.401 1.00 15.14 535 TRP A CA 1
ATOM 4296 C C . TRP A 1 535 ? -1.998 28.280 -24.934 1.00 15.42 535 TRP A C 1
ATOM 4297 O O . TRP A 1 535 ? -2.732 29.019 -24.273 1.00 15.17 535 TRP A O 1
ATOM 4308 N N . LEU A 1 536 ? -1.490 27.150 -24.441 1.00 12.85 536 LEU A N 1
ATOM 4309 C CA . LEU A 1 536 ? -1.417 26.944 -22.998 1.00 13.20 536 LEU A CA 1
ATOM 4310 C C . LEU A 1 536 ? -0.360 27.891 -22.457 1.00 18.47 536 LEU A C 1
ATOM 4311 O O . LEU A 1 536 ? 0.832 27.749 -22.765 1.00 14.60 536 LEU A O 1
ATOM 4316 N N . ASP A 1 537 ? -0.796 28.882 -21.688 1.00 15.92 537 ASP A N 1
ATOM 4317 C CA . ASP A 1 537 ? 0.084 29.963 -21.255 1.00 15.55 537 ASP A CA 1
ATOM 4318 C C . ASP A 1 537 ? 0.831 29.477 -20.020 1.00 14.08 537 ASP A C 1
ATOM 4319 O O . ASP A 1 537 ? 0.316 29.546 -18.905 1.00 14.36 537 ASP A O 1
ATOM 4324 N N . TRP A 1 538 ? 2.056 28.976 -20.210 1.00 13.91 538 TRP A N 1
ATOM 4325 C CA . TRP A 1 538 ? 2.783 28.404 -19.084 1.00 13.76 538 TRP A CA 1
ATOM 4326 C C . TRP A 1 538 ? 3.267 29.462 -18.096 1.00 13.30 538 TRP A C 1
ATOM 4327 O O . TRP A 1 538 ? 3.596 29.115 -16.958 1.00 15.93 538 TRP A O 1
ATOM 4338 N N . GLU A 1 539 ? 3.308 30.732 -18.499 1.00 14.60 539 GLU A N 1
ATOM 4339 C CA . GLU A 1 539 ? 3.540 31.803 -17.529 1.00 13.80 539 GLU A CA 1
ATOM 4340 C C . GLU A 1 539 ? 2.362 31.931 -16.571 1.00 21.35 539 GLU A C 1
ATOM 4341 O O . GLU A 1 539 ? 2.553 32.089 -15.358 1.00 20.41 539 GLU A O 1
ATOM 4347 N N . ARG A 1 540 ? 1.136 31.891 -17.103 1.00 14.94 540 ARG A N 1
ATOM 4348 C CA . ARG A 1 540 ? -0.040 31.905 -16.236 1.00 15.13 540 ARG A CA 1
ATOM 4349 C C . ARG A 1 540 ? -0.061 30.670 -15.344 1.00 13.20 540 ARG A C 1
ATOM 4350 O O . ARG A 1 540 ? -0.363 30.758 -14.147 1.00 11.73 540 ARG A O 1
ATOM 4358 N N . CYS A 1 541 ? 0.257 29.503 -15.913 1.00 11.44 541 CYS A N 1
ATOM 4359 C CA . CYS A 1 541 ? 0.332 28.289 -15.108 1.00 15.45 541 CYS A CA 1
ATOM 4360 C C . CYS A 1 541 ? 1.311 28.463 -13.953 1.00 15.76 541 CYS A C 1
ATOM 4361 O O . CYS A 1 541 ? 1.015 28.074 -12.814 1.00 16.00 541 CYS A O 1
ATOM 4364 N N . ALA A 1 542 ? 2.470 29.078 -14.219 1.00 11.87 542 ALA A N 1
ATOM 4365 C CA . ALA A 1 542 ? 3.443 29.310 -13.154 1.00 16.17 542 ALA A CA 1
ATOM 4366 C C . ALA A 1 542 ? 2.923 30.268 -12.088 1.00 13.05 542 ALA A C 1
ATOM 4367 O O . ALA A 1 542 ? 3.302 30.149 -10.917 1.00 15.67 542 ALA A O 1
ATOM 4369 N N . ALA A 1 543 ? 2.073 31.222 -12.460 1.00 13.86 543 ALA A N 1
ATOM 4370 C CA . ALA A 1 543 ? 1.486 32.135 -11.477 1.00 16.87 543 ALA A CA 1
ATOM 4371 C C . ALA A 1 543 ? 0.284 31.547 -10.746 1.00 17.09 543 ALA A C 1
ATOM 4372 O O . ALA A 1 543 ? -0.212 32.170 -9.794 1.00 14.41 543 ALA A O 1
ATOM 4374 N N . HIS A 1 544 ? -0.202 30.376 -11.161 1.00 13.37 544 HIS A N 1
ATOM 4375 C CA . HIS A 1 544 ? -1.418 29.782 -10.608 1.00 13.13 544 HIS A CA 1
ATOM 4376 C C . HIS A 1 544 ? -1.171 28.390 -10.028 1.00 13.78 544 HIS A C 1
ATOM 4377 O O . HIS A 1 544 ? -2.055 27.526 -10.076 1.00 14.64 544 HIS A O 1
ATOM 4384 N N . GLN A 1 545 ? 0.023 28.150 -9.477 1.00 12.43 545 GLN A N 1
ATOM 4385 C CA . GLN A 1 545 ? 0.365 26.799 -9.029 1.00 15.16 545 GLN A CA 1
ATOM 4386 C C . GLN A 1 545 ? -0.523 26.334 -7.879 1.00 16.77 545 GLN A C 1
ATOM 4387 O O . GLN A 1 545 ? -0.796 25.132 -7.751 1.00 12.93 545 GLN A O 1
ATOM 4393 N N . ASP A 1 546 ? -1.001 27.263 -7.046 1.00 15.09 546 ASP A N 1
ATOM 4394 C CA . ASP A 1 546 ? -1.946 26.873 -6.005 1.00 14.37 546 ASP A CA 1
ATOM 4395 C C . ASP A 1 546 ? -3.255 26.381 -6.609 1.00 17.10 546 ASP A C 1
ATOM 4396 O O . ASP A 1 546 ? -3.812 25.380 -6.149 1.00 13.16 546 ASP A O 1
ATOM 4401 N N . ASP A 1 547 ? -3.769 27.086 -7.627 1.00 15.41 547 ASP A N 1
ATOM 4402 C CA . ASP A 1 547 ? -4.981 26.638 -8.314 1.00 12.80 547 ASP A CA 1
ATOM 4403 C C . ASP A 1 547 ? -4.767 25.291 -8.999 1.00 16.76 547 ASP A C 1
ATOM 4404 O O . ASP A 1 547 ? -5.680 24.454 -9.039 1.00 13.22 547 ASP A O 1
ATOM 4409 N N . VAL A 1 548 ? -3.567 25.059 -9.541 1.00 12.78 548 VAL A N 1
ATOM 4410 C CA . VAL A 1 548 ? -3.263 23.757 -10.140 1.00 13.25 548 VAL A CA 1
ATOM 4411 C C . VAL A 1 548 ? -3.299 22.674 -9.074 1.00 14.24 548 VAL A C 1
ATOM 4412 O O . VAL A 1 548 ? -3.853 21.583 -9.279 1.00 13.39 548 VAL A O 1
ATOM 4416 N N . SER A 1 549 ? -2.725 22.969 -7.907 1.00 13.74 549 SER A N 1
ATOM 4417 C CA A SER A 1 549 ? -2.739 21.997 -6.821 0.46 15.12 549 SER A CA 1
ATOM 4418 C CA B SER A 1 549 ? -2.733 22.012 -6.810 0.54 15.12 549 SER A CA 1
ATOM 4419 C C . SER A 1 549 ? -4.150 21.758 -6.308 1.00 12.92 549 SER A C 1
ATOM 4420 O O . SER A 1 549 ? -4.469 20.649 -5.867 1.00 12.08 549 SER A O 1
ATOM 4425 N N . TYR A 1 550 ? -5.011 22.772 -6.359 1.00 13.81 550 TYR A N 1
ATOM 4426 C CA . TYR A 1 550 ? -6.394 22.556 -5.961 1.00 13.16 550 TYR A CA 1
ATOM 4427 C C . TYR A 1 550 ? -7.088 21.594 -6.914 1.00 11.92 550 TYR A C 1
ATOM 4428 O O . TYR A 1 550 ? -7.787 20.675 -6.479 1.00 11.26 550 TYR A O 1
ATOM 4437 N N . MET A 1 551 ? -6.886 21.771 -8.217 1.00 13.39 551 MET A N 1
ATOM 4438 C CA . MET A 1 551 ? -7.453 20.827 -9.179 1.00 11.89 551 MET A CA 1
ATOM 4439 C C . MET A 1 551 ? -6.901 19.421 -8.966 1.00 12.62 551 MET A C 1
ATOM 4440 O O . MET A 1 551 ? -7.648 18.430 -8.985 1.00 11.41 551 MET A O 1
ATOM 4445 N N . ARG A 1 552 ? -5.583 19.312 -8.786 1.00 11.33 552 ARG A N 1
ATOM 4446 C CA . ARG A 1 552 ? -4.982 18.021 -8.484 1.00 11.26 552 ARG A CA 1
ATOM 4447 C C . ARG A 1 552 ? -5.626 17.398 -7.248 1.00 13.38 552 ARG A C 1
ATOM 4448 O O . ARG A 1 552 ? -5.920 16.197 -7.233 1.00 12.20 552 ARG A O 1
ATOM 4456 N N . SER A 1 553 ? -5.892 18.212 -6.217 1.00 14.21 553 SER A N 1
ATOM 4457 C CA A SER A 1 553 ? -6.488 17.683 -4.991 0.51 12.78 553 SER A CA 1
ATOM 4458 C CA B SER A 1 553 ? -6.485 17.672 -4.996 0.49 12.78 553 SER A CA 1
ATOM 4459 C C . SER A 1 553 ? -7.944 17.274 -5.193 1.00 12.15 553 SER A C 1
ATOM 4460 O O . SER A 1 553 ? -8.419 16.334 -4.536 1.00 13.34 553 SER A O 1
ATOM 4465 N N . LEU A 1 554 ? -8.673 17.962 -6.085 1.00 11.49 554 LEU A N 1
ATOM 4466 C CA . LEU A 1 554 ? -10.041 17.539 -6.398 1.00 11.97 554 LEU A CA 1
ATOM 4467 C C . LEU A 1 554 ? -10.044 16.207 -7.123 1.00 12.89 554 LEU A C 1
ATOM 4468 O O . LEU A 1 554 ? -10.886 15.338 -6.856 1.00 11.59 554 LEU A O 1
ATOM 4473 N N . ILE A 1 555 ? -9.135 16.053 -8.080 1.00 12.61 555 ILE A N 1
ATOM 4474 C CA . ILE A 1 555 ? -9.047 14.804 -8.822 1.00 10.90 555 ILE A CA 1
ATOM 4475 C C . ILE A 1 555 ? -8.692 13.663 -7.875 1.00 13.53 555 ILE A C 1
ATOM 4476 O O . ILE A 1 555 ? -9.263 12.562 -7.951 1.00 11.21 555 ILE A O 1
ATOM 4481 N N . ALA A 1 556 ? -7.777 13.924 -6.933 1.00 11.16 556 ALA A N 1
ATOM 4482 C CA . ALA A 1 556 ? -7.417 12.910 -5.948 1.00 10.60 556 ALA A CA 1
ATOM 4483 C C . ALA A 1 556 ? -8.598 12.550 -5.053 1.00 11.36 556 ALA A C 1
ATOM 4484 O O . ALA A 1 556 ? -8.772 11.381 -4.689 1.00 15.26 556 ALA A O 1
ATOM 4486 N N . LEU A 1 557 ? -9.401 13.547 -4.661 1.00 10.59 557 LEU A N 1
ATOM 4487 C CA . LEU A 1 557 ? -10.571 13.267 -3.828 1.00 15.60 557 LEU A CA 1
ATOM 4488 C C . LEU A 1 557 ? -11.545 12.339 -4.541 1.00 14.12 557 LEU A C 1
ATOM 4489 O O . LEU A 1 557 ? -12.093 11.409 -3.930 1.00 13.34 557 LEU A O 1
ATOM 4494 N N . ARG A 1 558 ? -11.780 12.576 -5.834 1.00 10.39 558 ARG A N 1
ATOM 4495 C CA . ARG A 1 558 ? -12.698 11.715 -6.570 1.00 12.71 558 ARG A CA 1
ATOM 4496 C C . ARG A 1 558 ? -12.136 10.302 -6.689 1.00 12.33 558 ARG A C 1
ATOM 4497 O O . ARG A 1 558 ? -12.877 9.324 -6.572 1.00 14.85 558 ARG A O 1
ATOM 4505 N N . LYS A 1 559 ? -10.826 10.172 -6.902 1.00 13.13 559 LYS A N 1
ATOM 4506 C CA . LYS A 1 559 ? -10.225 8.842 -6.980 1.00 13.73 559 LYS A CA 1
ATOM 4507 C C . LYS A 1 559 ? -10.302 8.115 -5.645 1.00 15.52 559 LYS A C 1
ATOM 4508 O O . LYS A 1 559 ? -10.458 6.884 -5.604 1.00 15.94 559 LYS A O 1
ATOM 4514 N N . ALA A 1 560 ? -10.190 8.850 -4.549 1.00 11.34 560 ALA A N 1
ATOM 4515 C CA . ALA A 1 560 ? -10.229 8.222 -3.242 1.00 16.41 560 ALA A CA 1
ATOM 4516 C C . ALA A 1 560 ? -11.636 7.796 -2.843 1.00 17.24 560 ALA A C 1
ATOM 4517 O O . ALA A 1 560 ? -11.789 7.035 -1.880 1.00 16.75 560 ALA A O 1
ATOM 4519 N N . HIS A 1 561 ? -12.667 8.250 -3.549 1.00 14.49 561 HIS A N 1
ATOM 4520 C CA . HIS A 1 561 ? -14.042 8.031 -3.108 1.00 15.70 561 HIS A CA 1
ATOM 4521 C C . HIS A 1 561 ? -14.880 7.480 -4.247 1.00 15.51 561 HIS A C 1
ATOM 4522 O O . HIS A 1 561 ? -15.459 8.243 -5.034 1.00 13.85 561 HIS A O 1
ATOM 4529 N N . PRO A 1 562 ? -14.978 6.153 -4.358 1.00 15.45 562 PRO A N 1
ATOM 4530 C CA . PRO A 1 562 ? -15.855 5.561 -5.381 1.00 13.89 562 PRO A CA 1
ATOM 4531 C C . PRO A 1 562 ? -17.319 5.966 -5.253 1.00 11.10 562 PRO A C 1
ATOM 4532 O O . PRO A 1 562 ? -18.062 5.758 -6.216 1.00 13.13 562 PRO A O 1
ATOM 4536 N N . ALA A 1 563 ? -17.754 6.536 -4.119 1.00 12.33 563 ALA A N 1
ATOM 4537 C CA . ALA A 1 563 ? -19.135 7.008 -4.007 1.00 12.49 563 ALA A CA 1
ATOM 4538 C C . ALA A 1 563 ? -19.442 8.089 -5.038 1.00 11.02 563 ALA A C 1
ATOM 4539 O O . ALA A 1 563 ? -20.606 8.283 -5.403 1.00 13.32 563 ALA A O 1
ATOM 4541 N N . PHE A 1 564 ? -18.417 8.817 -5.501 1.00 9.01 564 PHE A N 1
ATOM 4542 C CA . PHE A 1 564 ? -18.587 9.817 -6.550 1.00 9.31 564 PHE A CA 1
ATOM 4543 C C . PHE A 1 564 ? -18.650 9.201 -7.941 1.00 11.65 564 PHE A C 1
ATOM 4544 O O . PHE A 1 564 ? -18.870 9.933 -8.915 1.00 11.98 564 PHE A O 1
ATOM 4552 N N . ARG A 1 565 ? -18.427 7.889 -8.058 1.00 15.12 565 ARG A N 1
ATOM 4553 C CA . ARG A 1 565 ? -18.219 7.256 -9.356 1.00 16.49 565 ARG A CA 1
ATOM 4554 C C . ARG A 1 565 ? -19.176 6.091 -9.573 1.00 13.14 565 ARG A C 1
ATOM 4555 O O . ARG A 1 565 ? -18.819 5.116 -10.246 1.00 17.19 565 ARG A O 1
ATOM 4563 N N . LEU A 1 566 ? -20.394 6.180 -9.030 1.00 11.17 566 LEU A N 1
ATOM 4564 C CA . LEU A 1 566 ? -21.319 5.052 -9.070 1.00 12.24 566 LEU A CA 1
ATOM 4565 C C . LEU A 1 566 ? -21.606 4.631 -10.510 1.00 15.31 566 LEU A C 1
ATOM 4566 O O . LEU A 1 566 ? -21.819 5.465 -11.391 1.00 14.42 566 LEU A O 1
ATOM 4571 N N . LYS A 1 567 ? -21.620 3.319 -10.749 1.00 12.62 567 LYS A N 1
ATOM 4572 C CA . LYS A 1 567 ? -21.704 2.839 -12.129 1.00 14.17 567 LYS A CA 1
ATOM 4573 C C . LYS A 1 567 ? -23.131 2.749 -12.655 1.00 18.26 567 LYS A C 1
ATOM 4574 O O . LYS A 1 567 ? -23.322 2.679 -13.877 1.00 19.46 567 LYS A O 1
ATOM 4580 N N . THR A 1 568 ? -24.137 2.723 -11.785 1.00 13.61 568 THR A N 1
ATOM 4581 C CA . THR A 1 568 ? -25.503 2.504 -12.242 1.00 14.08 568 THR A CA 1
ATOM 4582 C C . THR A 1 568 ? -26.462 3.517 -11.641 1.00 15.36 568 THR A C 1
ATOM 4583 O O . THR A 1 568 ? -26.228 4.077 -10.568 1.00 14.22 568 THR A O 1
ATOM 4587 N N . ALA A 1 569 ? -27.570 3.714 -12.359 1.00 13.53 569 ALA A N 1
ATOM 4588 C CA . ALA A 1 569 ? -28.610 4.623 -11.897 1.00 13.81 569 ALA A CA 1
ATOM 4589 C C . ALA A 1 569 ? -29.318 4.068 -10.670 1.00 12.97 569 ALA A C 1
ATOM 4590 O O . ALA A 1 569 ? -29.718 4.835 -9.793 1.00 13.73 569 ALA A O 1
ATOM 4592 N N . ASP A 1 570 ? -29.490 2.744 -10.595 1.00 15.70 570 ASP A N 1
ATOM 4593 C CA . ASP A 1 570 ? -30.098 2.157 -9.404 1.00 14.03 570 ASP A CA 1
ATOM 4594 C C . ASP A 1 570 ? -29.282 2.482 -8.156 1.00 14.80 570 ASP A C 1
ATOM 4595 O O . ASP A 1 570 ? -29.847 2.756 -7.092 1.00 15.68 570 ASP A O 1
ATOM 4600 N N .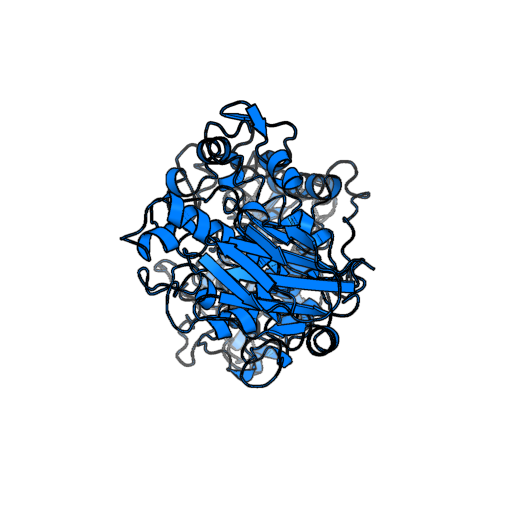 GLU A 1 571 ? -27.947 2.458 -8.266 1.00 12.14 571 GLU A N 1
ATOM 4601 C CA . GLU A 1 571 ? -27.109 2.781 -7.109 1.00 12.68 571 GLU A CA 1
ATOM 4602 C C . GLU A 1 571 ? -27.255 4.242 -6.717 1.00 12.39 571 GLU A C 1
ATOM 4603 O O . GLU A 1 571 ? -27.247 4.580 -5.527 1.00 13.11 571 GLU A O 1
ATOM 4609 N N . ILE A 1 572 ? -27.308 5.128 -7.715 1.00 12.02 572 ILE A N 1
ATOM 4610 C CA . ILE A 1 572 ? -27.496 6.551 -7.440 1.00 10.34 572 ILE A CA 1
ATOM 4611 C C . ILE A 1 572 ? -28.823 6.776 -6.728 1.00 10.94 572 ILE A C 1
ATOM 4612 O O . ILE A 1 572 ? -28.895 7.474 -5.710 1.00 12.66 572 ILE A O 1
ATOM 4617 N N . ARG A 1 573 ? -29.894 6.165 -7.236 1.00 11.23 573 ARG A N 1
ATOM 4618 C CA . ARG A 1 573 ? -31.189 6.361 -6.595 1.00 15.20 573 ARG A CA 1
ATOM 4619 C C . ARG A 1 573 ? -31.190 5.798 -5.175 1.00 14.48 573 ARG A C 1
ATOM 4620 O O . ARG A 1 573 ? -31.849 6.353 -4.293 1.00 16.43 573 ARG A O 1
ATOM 4628 N N . ALA A 1 574 ? -30.407 4.746 -4.918 1.00 13.69 574 ALA A N 1
ATOM 4629 C CA . ALA A 1 574 ? -30.402 4.120 -3.595 1.00 12.60 574 ALA A CA 1
ATOM 4630 C C . ALA A 1 574 ? -29.529 4.863 -2.588 1.00 15.77 574 ALA A C 1
ATOM 4631 O O . ALA A 1 574 ? -29.799 4.796 -1.381 1.00 16.10 574 ALA A O 1
ATOM 4633 N N . HIS A 1 575 ? -28.495 5.571 -3.046 1.00 12.06 575 HIS A N 1
ATOM 4634 C CA . HIS A 1 575 ? -27.482 6.096 -2.139 1.00 10.94 575 HIS A CA 1
ATOM 4635 C C . HIS A 1 575 ? -27.406 7.614 -2.099 1.00 10.60 575 HIS A C 1
ATOM 4636 O O . HIS A 1 575 ? -27.032 8.167 -1.060 1.00 14.25 575 HIS A O 1
ATOM 4643 N N . LEU A 1 576 ? -27.721 8.297 -3.194 1.00 11.66 576 LEU A N 1
ATOM 4644 C CA . LEU A 1 576 ? -27.669 9.756 -3.238 1.00 11.74 576 LEU A CA 1
ATOM 4645 C C . LEU A 1 576 ? -28.949 10.345 -2.658 1.00 12.10 576 LEU A C 1
ATOM 4646 O O . LEU A 1 576 ? -30.050 9.947 -3.049 1.00 12.16 576 LEU A O 1
ATOM 4651 N N . ARG A 1 577 ? -28.804 11.288 -1.723 1.00 12.61 577 ARG A N 1
ATOM 4652 C CA . ARG A 1 577 ? -29.936 11.982 -1.114 1.00 14.39 577 ARG A CA 1
ATOM 4653 C C . ARG A 1 577 ? -29.646 13.473 -1.084 1.00 17.74 577 ARG A C 1
ATOM 4654 O O . ARG A 1 577 ? -28.576 13.885 -0.623 1.00 13.85 577 ARG A O 1
ATOM 4662 N N . PHE A 1 578 ? -30.594 14.284 -1.547 1.00 14.11 578 PHE A N 1
ATOM 4663 C CA . PHE A 1 578 ? -30.406 15.729 -1.488 1.00 11.07 578 PHE A CA 1
ATOM 4664 C C . PHE A 1 578 ? -30.952 16.251 -0.170 1.00 18.78 578 PHE A C 1
ATOM 4665 O O . PHE A 1 578 ? -31.994 15.802 0.311 1.00 19.21 578 PHE A O 1
ATOM 4673 N N . GLU A 1 579 ? -30.217 17.167 0.435 1.00 14.07 579 GLU A N 1
ATOM 4674 C CA . GLU A 1 579 ? -30.561 17.670 1.752 1.00 15.56 579 GLU A CA 1
ATOM 4675 C C . GLU A 1 579 ? -31.179 19.052 1.619 1.00 20.37 579 GLU A C 1
ATOM 4676 O O . GLU A 1 579 ? -30.933 19.767 0.648 1.00 18.74 579 GLU A O 1
ATOM 4682 N N . ALA A 1 580 ? -31.999 19.423 2.598 1.00 22.06 580 ALA A N 1
ATOM 4683 C CA . ALA A 1 580 ? -32.560 20.768 2.586 1.00 22.79 580 ALA A CA 1
ATOM 4684 C C . ALA A 1 580 ? -31.432 21.786 2.705 1.00 23.04 580 ALA A C 1
ATOM 4685 O O . ALA A 1 580 ? -30.551 21.648 3.557 1.00 27.98 580 ALA A O 1
ATOM 4687 N N . ALA A 1 581 ? -31.444 22.795 1.832 1.00 25.51 581 ALA A N 1
ATOM 4688 C CA . ALA A 1 581 ? -30.341 23.747 1.730 1.00 21.29 581 ALA A CA 1
ATOM 4689 C C . ALA A 1 581 ? -30.872 25.118 1.334 1.00 20.35 581 ALA A C 1
ATOM 4690 O O . ALA A 1 581 ? -31.869 25.205 0.607 1.00 18.99 581 ALA A O 1
ATOM 4692 N N . PRO A 1 582 ? -30.210 26.198 1.756 1.00 17.46 582 PRO A N 1
ATOM 4693 C CA . PRO A 1 582 ? -30.722 27.560 1.478 1.00 19.69 582 PRO A CA 1
ATOM 4694 C C . PRO A 1 582 ? -30.457 27.982 0.041 1.00 20.07 582 PRO A C 1
ATOM 4695 O O . PRO A 1 582 ? -29.686 27.324 -0.672 1.00 17.13 582 PRO A O 1
ATOM 4699 N N . PRO A 1 583 ? -31.067 29.082 -0.417 1.00 18.03 583 PRO A N 1
ATOM 4700 C CA . PRO A 1 583 ? -30.782 29.582 -1.772 1.00 16.82 583 PRO A CA 1
ATOM 4701 C C . PRO A 1 583 ? -29.291 29.766 -2.014 1.00 17.92 583 PRO A C 1
ATOM 4702 O O . PRO A 1 583 ? -28.532 30.126 -1.107 1.00 18.17 583 PRO A O 1
ATOM 4706 N N . HIS A 1 584 ? -28.878 29.520 -3.263 1.00 12.81 584 HIS A N 1
ATOM 4707 C CA . HIS A 1 584 ? -27.489 29.635 -3.703 1.00 11.08 584 HIS A CA 1
ATOM 4708 C C . HIS A 1 584 ? -26.586 28.603 -3.037 1.00 12.40 584 HIS A C 1
ATOM 4709 O O . HIS A 1 584 ? -25.367 28.784 -2.971 1.00 13.49 584 HIS A O 1
ATOM 4716 N N . THR A 1 585 ? -27.159 27.520 -2.527 1.00 12.48 585 THR A N 1
ATOM 4717 C CA . THR A 1 585 ? -26.372 26.373 -2.097 1.00 13.88 585 THR A CA 1
ATOM 4718 C C . THR A 1 585 ? -27.059 25.107 -2.590 1.00 13.40 585 THR A C 1
ATOM 4719 O O . THR A 1 585 ? -28.242 25.105 -2.942 1.00 18.37 585 THR A O 1
ATOM 4723 N N . VAL A 1 586 ? -26.289 24.028 -2.616 1.00 11.70 586 VAL A N 1
ATOM 4724 C CA . VAL A 1 586 ? -26.783 22.685 -2.867 1.00 11.05 586 VAL A CA 1
ATOM 4725 C C . VAL A 1 586 ? -26.058 21.780 -1.885 1.00 13.12 586 VAL A C 1
ATOM 4726 O O . VAL A 1 586 ? -24.838 21.896 -1.723 1.00 11.90 586 VAL A O 1
ATOM 4730 N N . ALA A 1 587 ? -26.793 20.895 -1.223 1.00 10.57 587 ALA A N 1
ATOM 4731 C CA . ALA A 1 587 ? -26.184 19.976 -0.270 1.00 13.99 587 ALA A CA 1
ATOM 4732 C C . ALA A 1 587 ? -26.723 18.573 -0.504 1.00 13.57 587 ALA A C 1
ATOM 4733 O O . ALA A 1 587 ? -27.918 18.390 -0.722 1.00 15.80 587 ALA A O 1
ATOM 4735 N N . PHE A 1 588 ? -25.840 17.579 -0.486 1.00 12.59 588 PHE A N 1
ATOM 4736 C CA . PHE A 1 588 ? -26.315 16.218 -0.656 1.00 10.30 588 PHE A CA 1
ATOM 4737 C C . PHE A 1 588 ? -25.454 15.275 0.163 1.00 10.80 588 PHE A C 1
ATOM 4738 O O . PHE A 1 588 ? -24.341 15.615 0.584 1.00 13.61 588 PHE A O 1
ATOM 4746 N N . THR A 1 589 ? -26.002 14.089 0.419 1.00 11.40 589 THR A N 1
ATOM 4747 C CA . THR A 1 589 ? -25.234 13.014 1.023 1.00 8.79 589 THR A CA 1
ATOM 4748 C C . THR A 1 589 ? -25.157 11.837 0.065 1.00 14.61 589 THR A C 1
ATOM 4749 O O . THR A 1 589 ? -26.051 11.622 -0.758 1.00 13.74 589 THR A O 1
ATOM 4753 N N . LEU A 1 590 ? -24.057 11.095 0.166 1.00 12.90 590 LEU A N 1
ATOM 4754 C CA . LEU A 1 590 ? -23.901 9.788 -0.464 1.00 9.44 590 LEU A CA 1
ATOM 4755 C C . LEU A 1 590 ? -23.800 8.796 0.688 1.00 12.30 590 LEU A C 1
ATOM 4756 O O . LEU A 1 590 ? -22.813 8.807 1.433 1.00 13.59 590 LEU A O 1
ATOM 4761 N N . ARG A 1 591 ? -24.831 7.975 0.865 1.00 10.92 591 ARG A N 1
ATOM 4762 C CA . ARG A 1 591 ? -25.013 7.252 2.116 1.00 10.73 591 ARG A CA 1
ATOM 4763 C C . ARG A 1 591 ? -24.604 5.789 1.984 1.00 13.91 591 ARG A C 1
ATOM 4764 O O . ARG A 1 591 ? -24.635 5.211 0.896 1.00 16.29 591 ARG A O 1
ATOM 4772 N N . ASP A 1 592 ? -24.204 5.207 3.121 1.00 10.29 592 ASP A N 1
ATOM 4773 C CA . ASP A 1 592 ? -24.026 3.756 3.286 1.00 13.09 592 ASP A CA 1
ATOM 4774 C C . ASP A 1 592 ? -22.981 3.170 2.330 1.00 15.48 592 ASP A C 1
ATOM 4775 O O . ASP A 1 592 ? -23.272 2.305 1.494 1.00 15.52 592 ASP A O 1
ATOM 4780 N N . HIS A 1 593 ? -21.736 3.619 2.512 1.00 10.91 593 HIS A N 1
ATOM 4781 C CA . HIS A 1 593 ? -20.580 3.075 1.792 1.00 15.92 593 HIS A CA 1
ATOM 4782 C C . HIS A 1 593 ? -20.863 2.954 0.296 1.00 15.17 593 HIS A C 1
ATOM 4783 O O . HIS A 1 593 ? -20.632 1.912 -0.314 1.00 14.87 593 HIS A O 1
ATOM 4790 N N . ALA A 1 594 ? -21.392 4.025 -0.291 1.00 13.39 594 ALA A N 1
ATOM 4791 C CA . ALA A 1 594 ? -21.848 3.968 -1.680 1.00 12.57 594 ALA A CA 1
ATOM 4792 C C . ALA A 1 594 ? -20.707 3.594 -2.617 1.00 12.78 594 ALA A C 1
ATOM 4793 O O . ALA A 1 594 ? -19.617 4.167 -2.548 1.00 14.20 594 ALA A O 1
ATOM 4795 N N . GLY A 1 595 ? -20.951 2.605 -3.482 1.00 17.01 595 GLY A N 1
ATOM 4796 C CA . GLY A 1 595 ? -19.965 2.198 -4.467 1.00 16.06 595 GLY A CA 1
ATOM 4797 C C . GLY A 1 595 ? -18.712 1.594 -3.875 1.00 17.37 595 GLY A C 1
ATOM 4798 O O . GLY A 1 595 ? -17.703 1.420 -4.566 1.00 16.12 595 GLY A O 1
ATOM 4799 N N . GLY A 1 596 ? -18.763 1.239 -2.599 1.00 14.89 596 GLY A N 1
ATOM 4800 C CA . GLY A 1 596 ? -17.593 0.708 -1.930 1.00 14.12 596 GLY A CA 1
ATOM 4801 C C . GLY A 1 596 ? -16.753 1.760 -1.256 1.00 16.35 596 GLY A C 1
ATOM 4802 O O . GLY A 1 596 ? -15.572 1.511 -0.977 1.00 16.33 596 GLY A O 1
ATOM 4803 N N . ASP A 1 597 ? -17.313 2.936 -1.011 1.00 11.32 597 ASP A N 1
ATOM 4804 C CA . ASP A 1 597 ? -16.556 3.999 -0.365 1.00 12.81 597 ASP A CA 1
ATOM 4805 C C . ASP A 1 597 ? -16.073 3.537 1.005 1.00 17.05 597 ASP A C 1
ATOM 4806 O O . ASP A 1 597 ? -16.818 2.857 1.720 1.00 17.20 597 ASP A O 1
ATOM 4811 N N . PRO A 1 598 ? -14.842 3.887 1.400 1.00 18.90 598 PRO A N 1
ATOM 4812 C CA . PRO A 1 598 ? -14.356 3.485 2.732 1.00 21.73 598 PRO A CA 1
ATOM 4813 C C . PRO A 1 598 ? -15.122 4.131 3.869 1.00 21.38 598 PRO A C 1
ATOM 4814 O O . PRO A 1 598 ? -15.248 3.524 4.937 1.00 24.57 598 PRO A O 1
ATOM 4818 N N . ASP A 1 599 ? -15.637 5.340 3.682 1.00 18.09 599 ASP A N 1
ATOM 4819 C CA . ASP A 1 599 ? -16.391 6.005 4.732 1.00 16.90 599 ASP A CA 1
ATOM 4820 C C . ASP A 1 599 ? -17.854 5.567 4.709 1.00 18.19 599 ASP A C 1
ATOM 4821 O O . ASP A 1 599 ? -18.397 5.212 3.659 1.00 18.19 599 ASP A O 1
ATOM 4826 N N . ARG A 1 600 ? -18.484 5.590 5.891 1.00 14.24 600 ARG A N 1
ATOM 4827 C CA . ARG A 1 600 ? -19.897 5.227 6.002 1.00 13.34 600 ARG A CA 1
ATOM 4828 C C . ARG A 1 600 ? -20.782 6.165 5.188 1.00 15.36 600 ARG A C 1
ATOM 4829 O O . ARG A 1 600 ? -21.671 5.713 4.461 1.00 16.07 600 ARG A O 1
ATOM 4837 N N . HIS A 1 601 ? -20.572 7.477 5.318 1.00 13.75 601 HIS A N 1
ATOM 4838 C CA . HIS A 1 601 ? -21.380 8.472 4.618 1.00 11.71 601 HIS A CA 1
ATOM 4839 C C . HIS A 1 601 ? -20.493 9.632 4.191 1.00 11.88 601 HIS A C 1
ATOM 4840 O O . HIS A 1 601 ? -19.532 9.975 4.882 1.00 12.16 601 HIS A O 1
ATOM 4847 N N . LEU A 1 602 ? -20.845 10.262 3.068 1.00 11.07 602 LEU A N 1
ATOM 4848 C CA . LEU A 1 602 ? -20.257 11.541 2.681 1.00 11.45 602 LEU A CA 1
ATOM 4849 C C . LEU A 1 602 ? -21.335 12.619 2.651 1.00 13.24 602 LEU A C 1
ATOM 4850 O O . LEU A 1 602 ? -22.502 12.348 2.354 1.00 13.87 602 LEU A O 1
ATOM 4855 N N . TYR A 1 603 ? -20.935 13.846 2.974 1.00 11.97 603 TYR A N 1
ATOM 4856 C CA . TYR A 1 603 ? -21.784 15.023 2.840 1.00 12.46 603 TYR A CA 1
ATOM 4857 C C . TYR A 1 603 ? -21.035 16.020 1.975 1.00 10.95 603 TYR A C 1
ATOM 4858 O O . TYR A 1 603 ? -19.837 16.237 2.171 1.00 13.11 603 TYR A O 1
ATOM 4867 N N . VAL A 1 604 ? -21.724 16.602 0.998 1.00 11.26 604 VAL A N 1
ATOM 4868 C CA . VAL A 1 604 ? -21.096 17.542 0.082 1.00 10.57 604 VAL A CA 1
ATOM 4869 C C . VAL A 1 604 ? -21.923 18.815 0.062 1.00 12.43 604 VAL A C 1
ATOM 4870 O O . VAL A 1 604 ? -23.142 18.757 -0.132 1.00 12.65 604 VAL A O 1
ATOM 4874 N N . LEU A 1 605 ? -21.256 19.957 0.233 1.00 12.77 605 LEU A N 1
ATOM 4875 C CA . LEU A 1 605 ? -21.899 21.266 0.173 1.00 12.53 605 LEU A CA 1
ATOM 4876 C C . LEU A 1 605 ? -21.294 22.058 -0.976 1.00 10.75 605 LEU A C 1
ATOM 4877 O O . LEU A 1 605 ? -20.074 22.235 -1.030 1.00 10.69 605 LEU A O 1
ATOM 4882 N N . TYR A 1 606 ? -22.141 22.518 -1.906 1.00 12.15 606 TYR A N 1
ATOM 4883 C CA . TYR A 1 606 ? -21.740 23.506 -2.899 1.00 10.03 606 TYR A CA 1
ATOM 4884 C C . TYR A 1 606 ? -22.260 24.854 -2.428 1.00 13.52 606 TYR A C 1
ATOM 4885 O O . TYR A 1 606 ? -23.468 25.098 -2.471 1.00 13.63 606 TYR A O 1
ATOM 4894 N N . ASN A 1 607 ? -21.370 25.739 -2.019 1.00 13.82 607 ASN A N 1
ATOM 4895 C CA . ASN A 1 607 ? -21.779 26.994 -1.394 1.00 12.25 607 ASN A CA 1
ATOM 4896 C C . ASN A 1 607 ? -21.446 28.165 -2.315 1.00 13.97 607 ASN A C 1
ATOM 4897 O O . ASN A 1 607 ? -20.276 28.512 -2.483 1.00 15.33 607 ASN A O 1
ATOM 4902 N N . ALA A 1 608 ? -22.474 28.775 -2.909 1.00 10.71 608 ALA A N 1
ATOM 4903 C CA . ALA A 1 608 ? -22.277 29.974 -3.715 1.00 14.99 608 ALA A CA 1
ATOM 4904 C C . ALA A 1 608 ? -22.664 31.240 -2.962 1.00 18.37 608 ALA A C 1
ATOM 4905 O O . ALA A 1 608 ? -22.784 32.304 -3.579 1.00 18.23 608 ALA A O 1
ATOM 4907 N N . ASN A 1 609 ? -22.850 31.139 -1.642 1.00 13.20 609 ASN A N 1
ATOM 4908 C CA . ASN A 1 609 ? -23.230 32.255 -0.776 1.00 14.43 609 ASN A CA 1
ATOM 4909 C C . ASN A 1 609 ? -21.981 32.798 -0.100 1.00 15.96 609 ASN A C 1
ATOM 4910 O O . ASN A 1 609 ? -21.283 32.031 0.579 1.00 20.84 609 ASN A O 1
ATOM 4915 N N . PRO A 1 610 ? -21.635 34.080 -0.256 1.00 15.36 610 PRO A N 1
ATOM 4916 C CA . PRO A 1 610 ? -20.331 34.544 0.254 1.00 16.66 610 PRO A CA 1
ATOM 4917 C C . PRO A 1 610 ? -20.277 34.766 1.761 1.00 20.30 610 PRO A C 1
ATOM 4918 O O . PRO A 1 610 ? -19.170 34.818 2.314 1.00 22.06 610 PRO A O 1
ATOM 4922 N N . GLY A 1 611 ? -21.410 34.870 2.441 1.00 20.99 611 GLY A N 1
ATOM 4923 C CA . GLY A 1 611 ? -21.436 35.202 3.853 1.00 22.25 611 GLY A CA 1
ATOM 4924 C C . GLY A 1 611 ? -21.303 33.992 4.761 1.00 22.27 611 GLY A C 1
ATOM 4925 O O . GLY A 1 611 ? -20.841 32.919 4.362 1.00 23.40 611 GLY A O 1
ATOM 4926 N N . ALA A 1 612 ? -21.719 34.176 6.008 1.00 16.21 612 ALA A N 1
ATOM 4927 C CA . ALA A 1 612 ? -21.675 33.123 7.017 1.00 13.89 612 ALA A CA 1
ATOM 4928 C C . ALA A 1 612 ? -23.032 32.424 7.100 1.00 18.06 612 ALA A C 1
ATOM 4929 O O . ALA A 1 612 ? -24.079 33.087 7.117 1.00 16.56 612 ALA A O 1
ATOM 4931 N N . L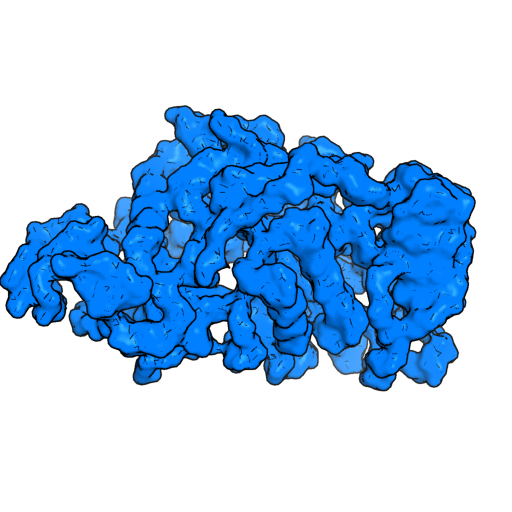EU A 1 613 ? -23.009 31.088 7.140 1.00 14.22 613 LEU A N 1
ATOM 4932 C CA . LEU A 1 613 ? -24.206 30.274 7.323 1.00 16.80 613 LEU A CA 1
ATOM 4933 C C . LEU A 1 613 ? -23.988 29.244 8.426 1.00 13.75 613 LEU A C 1
ATOM 4934 O O . LEU A 1 613 ? -22.873 28.769 8.644 1.00 16.67 613 LEU A O 1
ATOM 4939 N N . SER A 1 614 ? -25.072 28.899 9.109 1.00 12.00 614 SER A N 1
ATOM 4940 C CA . SER A 1 614 ? -25.138 27.733 9.987 1.00 12.80 614 SER A CA 1
ATOM 4941 C C . SER A 1 614 ? -26.128 26.757 9.368 1.00 15.16 614 SER A C 1
ATOM 4942 O O . SER A 1 614 ? -27.305 27.091 9.212 1.00 17.29 614 SER A O 1
ATOM 4945 N N . LEU A 1 615 ? -25.656 25.562 9.008 1.00 15.39 615 LEU A N 1
ATOM 4946 C CA . LEU A 1 615 ? -26.463 24.598 8.274 1.00 12.17 615 LEU A CA 1
ATOM 4947 C C . LEU A 1 615 ? -26.716 23.358 9.115 1.00 17.69 615 LEU A C 1
ATOM 4948 O O . LEU A 1 615 ? -25.833 22.898 9.841 1.00 15.61 615 LEU A O 1
ATOM 4953 N N . GLU A 1 616 ? -27.915 22.798 8.988 1.00 17.26 616 GLU A N 1
ATOM 4954 C CA . GLU A 1 616 ? -28.217 21.535 9.650 1.00 19.05 616 GLU A CA 1
ATOM 4955 C C . GLU A 1 616 ? -27.612 20.375 8.867 1.00 18.85 616 GLU A C 1
ATOM 4956 O O . GLU A 1 616 ? -27.656 20.345 7.636 1.00 21.76 616 GLU A O 1
ATOM 4962 N N . LEU A 1 617 ? -27.027 19.432 9.590 1.00 17.85 617 LEU A N 1
ATOM 4963 C CA . LEU A 1 617 ? -26.487 18.238 8.962 1.00 17.97 617 LEU A CA 1
ATOM 4964 C C . LEU A 1 617 ? -27.353 17.038 9.311 1.00 18.15 617 LEU A C 1
ATOM 4965 O O . LEU A 1 617 ? -27.892 16.967 10.417 1.00 18.00 617 LEU A O 1
ATOM 4970 N N . PRO A 1 618 ? -27.502 16.071 8.407 1.00 21.27 618 PRO A N 1
ATOM 4971 C CA . PRO A 1 618 ? -28.265 14.867 8.763 1.00 19.82 618 PRO A CA 1
ATOM 4972 C C . PRO A 1 618 ? -27.571 14.104 9.882 1.00 21.06 618 PRO A C 1
ATOM 4973 O O . PRO A 1 618 ? -26.343 14.082 9.979 1.00 20.96 618 PRO A O 1
ATOM 4977 N N . ALA A 1 619 ? -28.382 13.497 10.751 1.00 22.81 619 ALA A N 1
ATOM 4978 C CA . ALA A 1 619 ? -27.877 12.762 11.913 1.00 26.06 619 ALA A CA 1
ATOM 4979 C C . ALA A 1 619 ? -27.480 11.356 11.469 1.00 26.84 619 ALA A C 1
ATOM 4980 O O . ALA A 1 619 ? -28.217 10.382 11.627 1.00 27.38 619 ALA A O 1
ATOM 4982 N N . LEU A 1 620 ? -26.282 11.258 10.899 1.00 22.86 620 LEU A N 1
ATOM 4983 C CA . LEU A 1 620 ? -25.777 9.999 10.381 1.00 22.22 620 LEU A CA 1
ATOM 4984 C C . LEU A 1 620 ? -24.531 9.522 11.111 1.00 24.41 620 LEU A C 1
ATOM 4985 O O . LEU A 1 620 ? -23.965 8.492 10.729 1.00 23.97 620 LEU A O 1
ATOM 4990 N N . GLY A 1 621 ? -24.080 10.235 12.142 1.00 21.62 621 GLY A N 1
ATOM 4991 C CA . GLY A 1 621 ? -22.878 9.853 12.849 1.00 17.23 621 GLY A CA 1
ATOM 4992 C C . GLY A 1 621 ? -21.904 11.007 13.007 1.00 21.19 621 GLY A C 1
ATOM 4993 O O . GLY A 1 621 ? -22.213 12.159 12.678 1.00 22.66 621 GLY A O 1
ATOM 4994 N N . PRO A 1 622 ? -20.695 10.719 13.513 1.00 23.40 622 PRO A N 1
ATOM 4995 C CA . PRO A 1 622 ? -19.744 11.801 13.809 1.00 23.35 622 PRO A CA 1
ATOM 4996 C C . PRO A 1 622 ? -19.032 12.328 12.571 1.00 18.00 622 PRO A C 1
ATOM 4997 O O . PRO A 1 622 ? -18.019 11.777 12.132 1.00 19.92 622 PRO A O 1
ATOM 5001 N N . TRP A 1 623 ? -19.554 13.416 12.020 1.00 16.62 623 TRP A N 1
ATOM 5002 C CA . TRP A 1 623 ? -18.988 14.004 10.814 1.00 19.73 623 TRP A CA 1
ATOM 5003 C C . TRP A 1 623 ? -17.578 14.530 11.075 1.00 19.55 623 TRP A C 1
ATOM 5004 O O . TRP A 1 623 ? -17.274 15.025 12.164 1.00 20.72 623 TRP A O 1
ATOM 5015 N N . GLU A 1 624 ? -16.713 14.428 10.059 1.00 15.80 624 GLU A N 1
ATOM 5016 C CA . GLU A 1 624 ? -15.406 15.078 10.094 1.00 17.06 624 GLU A CA 1
ATOM 5017 C C . GLU A 1 624 ? -15.064 15.678 8.733 1.00 16.94 624 GLU A C 1
ATOM 5018 O O . GLU A 1 624 ? -15.529 15.220 7.684 1.00 14.70 624 GLU A O 1
ATOM 5024 N N . VAL A 1 625 ? -14.218 16.699 8.755 1.00 15.12 625 VAL A N 1
ATOM 5025 C CA . VAL A 1 625 ? -13.909 17.441 7.536 1.00 17.35 625 VAL A CA 1
ATOM 5026 C C . VAL A 1 625 ? -12.904 16.661 6.698 1.00 20.44 625 VAL A C 1
ATOM 5027 O O . VAL A 1 625 ? -11.863 16.224 7.200 1.00 21.07 625 VAL A O 1
ATOM 5031 N N . ARG A 1 626 ? -13.209 16.490 5.411 1.00 15.00 626 ARG A N 1
ATOM 5032 C CA . ARG A 1 626 ? -12.290 15.863 4.471 1.00 17.89 626 ARG A CA 1
ATOM 5033 C C . ARG A 1 626 ? -11.779 16.802 3.391 1.00 18.59 626 ARG A C 1
ATOM 5034 O O . ARG A 1 626 ? -10.657 16.617 2.915 1.00 16.97 626 ARG A O 1
ATOM 5042 N N . PHE A 1 627 ? -12.570 17.793 2.987 1.00 15.25 627 PHE A N 1
ATOM 5043 C CA . PHE A 1 627 ? -12.169 18.723 1.939 1.00 14.37 627 PHE A CA 1
ATOM 5044 C C . PHE A 1 627 ? -12.854 20.057 2.196 1.00 12.55 627 PHE A C 1
ATOM 5045 O O . PHE A 1 627 ? -14.012 20.100 2.620 1.00 13.60 627 PHE A O 1
ATOM 5053 N N . GLY A 1 628 ? -12.136 21.146 1.938 1.00 14.26 628 GLY A N 1
ATOM 5054 C CA . GLY A 1 628 ? -12.737 22.457 2.080 1.00 15.24 628 GLY A CA 1
ATOM 5055 C C . GLY A 1 628 ? -12.757 22.990 3.494 1.00 13.87 628 GLY A C 1
ATOM 5056 O O . GLY A 1 628 ? -13.566 23.863 3.800 1.00 16.53 628 GLY A O 1
ATOM 5057 N N . GLY A 1 629 ? -11.869 22.504 4.359 1.00 13.77 629 GLY A N 1
ATOM 5058 C CA . GLY A 1 629 ? -11.792 23.002 5.721 1.00 16.97 629 GLY A CA 1
ATOM 5059 C C . GLY A 1 629 ? -11.490 24.482 5.813 1.00 20.02 629 GLY A C 1
ATOM 5060 O O . GLY A 1 629 ? -11.797 25.103 6.834 1.00 17.68 629 GLY A O 1
ATOM 5061 N N . GLU A 1 630 ? -10.902 25.070 4.764 1.00 17.45 630 GLU A N 1
ATOM 5062 C CA . GLU A 1 630 ? -10.693 26.516 4.754 1.00 21.29 630 GLU A CA 1
ATOM 5063 C C . GLU A 1 630 ? -12.009 27.287 4.859 1.00 21.21 630 GLU A C 1
ATOM 5064 O O . GLU A 1 630 ? -12.006 28.454 5.280 1.00 19.78 630 GLU A O 1
ATOM 5070 N N . HIS A 1 631 ? -13.134 26.655 4.526 1.00 15.18 631 HIS A N 1
ATOM 5071 C CA . HIS A 1 631 ? -14.451 27.278 4.598 1.00 14.75 631 HIS A CA 1
ATOM 5072 C C . HIS A 1 631 ? -15.218 26.943 5.868 1.00 18.10 631 HIS A C 1
ATOM 5073 O O . HIS A 1 631 ? -16.314 27.477 6.065 1.00 21.99 631 HIS A O 1
ATOM 5080 N N . VAL A 1 632 ? -14.696 26.062 6.713 1.00 14.50 632 VAL A N 1
ATOM 5081 C CA . VAL A 1 632 ? -15.446 25.504 7.833 1.00 13.15 632 VAL A CA 1
ATOM 5082 C C . VAL A 1 632 ? -14.998 26.192 9.115 1.00 23.65 632 VAL A C 1
ATOM 5083 O O . VAL A 1 632 ? -13.830 26.087 9.507 1.00 21.13 632 VAL A O 1
ATOM 5087 N N . LEU A 1 633 ? -15.932 26.889 9.773 1.00 19.39 633 LEU A N 1
ATOM 5088 C CA . LEU A 1 633 ? -15.642 27.538 11.050 1.00 23.14 633 LEU A CA 1
ATOM 5089 C C . LEU A 1 633 ? -15.766 26.556 12.202 1.00 24.23 633 LEU A C 1
ATOM 5090 O O . LEU A 1 633 ? -15.009 26.631 13.177 1.00 26.25 633 LEU A O 1
ATOM 5095 N N . ALA A 1 634 ? -16.719 25.638 12.112 1.00 15.05 634 ALA A N 1
ATOM 5096 C CA . ALA A 1 634 ? -16.929 24.677 13.181 1.00 22.17 634 ALA A CA 1
ATOM 5097 C C . ALA A 1 634 ? -17.803 23.546 12.671 1.00 23.76 634 ALA A C 1
ATOM 5098 O O . ALA A 1 634 ? -18.642 23.735 11.781 1.00 21.18 634 ALA A O 1
ATOM 5100 N N . LEU A 1 635 ? -17.603 22.383 13.271 1.00 15.45 635 LEU A N 1
ATOM 5101 C CA . LEU A 1 635 ? -18.406 21.200 13.039 1.00 23.47 635 LEU A CA 1
ATOM 5102 C C . LEU A 1 635 ? -18.954 20.795 14.398 1.00 31.31 635 LEU A C 1
ATOM 5103 O O . LEU A 1 635 ? -18.215 20.267 15.232 1.00 33.11 635 LEU A O 1
ATOM 5108 N N . GLU A 1 636 ? -20.231 21.074 14.633 1.00 31.53 636 GLU A N 1
ATOM 5109 C CA . GLU A 1 636 ? -20.866 20.827 15.916 1.00 46.36 636 GLU A CA 1
ATOM 5110 C C . GLU A 1 636 ? -21.508 19.445 15.925 1.00 43.61 636 GLU A C 1
ATOM 5111 O O . GLU A 1 636 ? -22.202 19.065 14.975 1.00 38.89 636 GLU A O 1
ATOM 5117 N N . ALA A 1 637 ? -21.261 18.688 16.990 1.00 49.42 637 ALA A N 1
ATOM 5118 C CA . ALA A 1 637 ? -21.791 17.332 17.109 1.00 52.73 637 ALA A CA 1
ATOM 5119 C C . ALA A 1 637 ? -23.266 17.365 17.509 1.00 52.11 637 ALA A C 1
ATOM 5120 O O . ALA A 1 637 ? -23.707 18.281 18.201 1.00 53.52 637 ALA A O 1
ATOM 5122 N N . GLY A 1 658 ? -28.999 17.118 15.783 1.00 40.94 658 GLY A N 1
ATOM 5123 C CA . GLY A 1 658 ? -28.496 18.403 16.233 1.00 33.39 658 GLY A CA 1
ATOM 5124 C C . GLY A 1 658 ? -27.134 18.777 15.673 1.00 35.39 658 GLY A C 1
ATOM 5125 O O . GLY A 1 658 ? -26.566 19.807 16.049 1.00 30.89 658 GLY A O 1
ATOM 5126 N N . ALA A 1 659 ? -26.609 17.943 14.775 1.00 28.10 659 ALA A N 1
ATOM 5127 C CA . ALA A 1 659 ? -25.337 18.235 14.124 1.00 25.56 659 ALA A CA 1
ATOM 5128 C C . ALA A 1 659 ? -25.474 19.448 13.208 1.00 19.84 659 ALA A C 1
ATOM 5129 O O . ALA A 1 659 ? -26.463 19.594 12.489 1.00 19.66 659 ALA A O 1
ATOM 5131 N N . ARG A 1 660 ? -24.478 20.329 13.239 1.00 24.31 660 ARG A N 1
ATOM 5132 C CA . ARG A 1 660 ? -24.543 21.547 12.447 1.00 20.53 660 ARG A CA 1
ATOM 5133 C C . ARG A 1 660 ? -23.163 21.888 11.912 1.00 20.70 660 ARG A C 1
ATOM 5134 O O . ARG A 1 660 ? -22.137 21.523 12.488 1.00 21.97 660 ARG A O 1
ATOM 5142 N N . LEU A 1 661 ? -23.163 22.615 10.799 1.00 20.44 661 LEU A N 1
ATOM 5143 C CA . LEU A 1 661 ? -21.950 23.025 10.105 1.00 14.07 661 LEU A CA 1
ATOM 5144 C C . LEU A 1 661 ? -21.941 24.540 10.008 1.00 13.82 661 LEU A C 1
ATOM 5145 O O . LEU A 1 661 ? -22.880 25.134 9.469 1.00 15.91 661 LEU A O 1
ATOM 5150 N N . GLU A 1 662 ? -20.900 25.166 10.547 1.00 13.30 662 GLU A N 1
ATOM 5151 C CA . GLU A 1 662 ? -20.708 26.608 10.430 1.00 15.16 662 GLU A CA 1
ATOM 5152 C C . GLU A 1 662 ? -19.739 26.875 9.288 1.00 16.16 662 GLU A C 1
ATOM 5153 O O . GLU A 1 662 ? -18.582 26.458 9.355 1.00 16.51 662 GLU A O 1
ATOM 5159 N N . VAL A 1 663 ? -20.203 27.574 8.244 1.00 13.47 663 VAL A N 1
ATOM 5160 C CA . VAL A 1 663 ? -19.379 27.807 7.064 1.00 13.98 663 VAL A CA 1
ATOM 5161 C C . VAL A 1 663 ? -19.372 29.282 6.704 1.00 19.61 663 VAL A C 1
ATOM 5162 O O . VAL A 1 663 ? -20.256 30.053 7.085 1.00 16.75 663 VAL A O 1
ATOM 5166 N N . ARG A 1 664 ? -18.347 29.665 5.948 1.00 14.68 664 ARG A N 1
ATOM 5167 C CA . ARG A 1 664 ? -18.288 31.000 5.377 1.00 16.37 664 ARG A CA 1
ATOM 5168 C C . ARG A 1 664 ? -17.518 30.926 4.073 1.00 22.78 664 ARG A C 1
ATOM 5169 O O . ARG A 1 664 ? -16.447 30.315 4.026 1.00 30.62 664 ARG A O 1
ATOM 5177 N N . GLY A 1 665 ? -18.055 31.531 3.033 1.00 19.88 665 GLY A N 1
ATOM 5178 C CA . GLY A 1 665 ? -17.233 31.638 1.847 1.00 24.34 665 GLY A CA 1
ATOM 5179 C C . GLY A 1 665 ? -17.687 30.700 0.744 1.00 20.05 665 GLY A C 1
ATOM 5180 O O . GLY A 1 665 ? -18.211 29.605 0.989 1.00 22.70 665 GLY A O 1
ATOM 5181 N N . VAL A 1 666 ? -17.461 31.137 -0.493 1.00 16.61 666 VAL A N 1
ATOM 5182 C CA . VAL A 1 666 ? -17.854 30.417 -1.699 1.00 15.63 666 VAL A CA 1
ATOM 5183 C C . VAL A 1 666 ? -16.900 29.249 -1.925 1.00 17.57 666 VAL A C 1
ATOM 5184 O O . VAL A 1 666 ? -15.683 29.436 -2.032 1.00 19.51 666 VAL A O 1
ATOM 5188 N N . GLY A 1 667 ? -17.444 28.047 -2.021 1.00 14.57 667 GLY A N 1
ATOM 5189 C CA . GLY A 1 667 ? -16.616 26.893 -2.312 1.00 15.03 667 GLY A CA 1
ATOM 5190 C C . GLY A 1 667 ? -17.305 25.610 -1.904 1.00 15.97 667 GLY A C 1
ATOM 5191 O O . GLY A 1 667 ? -18.443 25.607 -1.432 1.00 14.71 667 GLY A O 1
ATOM 5192 N N . VAL A 1 668 ? -16.581 24.508 -2.098 1.00 11.89 668 VAL A N 1
ATOM 5193 C CA . VAL A 1 668 ? -17.093 23.179 -1.779 1.00 9.12 668 VAL A CA 1
ATOM 5194 C C . VAL A 1 668 ? -16.549 22.732 -0.430 1.00 12.16 668 VAL A C 1
ATOM 5195 O O . VAL A 1 668 ? -15.380 22.983 -0.093 1.00 14.79 668 VAL A O 1
ATOM 5199 N N . VAL A 1 669 ? -17.398 22.057 0.343 1.00 11.78 669 VAL A N 1
ATOM 5200 C CA . VAL A 1 669 ? -17.004 21.368 1.566 1.00 9.08 669 VAL A CA 1
ATOM 5201 C C . VAL A 1 669 ? -17.429 19.913 1.441 1.00 11.57 669 VAL A C 1
ATOM 5202 O O . VAL A 1 669 ? -18.546 19.625 0.994 1.00 11.07 669 VAL A O 1
ATOM 5206 N N . VAL A 1 670 ? -16.544 18.996 1.832 1.00 11.61 670 VAL A N 1
ATOM 5207 C CA . VAL A 1 670 ? -16.867 17.577 1.907 1.00 12.18 670 VAL A CA 1
ATOM 5208 C C . VAL A 1 670 ? -16.612 17.098 3.332 1.00 9.79 670 VAL A C 1
ATOM 5209 O O . VAL A 1 670 ? -15.516 17.290 3.872 1.00 13.43 670 VAL A O 1
ATOM 5213 N N . LEU A 1 671 ? -17.633 16.486 3.934 1.00 12.86 671 LEU A N 1
ATOM 5214 C CA . LEU A 1 671 ? -17.533 15.839 5.235 1.00 12.91 671 LEU A CA 1
ATOM 5215 C C . LEU A 1 671 ? -17.714 14.331 5.073 1.00 13.07 671 LEU A C 1
ATOM 5216 O O . LEU A 1 671 ? -18.245 13.849 4.072 1.00 13.60 671 LEU A O 1
ATOM 5221 N N . ALA A 1 672 ? -17.272 13.580 6.073 1.00 12.36 672 ALA A N 1
ATOM 5222 C CA . ALA A 1 672 ? -17.436 12.135 6.043 1.00 10.83 672 ALA A CA 1
ATOM 5223 C C . ALA A 1 672 ? -17.738 11.638 7.448 1.00 13.63 672 ALA A C 1
ATOM 5224 O O . ALA A 1 672 ? -17.264 12.207 8.431 1.00 14.96 672 ALA A O 1
ATOM 5226 N N . VAL A 1 673 ? -18.539 10.581 7.532 1.00 12.29 673 VAL A N 1
ATOM 5227 C CA . VAL A 1 673 ? -18.642 9.756 8.735 1.00 11.70 673 VAL A CA 1
ATOM 5228 C C . VAL A 1 673 ? -17.752 8.541 8.512 1.00 15.52 673 VAL A C 1
ATOM 5229 O O . VAL A 1 673 ? -18.009 7.768 7.574 1.00 16.77 673 VAL A O 1
ATOM 5233 N N . PRO A 1 674 ? -16.708 8.345 9.306 1.00 14.23 674 PRO A N 1
ATOM 5234 C CA . PRO A 1 674 ? -15.833 7.192 9.090 1.00 18.14 674 PRO A CA 1
ATOM 5235 C C . PRO A 1 674 ? -16.540 5.882 9.409 1.00 21.15 674 PRO A C 1
ATOM 5236 O O . PRO A 1 674 ? -17.549 5.835 10.117 1.00 18.30 674 PRO A O 1
ATOM 5240 N N . ARG A 1 675 ? -15.995 4.803 8.853 1.00 20.53 675 ARG A N 1
ATOM 5241 C CA . ARG A 1 675 ? -16.536 3.476 9.123 1.00 30.90 675 ARG A CA 1
ATOM 5242 C C . ARG A 1 675 ? -16.509 3.165 10.625 1.00 34.90 675 ARG A C 1
ATOM 5243 O O . ARG A 1 675 ? -15.506 3.386 11.311 1.00 38.34 675 ARG A O 1
#